Protein AF-A0A7V3C630-F1 (afdb_monomer)

Nearest PDB structures (foldseek):
  6i97-assembly1_E  TM=9.251E-01  e=1.221E-03  Pseudomonas aeruginosa
  7usl-assembly1_C  TM=2.266E-01  e=3.903E-01  Bordetella pertussis

Radius of gyration: 45.51 Å; Cα contacts (8 Å, |Δi|>4): 1467; chains: 1; bounding box: 70×102×121 Å

Solvent-accessible surface area (backbone atoms only — not comparable to full-atom values): 28562 Å² total; per-residue (Å²): 137,91,85,82,90,82,96,82,73,85,85,78,75,86,82,80,82,87,84,82,92,87,87,89,83,88,87,88,88,80,96,74,82,87,75,87,83,85,67,90,69,74,70,74,75,49,52,74,48,77,51,71,53,76,42,85,50,57,92,64,20,36,41,38,37,41,29,48,65,24,32,40,37,40,45,50,42,99,49,66,40,36,37,41,40,35,42,40,36,31,52,60,86,43,88,60,41,71,59,55,58,70,49,50,46,74,50,76,46,80,50,99,65,31,38,43,37,41,41,43,68,52,84,90,64,66,86,60,74,72,46,36,39,39,42,34,38,34,35,33,50,31,28,39,42,39,36,25,46,34,30,34,41,38,34,46,50,28,48,21,35,40,36,41,39,25,40,53,16,38,38,39,38,34,39,29,43,24,46,32,39,40,39,23,41,52,16,38,39,39,38,42,35,30,55,20,37,39,39,38,40,22,47,45,16,40,38,39,39,34,46,28,52,25,38,35,43,38,39,20,51,39,16,39,40,38,37,43,32,35,54,28,50,33,42,39,39,20,46,43,13,36,40,37,34,47,31,33,59,23,43,33,40,39,40,22,46,43,12,38,39,39,37,41,33,31,54,15,41,34,40,39,38,20,52,19,37,32,40,37,34,48,30,34,54,19,50,34,40,39,41,20,50,29,27,36,38,40,33,63,35,32,30,28,28,36,40,39,39,22,49,35,27,38,38,38,40,25,38,44,70,75,45,61,71,84,53,68,27,36,43,39,20,42,36,28,37,40,38,38,34,35,30,84,82,34,48,31,21,41,42,35,37,24,55,49,18,86,94,44,50,78,49,62,36,88,92,52,64,62,51,74,46,78,46,75,44,100,85,73,48,37,26,35,38,36,39,34,50,35,75,90,25,59,58,46,39,39,37,40,23,38,42,38,36,39,37,42,40,73,37,69,83,51,66,62,67,48,47,54,48,50,54,51,49,49,52,51,50,53,51,50,48,53,51,51,52,52,50,50,52,50,51,50,52,51,50,51,49,52,49,51,51,51,47,51,49,47,48,48,45,51,48,50,48,47,49,44,47,48,53,44,39,70,71,67,54,73,55,51,76,49,57,44,70,67,53,56,74,38,52,74,41,83,51,81,52,66,80,48,66,71,38,59,77,68,70,64,66,51,62,26,34,33,39,35,33,29,35,44,83,12,36,46,73,47,80,43,84,75,47,48,60,67,72,60,36,53,31,42,48,62,19,50,54,68,24,31,34,60,50,48,67,56,94,93,37,62,42,29,34,35,34,55,50,76,48,76,48,77,85,132

Secondary structure (DSSP, 8-state):
--------STTSSSSS------------------------------EEEEEEEEEE--TT-EEEEEEEESEEEEEEES-SEEEEEEEEEE-TTSTTHHHHHHT-EEEEEEETTEEEEEEE--TTS-SS-EEEEEEEEEETT-EEEEEEEES-EEE--BSS-EEEEESSS-EEE--BSS-EEEEESSS-EEES-BSS-EEEEESSS-EEEEEESS-EEEEESSS-EEEEEESS-EEEEESSS-EEEEEE-S-EEEEESSS-EEEEEE-S-EEEEESSS-EEEEEE-S-EEEEEEES-EEEEEE-S-EEEEEEES-EEEEE-TT---SS-EEEEEEES-EEEEE-TT--EEEEEEESS-TT--EEE-TTS-EEEEEEE-TTSPEEEEEEEEETT--EEEEEEEEES-EEEEE--TTHHHHHHHHHHHHHHHHHHHHHHHHHHHHHHHHHHHHHHHHHHHHHHHHHHHHHHHHHHHHHH---EE--HHHHHHTEEE--PPPPPHHHHHTT--EEEEEEEEE-TTSBEEEEEEEES-HHHHHHHHHHHTT-EE--EEETTEEE-EEEEEEEEE---

Mean predicted aligned error: 17.83 Å

Foldseek 3Di:
DDDDDDDDDPPPPPPPDDDDDDDDDDDDDDDDDDPPPDDPPPPQPKDKDKDKDKDFADFQAEEAEAEADEAEAEAEDADRMKIKMKIKIFHPPDVPSVVLVVQWDWDWDADPRGIYIYTYRPPVSPPGDIYMYMYIYDYQRYEYHAEYAYYEYAYEHHLYEYAYEYAAYEYHYEEYNEHYHAEYAHYEYEYEEYNYEEHYEYAAYEYHYEEYLYEYEYEYAAEEYEYAEYNYEYEAEYAAYEYEYADYCEHYEHEYAAYEYEYNEQNYEYHYEYNHEEYEYQAHNYEYEEEYAYYEYYAQEAQEAYEYEYAYYEYEHEYDQNNPYPAAHEYEYAHEEYEYEDELQHWAKEKAKAFQCPVEEEAEDPLWDWDWDWDADPVGGIMIIIIGTHPNHDHYYYHYYHHYYYYYHHDNSCDPPVVVVVVVVVVVVVVVVVVVVVVVVVVVVVVVVVVVVVVVVVVVVVVVVVVVCVVVCVVPPLEAADEQVVQVVQWPDFFDFDQDVVCVVVVPWFKWKWKFKQALQQATDDIHTPDDDPSVNVRVRVRNRPIGGDFDDDPNGGGIYIYMDMDTGDDD

pLDDT: mean 81.62, std 18.97, range [26.0, 98.56]

Structure (mmCIF, N/CA/C/O backbone):
data_AF-A0A7V3C630-F1
#
_entry.id   AF-A0A7V3C630-F1
#
loop_
_atom_site.group_PDB
_atom_site.id
_atom_site.type_symbol
_atom_site.label_atom_id
_atom_site.label_alt_id
_atom_site.label_comp_id
_atom_site.label_asym_id
_atom_site.label_entity_id
_atom_site.label_seq_id
_atom_site.pdbx_PDB_ins_code
_atom_site.Cartn_x
_atom_site.Cartn_y
_atom_site.Cartn_z
_atom_site.occupancy
_atom_site.B_iso_or_equiv
_atom_site.auth_seq_id
_atom_site.auth_comp_id
_atom_site.auth_asym_id
_atom_site.auth_atom_id
_atom_site.pdbx_PDB_model_num
ATOM 1 N N . MET A 1 1 ? -19.038 -36.952 15.652 1.00 33.03 1 MET A N 1
ATOM 2 C CA . MET A 1 1 ? -19.356 -37.716 16.878 1.00 33.03 1 MET A CA 1
ATOM 3 C C . MET A 1 1 ? -18.827 -36.951 18.081 1.00 33.03 1 MET A C 1
ATOM 5 O O . MET A 1 1 ? -17.667 -36.569 18.078 1.00 33.03 1 MET A O 1
ATOM 9 N N . ARG A 1 2 ? -19.703 -36.649 19.045 1.00 36.00 2 ARG A N 1
ATOM 10 C CA . ARG A 1 2 ? -19.375 -36.035 20.341 1.00 36.00 2 ARG A CA 1
ATOM 11 C C . ARG A 1 2 ? -18.743 -37.089 21.255 1.00 36.00 2 ARG A C 1
ATOM 13 O O . ARG A 1 2 ? -19.283 -38.182 21.280 1.00 36.00 2 ARG A O 1
ATOM 20 N N . TYR A 1 3 ? -17.743 -36.731 22.063 1.00 26.00 3 TYR A N 1
ATOM 21 C CA . TYR A 1 3 ? -17.771 -36.979 23.512 1.00 26.00 3 TYR A CA 1
ATOM 22 C C . TYR A 1 3 ? -16.875 -35.977 24.256 1.00 26.00 3 TYR A C 1
ATOM 24 O O . TYR A 1 3 ? -15.797 -35.599 23.810 1.00 26.00 3 TYR A O 1
ATOM 32 N N . ARG A 1 4 ? -17.445 -35.496 25.359 1.00 30.59 4 ARG A N 1
ATOM 33 C CA . ARG A 1 4 ? -16.978 -34.509 26.341 1.00 30.59 4 ARG A CA 1
ATOM 34 C C . ARG A 1 4 ? -16.348 -35.270 27.526 1.00 30.59 4 ARG A C 1
ATOM 36 O O . ARG A 1 4 ? -16.528 -36.481 27.607 1.00 30.59 4 ARG A O 1
ATOM 43 N N . THR A 1 5 ? -15.819 -34.523 28.505 1.00 30.56 5 THR A N 1
ATOM 44 C CA . THR A 1 5 ? -15.348 -34.933 29.861 1.00 30.56 5 THR A CA 1
ATOM 45 C C . THR A 1 5 ? -13.895 -35.442 29.917 1.00 30.56 5 THR A C 1
ATOM 47 O O . THR A 1 5 ? -13.478 -36.166 29.032 1.00 30.56 5 THR A O 1
ATOM 50 N N . SER A 1 6 ? -13.035 -35.109 30.885 1.00 29.92 6 SER A N 1
ATOM 51 C CA . SER A 1 6 ? -13.099 -34.181 32.020 1.00 29.92 6 SER A CA 1
ATOM 52 C C . SER A 1 6 ? -11.654 -33.827 32.414 1.00 29.92 6 SER A C 1
ATOM 54 O O . SER A 1 6 ? -10.900 -34.706 32.819 1.00 29.92 6 SER A O 1
ATOM 56 N N . ASN A 1 7 ? -11.247 -32.562 32.283 1.00 31.23 7 ASN A N 1
ATOM 57 C CA . ASN A 1 7 ? -9.938 -32.066 32.727 1.00 31.23 7 ASN A CA 1
ATOM 58 C C . ASN A 1 7 ? -10.128 -31.375 34.082 1.00 31.23 7 ASN A C 1
ATOM 60 O O . ASN A 1 7 ? -10.386 -30.174 34.146 1.00 31.23 7 ASN A O 1
ATOM 64 N N . SER A 1 8 ? -10.100 -32.137 35.178 1.00 36.94 8 SER A N 1
ATOM 65 C CA . SER A 1 8 ? -10.241 -31.565 36.532 1.00 36.94 8 SER A CA 1
ATOM 66 C C . SER A 1 8 ? -9.484 -32.322 37.631 1.00 36.94 8 SER A C 1
ATOM 68 O O . SER A 1 8 ? -9.814 -32.160 38.798 1.00 36.94 8 SER A O 1
ATOM 70 N N . ILE A 1 9 ? -8.476 -33.145 37.303 1.00 35.28 9 ILE A N 1
ATOM 71 C CA . ILE A 1 9 ? -7.736 -33.929 38.323 1.00 35.28 9 ILE A CA 1
ATOM 72 C C . ILE A 1 9 ? -6.201 -33.773 38.234 1.00 35.28 9 ILE A C 1
ATOM 74 O O . ILE A 1 9 ? -5.490 -34.096 39.178 1.00 35.28 9 ILE A O 1
ATOM 78 N N . LEU A 1 10 ? -5.656 -33.160 37.178 1.00 33.03 10 LEU A N 1
ATOM 79 C CA . LEU A 1 10 ? -4.199 -32.968 37.030 1.00 33.03 10 LEU A CA 1
ATOM 80 C C . LEU A 1 10 ? -3.632 -31.712 37.722 1.00 33.03 10 LEU A C 1
ATOM 82 O O . LEU A 1 10 ? -2.428 -31.485 37.688 1.00 33.03 10 LEU A O 1
ATOM 86 N N . LEU A 1 11 ? -4.474 -30.915 38.386 1.00 31.16 11 LEU A N 1
ATOM 87 C CA . LEU A 1 11 ? -4.093 -29.628 38.989 1.00 31.16 11 LEU A CA 1
ATOM 88 C C . LEU A 1 11 ? -3.845 -29.677 40.509 1.00 31.16 11 LEU A C 1
ATOM 90 O O . LEU A 1 11 ? -3.621 -28.639 41.119 1.00 31.16 11 LEU A O 1
ATOM 94 N N . LEU A 1 12 ? -3.835 -30.865 41.126 1.00 30.84 12 LEU A N 1
ATOM 95 C CA . LEU A 1 12 ? -3.682 -31.021 42.584 1.00 30.84 12 LEU A CA 1
ATOM 96 C C . LEU A 1 12 ? -2.402 -31.743 43.044 1.00 30.84 12 LEU A C 1
ATOM 98 O O . LEU A 1 12 ? -2.224 -31.943 44.240 1.00 30.84 12 LEU A O 1
ATOM 102 N N . LEU A 1 13 ? -1.477 -32.083 42.138 1.00 30.86 13 LEU A N 1
ATOM 103 C CA . LEU A 1 13 ? -0.247 -32.828 42.479 1.00 30.86 13 LEU A CA 1
ATOM 104 C C . LEU A 1 13 ? 1.069 -32.053 42.284 1.00 30.86 13 LEU A C 1
ATOM 106 O O . LEU A 1 13 ? 2.132 -32.568 42.610 1.00 30.86 13 LEU A O 1
ATOM 110 N N . ALA A 1 14 ? 1.018 -30.797 41.831 1.00 33.09 14 ALA A N 1
ATOM 111 C CA . ALA A 1 14 ? 2.212 -29.982 41.568 1.00 33.09 14 ALA A CA 1
ATOM 112 C C . ALA A 1 14 ? 2.705 -29.142 42.771 1.00 33.09 14 ALA A C 1
ATOM 114 O O . ALA A 1 14 ? 3.605 -28.324 42.613 1.00 33.09 14 ALA A O 1
ATOM 115 N N . LEU A 1 15 ? 2.129 -29.315 43.969 1.00 30.61 15 LEU A N 1
ATOM 116 C CA . LEU A 1 15 ? 2.342 -28.405 45.109 1.00 30.61 15 LEU A CA 1
ATOM 117 C C . LEU A 1 15 ? 3.056 -29.016 46.328 1.00 30.61 15 LEU A C 1
ATOM 119 O O . LEU A 1 15 ? 3.139 -28.354 47.355 1.00 30.61 15 LEU A O 1
ATOM 123 N N . LEU A 1 16 ? 3.592 -30.241 46.247 1.00 30.39 16 LEU A N 1
ATOM 124 C CA . LEU A 1 16 ? 4.129 -30.930 47.436 1.00 30.39 16 LEU A CA 1
ATOM 125 C C . LEU A 1 16 ? 5.602 -31.354 47.404 1.00 30.39 16 LEU A C 1
ATOM 127 O O . LEU A 1 16 ? 6.064 -31.918 48.388 1.00 30.39 16 LEU A O 1
ATOM 131 N N . LEU A 1 17 ? 6.375 -31.069 46.354 1.00 34.72 17 LEU A N 1
ATOM 132 C CA . LEU A 1 17 ? 7.781 -31.500 46.295 1.00 34.72 17 LEU A CA 1
ATOM 133 C C . LEU A 1 17 ? 8.685 -30.386 45.760 1.00 34.72 17 LEU A C 1
ATOM 135 O O . LEU A 1 17 ? 9.103 -30.398 44.607 1.00 34.72 17 LEU A O 1
ATOM 139 N N . GLY A 1 18 ? 8.965 -29.396 46.607 1.00 30.62 18 GLY A N 1
ATOM 140 C CA . GLY A 1 18 ? 10.038 -28.434 46.369 1.00 30.62 18 GLY A CA 1
ATOM 141 C C . GLY A 1 18 ? 11.371 -28.943 46.916 1.00 30.62 18 GLY A C 1
ATOM 142 O O . GLY A 1 18 ? 11.395 -29.373 48.065 1.00 30.62 18 GLY A O 1
ATOM 143 N N . TRP A 1 19 ? 12.451 -28.858 46.118 1.00 31.80 19 TRP A N 1
ATOM 144 C CA . TRP A 1 19 ? 13.784 -28.359 46.525 1.00 31.80 19 TRP A CA 1
ATOM 145 C C . TRP A 1 19 ? 14.797 -28.257 45.344 1.00 31.80 19 TRP A C 1
ATOM 147 O O . TRP A 1 19 ? 14.393 -28.576 44.227 1.00 31.80 19 TRP A O 1
ATOM 157 N N . PRO A 1 20 ? 16.030 -27.698 45.508 1.00 36.59 20 PRO A N 1
ATOM 158 C CA . PRO A 1 20 ? 16.627 -26.702 44.605 1.00 36.59 20 PRO A CA 1
ATOM 159 C C . PRO A 1 20 ? 17.912 -27.187 43.879 1.00 36.59 20 PRO A C 1
ATOM 161 O O . PRO A 1 20 ? 18.312 -28.327 44.057 1.00 36.59 20 PRO A O 1
ATOM 164 N N . GLU A 1 21 ? 18.532 -26.283 43.095 1.00 28.50 21 GLU A N 1
ATOM 165 C CA . GLU A 1 21 ? 19.973 -26.152 42.724 1.00 28.50 21 GLU A CA 1
ATOM 166 C C . GLU A 1 21 ? 20.794 -27.433 42.413 1.00 28.50 21 GLU A C 1
ATOM 168 O O . GLU A 1 21 ? 20.918 -28.331 43.228 1.00 28.50 21 GLU A O 1
ATOM 173 N N . LEU A 1 22 ? 21.494 -27.606 41.284 1.00 27.73 22 LEU A N 1
ATOM 174 C CA . LEU A 1 22 ? 22.556 -26.775 40.697 1.00 27.73 22 LEU A CA 1
ATOM 175 C C . LEU A 1 22 ? 23.055 -27.500 39.427 1.00 27.73 22 LEU A C 1
ATOM 177 O O . LEU A 1 22 ? 23.276 -28.707 39.476 1.00 27.73 22 LEU A O 1
ATOM 181 N N . ALA A 1 23 ? 23.349 -26.781 38.340 1.00 28.22 23 ALA A N 1
ATOM 182 C CA . ALA A 1 23 ? 24.401 -27.187 37.399 1.00 28.22 23 ALA A CA 1
ATOM 183 C C . ALA A 1 23 ? 24.865 -25.992 36.554 1.00 28.22 23 ALA A C 1
ATOM 185 O O . ALA A 1 23 ? 24.128 -25.456 35.727 1.00 28.22 23 ALA A O 1
ATOM 186 N N . ALA A 1 24 ? 26.115 -25.594 36.773 1.00 28.11 24 ALA A N 1
ATOM 187 C CA . ALA A 1 24 ? 26.877 -24.694 35.923 1.00 28.11 24 ALA A CA 1
ATOM 188 C C . ALA A 1 24 ? 27.664 -25.507 34.881 1.00 28.11 24 ALA A C 1
ATOM 190 O O . ALA A 1 24 ? 28.320 -26.468 35.268 1.00 28.11 24 ALA A O 1
ATOM 191 N N . ALA A 1 25 ? 27.666 -25.087 33.607 1.00 27.73 25 ALA A N 1
ATOM 192 C CA . ALA A 1 25 ? 28.818 -25.193 32.693 1.00 27.73 25 ALA A CA 1
ATOM 193 C C . ALA A 1 25 ? 28.565 -24.471 31.346 1.00 27.73 25 ALA A C 1
ATOM 195 O O . ALA A 1 25 ? 27.868 -24.963 30.469 1.00 27.73 25 ALA A O 1
ATOM 196 N N . GLN A 1 26 ? 29.155 -23.276 31.238 1.00 27.89 26 GLN A N 1
ATOM 197 C CA . GLN A 1 26 ? 29.924 -22.712 30.113 1.00 27.89 26 GLN A CA 1
ATOM 198 C C . GLN A 1 26 ? 29.479 -22.934 28.648 1.00 27.89 26 GLN A C 1
ATOM 200 O O . GLN A 1 26 ? 29.743 -23.981 28.078 1.00 27.89 26 GLN A O 1
ATOM 205 N N . THR A 1 27 ? 29.057 -21.839 27.990 1.00 27.23 27 THR A N 1
ATOM 206 C CA . THR A 1 27 ? 29.681 -21.309 26.749 1.00 27.23 27 THR A CA 1
ATOM 207 C C . THR A 1 27 ? 29.338 -19.815 26.579 1.00 27.23 27 THR A C 1
ATOM 209 O O . THR A 1 27 ? 28.166 -19.445 26.579 1.00 27.23 27 THR A O 1
ATOM 212 N N . SER A 1 28 ? 30.351 -18.957 26.419 1.00 27.52 28 SER A N 1
ATOM 213 C CA . SER A 1 28 ? 30.257 -17.516 26.085 1.00 27.52 28 SER A CA 1
ATOM 214 C C . SER A 1 28 ? 30.606 -17.286 24.596 1.00 27.52 28 SER A C 1
ATOM 216 O O . SER A 1 28 ? 31.223 -18.162 23.997 1.00 27.52 28 SER A O 1
ATOM 218 N N . PRO A 1 29 ? 30.443 -16.080 24.014 1.00 35.12 29 PRO A N 1
ATOM 219 C CA . PRO A 1 29 ? 29.235 -15.262 23.937 1.00 35.12 29 PRO A CA 1
ATOM 220 C C . PRO A 1 29 ? 28.912 -14.867 22.470 1.00 35.12 29 PRO A C 1
ATOM 222 O O . PRO A 1 29 ? 29.799 -14.518 21.692 1.00 35.12 29 PRO A O 1
ATOM 225 N N . ARG A 1 30 ? 27.630 -14.787 22.095 1.00 27.19 30 ARG A N 1
ATOM 226 C CA . ARG A 1 30 ? 27.186 -13.946 20.966 1.00 27.19 30 ARG A CA 1
ATOM 227 C C . ARG A 1 30 ? 26.176 -12.933 21.488 1.00 27.19 30 ARG A C 1
ATOM 229 O O . ARG A 1 30 ? 25.131 -13.294 22.014 1.00 27.19 30 ARG A O 1
ATOM 236 N N . ARG A 1 31 ? 26.563 -11.659 21.404 1.00 35.94 31 ARG A N 1
ATOM 237 C CA . ARG A 1 31 ? 25.727 -10.493 21.696 1.00 35.94 31 ARG A CA 1
ATOM 238 C C . ARG A 1 31 ? 24.589 -10.435 20.683 1.00 35.94 31 ARG A C 1
ATOM 240 O O . ARG A 1 31 ? 24.871 -10.228 19.514 1.00 35.94 31 ARG A O 1
ATOM 247 N N . GLU A 1 32 ? 23.358 -10.548 21.166 1.00 27.00 32 GLU A N 1
ATOM 248 C CA . GLU A 1 32 ? 22.142 -9.922 20.631 1.00 27.00 32 GLU A CA 1
ATOM 249 C C . GLU A 1 32 ? 21.051 -9.965 21.731 1.00 27.00 32 GLU A C 1
ATOM 251 O O . GLU A 1 32 ? 21.228 -10.650 22.742 1.00 27.00 32 GLU A O 1
ATOM 256 N N . PRO A 1 33 ? 20.043 -9.082 21.671 1.00 28.73 33 PRO A N 1
ATOM 257 C CA . PRO A 1 33 ? 19.630 -8.245 22.796 1.00 28.73 33 PRO A CA 1
ATOM 258 C C . PRO A 1 33 ? 18.819 -8.986 23.863 1.00 28.73 33 PRO A C 1
ATOM 260 O O . PRO A 1 33 ? 17.918 -9.764 23.571 1.00 28.73 33 PRO A O 1
ATOM 263 N N . ARG A 1 34 ? 19.116 -8.665 25.129 1.00 26.91 34 ARG A N 1
ATOM 264 C CA . ARG A 1 34 ? 18.386 -9.114 26.321 1.00 26.91 34 ARG A CA 1
ATOM 265 C C . ARG A 1 34 ? 16.882 -8.854 26.181 1.00 26.91 34 ARG A C 1
ATOM 267 O O . ARG A 1 34 ? 16.413 -7.746 26.429 1.00 26.91 34 ARG A O 1
ATOM 274 N N . SER A 1 35 ? 16.129 -9.909 25.896 1.00 30.61 35 SER A N 1
ATOM 275 C CA . SER A 1 35 ? 14.725 -10.032 26.265 1.00 30.61 35 SER A CA 1
ATOM 276 C C . SER A 1 35 ? 14.634 -10.115 27.792 1.00 30.61 35 SER A C 1
ATOM 278 O O . SER A 1 35 ? 14.931 -11.149 28.392 1.00 30.61 35 SER A O 1
ATOM 280 N N . LEU A 1 36 ? 14.246 -9.016 28.438 1.00 32.28 36 LEU A N 1
ATOM 281 C CA . LEU A 1 36 ? 13.862 -9.002 29.850 1.00 32.28 36 LEU A CA 1
ATOM 282 C C . LEU A 1 36 ? 12.463 -9.625 30.005 1.00 32.28 36 LEU A C 1
ATOM 284 O O . LEU A 1 36 ? 11.485 -8.931 30.252 1.00 32.28 36 LEU A O 1
ATOM 288 N N . LEU A 1 37 ? 12.364 -10.946 29.857 1.00 37.53 37 LEU A N 1
ATOM 289 C CA . LEU A 1 37 ? 11.247 -11.739 30.375 1.00 37.53 37 LEU A CA 1
ATOM 290 C C . LEU A 1 37 ? 11.757 -12.448 31.626 1.00 37.53 37 LEU A C 1
ATOM 292 O O . LEU A 1 37 ? 12.382 -13.499 31.562 1.00 37.53 37 LEU A O 1
ATOM 296 N N . GLY A 1 38 ? 11.578 -11.786 32.765 1.00 34.00 38 GLY A N 1
ATOM 297 C CA . GLY A 1 38 ? 12.137 -12.238 34.037 1.00 34.00 38 GLY A CA 1
ATOM 298 C C . GLY A 1 38 ? 11.912 -11.258 35.179 1.00 34.00 38 GLY A C 1
ATOM 299 O O . GLY A 1 38 ? 12.810 -11.010 35.972 1.00 34.00 38 GLY A O 1
ATOM 300 N N . ARG A 1 39 ? 10.727 -10.652 35.222 1.00 27.06 39 ARG A N 1
ATOM 301 C CA . ARG A 1 39 ? 10.087 -10.115 36.422 1.00 27.06 39 ARG A CA 1
ATOM 302 C C . ARG A 1 39 ? 8.639 -9.881 36.030 1.00 27.06 39 ARG A C 1
ATOM 304 O O . ARG A 1 39 ? 8.358 -9.015 35.207 1.00 27.06 39 ARG A O 1
ATOM 311 N N . SER A 1 40 ? 7.719 -10.622 36.637 1.00 36.16 40 SER A N 1
ATOM 312 C CA . SER A 1 40 ? 6.419 -10.047 36.949 1.00 36.16 40 SER A CA 1
ATOM 313 C C . SER A 1 40 ? 6.705 -8.839 37.843 1.00 36.16 40 SER A C 1
ATOM 315 O O . SER A 1 40 ? 6.765 -8.948 39.067 1.00 36.16 40 SER A O 1
ATOM 317 N N . ALA A 1 41 ? 7.012 -7.695 37.231 1.00 32.56 41 ALA A N 1
ATOM 318 C CA . ALA A 1 41 ? 6.862 -6.434 37.912 1.00 32.56 41 ALA A CA 1
ATOM 319 C C . ALA A 1 41 ? 5.371 -6.378 38.218 1.00 32.56 41 ALA A C 1
ATOM 321 O O . ALA A 1 41 ? 4.559 -6.195 37.312 1.00 32.56 41 ALA A O 1
ATOM 322 N N . GLN A 1 42 ? 5.009 -6.646 39.473 1.00 36.41 42 GLN A N 1
ATOM 323 C CA . GLN A 1 42 ? 3.775 -6.111 40.019 1.00 36.41 42 GLN A CA 1
ATOM 324 C C . GLN A 1 42 ? 3.719 -4.667 39.540 1.00 36.41 42 GLN A C 1
ATOM 326 O O . GLN A 1 42 ? 4.603 -3.871 39.873 1.00 36.41 42 GLN A O 1
ATOM 331 N N . ALA A 1 43 ? 2.752 -4.379 38.665 1.00 36.16 43 ALA A N 1
ATOM 332 C CA . ALA A 1 43 ? 2.428 -3.012 38.322 1.00 36.16 43 ALA A CA 1
ATOM 333 C C . ALA A 1 43 ? 2.306 -2.264 39.659 1.00 36.16 43 ALA A C 1
ATOM 335 O O . ALA A 1 43 ? 1.693 -2.814 40.586 1.00 36.16 43 ALA A O 1
ATOM 336 N N . PRO A 1 44 ? 2.949 -1.093 39.824 1.00 40.91 44 PRO A N 1
ATOM 337 C CA . PRO A 1 44 ? 2.775 -0.319 41.045 1.00 40.91 44 PRO A CA 1
ATOM 338 C C . PRO A 1 44 ? 1.271 -0.171 41.257 1.00 40.91 44 PRO A C 1
ATOM 340 O O . PRO A 1 44 ? 0.560 0.085 40.289 1.00 40.91 44 PRO A O 1
ATOM 343 N N . ALA A 1 45 ? 0.792 -0.435 42.475 1.00 49.94 45 ALA A N 1
ATOM 344 C CA . ALA A 1 45 ? -0.629 -0.451 42.801 1.00 49.94 45 ALA A CA 1
ATOM 345 C C . ALA A 1 45 ? -1.252 0.906 42.439 1.00 49.94 45 ALA A C 1
ATOM 347 O O . ALA A 1 45 ? -1.190 1.842 43.230 1.00 49.94 45 ALA A O 1
ATOM 348 N N . GLY A 1 46 ? -1.745 1.042 41.210 1.00 59.47 46 GLY A N 1
ATOM 349 C CA . GLY A 1 46 ? -2.347 2.255 40.682 1.00 59.47 46 GLY A CA 1
ATOM 350 C C . GLY A 1 46 ? -3.739 2.425 41.262 1.00 59.47 46 GLY A C 1
ATOM 351 O O . GLY A 1 46 ? -4.403 1.450 41.619 1.00 59.47 46 GLY A O 1
ATOM 352 N N . VAL A 1 47 ? -4.184 3.670 41.380 1.00 67.50 47 VAL A N 1
ATOM 353 C CA . VAL A 1 47 ? -5.588 3.931 41.694 1.00 67.50 47 VAL A CA 1
ATOM 354 C C . VAL A 1 47 ? -6.344 3.873 40.366 1.00 67.50 47 VAL A C 1
ATOM 356 O O . VAL A 1 47 ? -6.041 4.648 39.460 1.00 67.50 47 VAL A O 1
ATOM 359 N N . LEU A 1 48 ? -7.271 2.920 40.253 1.00 80.38 48 LEU A N 1
ATOM 360 C CA . LEU A 1 48 ? -8.100 2.675 39.071 1.00 80.38 48 LEU A CA 1
ATOM 361 C C . LEU A 1 48 ? -9.530 3.141 39.348 1.00 80.38 48 LEU A C 1
ATOM 363 O O . LEU A 1 48 ? -10.141 2.732 40.337 1.00 80.38 48 LEU A O 1
ATOM 367 N N . GLU A 1 49 ? -10.072 3.944 38.442 1.00 81.50 49 GLU A N 1
ATOM 368 C CA . GLU A 1 49 ? -11.500 4.223 38.353 1.00 81.50 49 GLU A CA 1
ATOM 369 C C . GLU A 1 49 ? -12.035 3.641 37.044 1.00 81.50 49 GLU A C 1
ATOM 371 O O . GLU A 1 49 ? -11.502 3.903 35.963 1.00 81.50 49 GLU A O 1
ATOM 376 N N . GLU A 1 50 ? -13.089 2.835 37.142 1.00 86.31 50 GLU A N 1
ATOM 377 C CA . GLU A 1 50 ? -13.732 2.220 35.988 1.00 86.31 50 GLU A CA 1
ATOM 378 C C . GLU A 1 50 ? -15.166 2.728 35.847 1.00 86.31 50 GLU A C 1
ATOM 380 O O . GLU A 1 50 ? -15.968 2.646 36.779 1.00 86.31 50 GLU A O 1
ATOM 385 N N . LYS A 1 51 ? -15.498 3.236 34.659 1.00 87.06 51 LYS A N 1
ATOM 386 C CA . LYS A 1 51 ? -16.848 3.671 34.291 1.00 87.06 51 LYS A CA 1
ATOM 387 C C . LYS A 1 51 ? -17.337 2.797 33.151 1.00 87.06 51 LYS A C 1
ATOM 389 O O . LYS A 1 51 ? -16.734 2.779 32.082 1.00 87.06 51 LYS A O 1
ATOM 394 N N . SER A 1 52 ? -18.438 2.090 33.354 1.00 92.56 52 SER A N 1
ATOM 395 C CA . SER A 1 52 ? -19.046 1.255 32.321 1.00 92.56 52 SER A CA 1
ATOM 396 C C . SER A 1 52 ? -20.525 1.570 32.161 1.00 92.56 52 SER A C 1
ATOM 398 O O . SER A 1 52 ? -21.166 2.136 33.048 1.00 92.56 52 SER A O 1
ATOM 400 N N . GLY A 1 53 ? -21.061 1.246 30.993 1.00 91.19 53 GLY A N 1
ATOM 401 C CA . GLY A 1 53 ? -22.469 1.441 30.697 1.00 91.19 53 GLY A CA 1
ATOM 402 C C . GLY A 1 53 ? -22.858 0.831 29.365 1.00 91.19 53 GLY A C 1
ATOM 403 O O . GLY A 1 53 ? -22.022 0.342 28.598 1.00 91.19 53 GLY A O 1
ATOM 404 N N . VAL A 1 54 ? -24.163 0.824 29.122 1.00 94.00 54 VAL A N 1
ATOM 405 C CA . VAL A 1 54 ? -24.765 0.193 27.953 1.00 94.00 54 VAL A CA 1
ATOM 406 C C . VAL A 1 54 ? -25.871 1.091 27.419 1.00 94.00 54 VAL A C 1
ATOM 408 O O . VAL A 1 54 ? -26.674 1.615 28.190 1.00 94.00 54 VAL A O 1
ATOM 411 N N . PHE A 1 55 ? -25.923 1.243 26.100 1.00 92.25 55 PHE A N 1
ATOM 412 C CA . PHE A 1 55 ? -27.011 1.906 25.393 1.00 92.25 55 PHE A CA 1
ATOM 413 C C . PHE A 1 55 ? -27.649 0.949 24.382 1.00 92.25 55 PHE A C 1
ATOM 415 O O . PHE A 1 55 ? -26.936 0.135 23.787 1.00 92.25 55 PHE A O 1
ATOM 422 N N . PRO A 1 56 ? -28.969 1.046 24.149 1.00 88.62 56 PRO A N 1
ATOM 423 C CA . PRO A 1 56 ? -29.606 0.321 23.058 1.00 88.62 56 PRO A CA 1
ATOM 424 C C . PRO A 1 56 ? -29.018 0.786 21.722 1.00 88.62 56 PRO A C 1
ATOM 426 O O . PRO A 1 56 ? -28.861 1.988 21.488 1.00 88.62 56 PRO A O 1
ATOM 429 N N . ALA A 1 57 ? -28.680 -0.163 20.856 1.00 85.44 57 ALA A N 1
ATOM 430 C CA . ALA A 1 57 ? -28.152 0.120 19.535 1.00 85.44 57 ALA A CA 1
ATOM 431 C C . ALA A 1 57 ? -29.271 0.139 18.489 1.00 85.44 57 ALA A C 1
ATOM 433 O O . ALA A 1 57 ? -30.265 -0.579 18.590 1.00 85.44 57 ALA A O 1
ATOM 434 N N . ARG A 1 58 ? -29.099 0.961 17.457 1.00 83.12 58 ARG A N 1
ATOM 435 C CA . ARG A 1 58 ? -29.943 0.963 16.259 1.00 83.12 58 ARG A CA 1
ATOM 436 C C . ARG A 1 58 ? -29.076 0.547 15.086 1.00 83.12 58 ARG A C 1
ATOM 438 O O . ARG A 1 58 ? -27.938 0.996 15.003 1.00 83.12 58 ARG A O 1
ATOM 445 N N . GLN A 1 59 ? -29.608 -0.271 14.184 1.00 81.94 59 GLN A N 1
ATOM 446 C CA . GLN A 1 59 ? -28.880 -0.630 12.967 1.00 81.94 59 GLN A CA 1
ATOM 447 C C . GLN A 1 59 ? -28.454 0.627 12.198 1.00 81.94 59 GLN A C 1
ATOM 449 O O . GLN A 1 59 ? -29.233 1.573 12.070 1.00 81.94 59 GLN A O 1
ATOM 454 N N . GLY A 1 60 ? -27.205 0.644 11.736 1.00 84.62 60 GLY A N 1
ATOM 455 C CA . GLY A 1 60 ? -26.594 1.794 11.064 1.00 84.62 60 GLY A CA 1
AT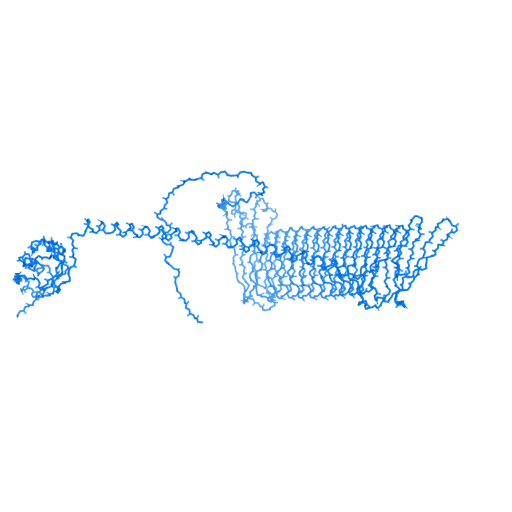OM 456 C C . GLY A 1 60 ? -26.416 3.039 11.944 1.00 84.62 60 GLY A C 1
ATOM 457 O O . GLY A 1 60 ? -26.356 4.149 11.419 1.00 84.62 60 GLY A O 1
ATOM 458 N N . GLY A 1 61 ? -26.373 2.896 13.272 1.00 92.38 61 GLY A N 1
ATOM 459 C CA . GLY A 1 61 ? -26.142 4.013 14.192 1.00 92.38 61 GLY A CA 1
ATOM 460 C C . GLY A 1 61 ? -24.725 4.599 14.108 1.00 92.38 61 GLY A C 1
ATOM 461 O O . GLY A 1 61 ? -23.801 3.990 13.569 1.00 92.38 61 GLY A O 1
ATOM 462 N N . LEU A 1 62 ? -24.539 5.794 14.670 1.00 94.62 62 LEU A N 1
ATOM 463 C CA . LEU A 1 62 ? -23.252 6.486 14.762 1.00 94.62 62 LEU A CA 1
ATOM 464 C C . LEU A 1 62 ? -22.679 6.396 16.183 1.00 94.62 62 LEU A C 1
ATOM 466 O O . LEU A 1 62 ? -23.335 6.777 17.152 1.00 94.62 62 LEU A O 1
ATOM 470 N N . LEU A 1 63 ? -21.428 5.957 16.319 1.00 96.25 63 LEU A N 1
ATOM 471 C CA . LEU A 1 63 ? -20.631 6.194 17.521 1.00 96.25 63 LEU A CA 1
ATOM 472 C C . LEU A 1 63 ? -19.760 7.427 17.293 1.00 96.25 63 LEU A C 1
ATOM 474 O O . LEU A 1 63 ? -18.846 7.390 16.471 1.00 96.25 63 LEU A O 1
ATOM 478 N N . ARG A 1 64 ? -19.994 8.487 18.067 1.00 97.25 64 ARG A N 1
ATOM 479 C CA . ARG A 1 64 ? -19.078 9.625 18.155 1.00 97.25 64 ARG A CA 1
ATOM 480 C C . ARG A 1 64 ? -18.329 9.577 19.475 1.00 97.25 64 ARG A C 1
ATOM 482 O O . ARG A 1 64 ? -18.940 9.756 20.526 1.00 97.25 64 ARG A O 1
ATOM 489 N N . LEU A 1 65 ? -17.021 9.358 19.419 1.00 96.62 65 LEU A N 1
ATOM 490 C CA . LEU A 1 65 ? -16.146 9.366 20.584 1.00 96.62 65 LEU A CA 1
ATOM 491 C C . LEU A 1 65 ? -15.087 10.448 20.414 1.00 96.62 65 LEU A C 1
ATOM 493 O O . LEU A 1 65 ? -14.196 10.329 19.575 1.00 96.62 65 LEU A O 1
ATOM 497 N N . THR A 1 66 ? -15.181 11.483 21.242 1.00 96.00 66 THR A N 1
ATOM 498 C CA . THR A 1 66 ? -14.200 12.566 21.285 1.00 96.00 66 THR A CA 1
ATOM 499 C C . THR A 1 66 ? -13.516 12.572 22.636 1.00 96.00 66 THR A C 1
ATOM 501 O O . THR A 1 66 ? -14.172 12.653 23.675 1.00 96.00 66 THR A O 1
ATOM 504 N N . THR A 1 67 ? -12.192 12.534 22.626 1.00 93.12 67 THR A N 1
ATOM 505 C CA . THR A 1 67 ? -11.403 12.708 23.835 1.00 93.12 67 THR A CA 1
ATOM 506 C C . THR A 1 67 ? -10.155 13.541 23.591 1.00 93.12 67 THR A C 1
ATOM 508 O O . THR A 1 67 ? -9.695 13.701 22.463 1.00 93.12 67 THR A O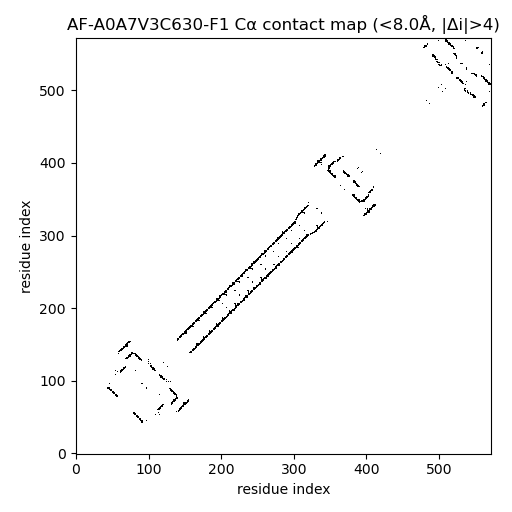 1
ATOM 511 N N . ASP A 1 68 ? -9.620 14.142 24.637 1.00 89.38 68 ASP A N 1
ATOM 512 C CA . ASP A 1 68 ? -8.323 14.799 24.613 1.00 89.38 68 ASP A CA 1
ATOM 513 C C . ASP A 1 68 ? -7.189 13.812 24.919 1.00 89.38 68 ASP A C 1
ATOM 515 O O . ASP A 1 68 ? -6.147 13.853 24.268 1.00 89.38 68 ASP A O 1
ATOM 519 N N . VAL A 1 69 ? -7.400 12.875 25.839 1.00 87.75 69 VAL A N 1
ATOM 520 C CA . VAL A 1 69 ? -6.399 11.878 26.220 1.00 87.75 69 VAL A CA 1
ATOM 521 C C . VAL A 1 69 ? -6.991 10.478 26.286 1.00 87.75 69 VAL A C 1
ATOM 523 O O . VAL A 1 69 ? -8.092 10.255 26.776 1.00 87.75 69 VAL A O 1
ATOM 526 N N . GLY A 1 70 ? -6.206 9.505 25.842 1.00 89.25 70 GLY A N 1
ATOM 527 C CA . GLY A 1 70 ? -6.493 8.094 26.008 1.00 89.25 70 GLY A CA 1
ATOM 528 C C . GLY A 1 70 ? -6.509 7.307 24.711 1.00 89.25 70 GLY A C 1
ATOM 529 O O . GLY A 1 70 ? -6.718 7.832 23.613 1.00 89.25 70 GLY A O 1
ATOM 530 N N . ASN A 1 71 ? -6.282 6.007 24.869 1.00 94.12 71 ASN A N 1
ATOM 531 C CA . ASN A 1 71 ? -6.384 5.050 23.778 1.00 94.12 71 ASN A CA 1
ATOM 532 C C . ASN A 1 71 ? -7.850 4.701 23.543 1.00 94.12 71 ASN A C 1
ATOM 534 O O . ASN A 1 71 ? -8.593 4.469 24.497 1.00 94.12 71 ASN A O 1
ATOM 538 N N . ILE A 1 72 ? -8.248 4.627 22.279 1.00 96.62 72 ILE A N 1
ATOM 539 C CA . ILE A 1 72 ? -9.593 4.233 21.878 1.00 96.62 72 ILE A CA 1
ATOM 540 C C . ILE A 1 72 ? -9.499 2.857 21.237 1.00 96.62 72 ILE A C 1
ATOM 542 O O . ILE A 1 72 ? -8.819 2.693 20.229 1.00 96.62 72 ILE A O 1
ATOM 546 N N . ARG A 1 73 ? -10.206 1.883 21.800 1.00 97.81 73 ARG A N 1
ATOM 547 C CA . ARG A 1 73 ? -10.374 0.552 21.236 1.00 97.81 73 ARG A CA 1
ATOM 548 C C . ARG A 1 73 ? -11.842 0.313 20.934 1.00 97.81 73 ARG A C 1
ATOM 550 O O . ARG A 1 73 ? -12.674 0.316 21.839 1.00 97.81 73 ARG A O 1
ATOM 557 N N . VAL A 1 74 ? -12.158 0.097 19.665 1.00 97.44 74 VAL A N 1
ATOM 558 C CA . VAL A 1 74 ? -13.506 -0.246 19.219 1.00 97.44 74 VAL A CA 1
ATOM 559 C C . VAL A 1 74 ? -13.537 -1.712 18.815 1.00 97.44 74 VAL A C 1
ATOM 561 O O . VAL A 1 74 ? -12.851 -2.132 17.882 1.00 97.44 74 VAL A O 1
ATOM 564 N N . LEU A 1 75 ? -14.344 -2.479 19.538 1.00 96.38 75 LEU A N 1
ATOM 565 C CA . LEU A 1 75 ? -14.646 -3.872 19.248 1.00 96.38 75 LEU A CA 1
ATOM 566 C C . LEU A 1 75 ? -15.959 -3.929 18.474 1.00 96.38 75 LEU A C 1
ATOM 568 O O . LEU A 1 75 ? -16.923 -3.246 18.821 1.00 96.38 75 LEU A O 1
ATOM 572 N N . SER A 1 76 ? -16.008 -4.742 17.431 1.00 93.12 76 SER A N 1
ATOM 573 C CA . SER A 1 76 ? -17.201 -4.909 16.609 1.00 93.12 76 SER A CA 1
ATOM 574 C C . SER A 1 76 ? -17.744 -6.327 16.747 1.00 93.12 76 SER A C 1
ATOM 576 O O . SER A 1 76 ? -17.000 -7.306 16.756 1.00 93.12 76 SER A O 1
ATOM 578 N N . GLY A 1 77 ? -19.063 -6.457 16.864 1.00 89.50 77 GLY A N 1
ATOM 579 C CA . GLY A 1 77 ? -19.703 -7.759 17.042 1.00 89.50 77 GLY A CA 1
ATOM 580 C C . GLY A 1 77 ? -21.159 -7.779 16.602 1.00 89.50 77 GLY A C 1
ATOM 581 O O . GLY A 1 77 ? -21.726 -6.763 16.203 1.00 89.50 77 GLY A O 1
ATOM 582 N N . GLU A 1 78 ? -21.772 -8.955 16.671 1.00 84.94 78 GLU A N 1
ATOM 583 C CA . GLU A 1 78 ? -23.220 -9.107 16.533 1.00 84.94 78 GLU A CA 1
ATOM 584 C C . GLU A 1 78 ? -23.859 -8.777 17.885 1.00 84.94 78 GLU A C 1
ATOM 586 O O . GLU A 1 78 ? -23.971 -9.622 18.770 1.00 84.94 78 GLU A O 1
ATOM 591 N N . SER A 1 79 ? -24.187 -7.503 18.076 1.00 84.62 79 SER A N 1
ATOM 592 C CA . SER A 1 79 ? -24.805 -6.975 19.291 1.00 84.62 79 SER A CA 1
ATOM 593 C C . SER A 1 79 ? -25.941 -6.039 18.897 1.00 84.62 79 SER A C 1
ATOM 595 O O . SER A 1 79 ? -25.881 -5.387 17.859 1.00 84.62 79 SER A O 1
ATOM 597 N N . ASP A 1 80 ? -26.970 -5.957 19.729 1.00 86.69 80 ASP A N 1
ATOM 598 C CA . ASP A 1 80 ? -28.055 -4.972 19.662 1.00 86.69 80 ASP A CA 1
ATOM 599 C C . ASP A 1 80 ? -27.835 -3.821 20.659 1.00 86.69 80 ASP A C 1
ATOM 601 O O . ASP A 1 80 ? -28.710 -2.985 20.888 1.00 86.69 80 ASP A O 1
ATOM 605 N N . GLN A 1 81 ? -26.650 -3.769 21.267 1.00 91.69 81 GLN A N 1
ATOM 606 C CA . GLN A 1 81 ? -26.275 -2.804 22.288 1.00 91.69 81 GLN A CA 1
ATOM 607 C C . GLN A 1 81 ? -24.878 -2.245 22.032 1.00 91.69 81 GLN A C 1
ATOM 609 O O . GLN A 1 81 ? -23.969 -2.960 21.599 1.00 91.69 81 GLN A O 1
ATOM 614 N N . VAL A 1 82 ? -24.704 -0.968 22.368 1.00 93.38 82 VAL A N 1
ATOM 615 C CA . VAL A 1 82 ? -23.395 -0.324 22.473 1.00 93.38 82 VAL A CA 1
ATOM 616 C C . VAL A 1 82 ? -22.956 -0.397 23.928 1.00 93.38 82 VAL A C 1
ATOM 618 O O . VAL A 1 82 ? -23.592 0.196 24.800 1.00 93.38 82 VAL A O 1
ATOM 621 N N . ARG A 1 83 ? -21.866 -1.114 24.196 1.00 95.12 83 ARG A N 1
ATOM 622 C CA . ARG A 1 83 ? -21.269 -1.233 25.534 1.00 95.12 83 ARG A CA 1
ATOM 623 C C . ARG A 1 83 ? -19.988 -0.426 25.572 1.00 95.12 83 ARG A C 1
ATOM 625 O O . ARG A 1 83 ? -19.169 -0.559 24.673 1.00 95.12 83 ARG A O 1
ATOM 632 N N . TYR A 1 84 ? -19.785 0.353 26.623 1.00 94.62 84 TYR A N 1
ATOM 633 C CA . TYR A 1 84 ? -18.517 1.037 26.846 1.00 94.62 84 TYR A CA 1
ATOM 634 C C . TYR A 1 84 ? -17.936 0.677 28.212 1.00 94.62 84 TYR A C 1
ATOM 636 O O . TYR A 1 84 ? -18.666 0.455 29.181 1.00 94.62 84 TYR A O 1
ATOM 644 N N . GLN A 1 85 ? -16.611 0.651 28.275 1.00 94.12 85 GLN A N 1
ATOM 645 C CA . GLN A 1 85 ? -15.808 0.534 29.481 1.00 94.12 85 GLN A CA 1
ATOM 646 C C . GLN A 1 85 ? -14.678 1.557 29.377 1.00 94.12 85 GLN A C 1
ATOM 648 O O . GLN A 1 85 ? -13.907 1.558 28.420 1.00 94.12 85 GLN A O 1
ATOM 653 N N . VAL A 1 86 ? -14.599 2.457 30.348 1.00 92.62 86 VAL A N 1
ATOM 654 C CA . VAL A 1 86 ? -13.550 3.468 30.446 1.00 92.62 86 VAL A CA 1
ATOM 655 C C . VAL A 1 86 ? -12.756 3.191 31.700 1.00 92.62 86 VAL A C 1
ATOM 657 O O . VAL A 1 86 ? -13.320 3.174 32.793 1.00 92.62 86 VAL A O 1
ATOM 660 N N . ARG A 1 87 ? -11.454 2.969 31.537 1.00 90.69 87 ARG A N 1
ATOM 661 C CA . ARG A 1 87 ? -10.520 2.799 32.650 1.00 90.69 87 ARG A CA 1
ATOM 662 C C . ARG A 1 87 ? -9.624 4.017 32.724 1.00 90.69 87 ARG A C 1
ATOM 664 O O . ARG A 1 87 ? -8.970 4.365 31.738 1.00 90.69 87 ARG A O 1
ATOM 671 N N . VAL A 1 88 ? -9.625 4.649 33.888 1.00 88.12 88 VAL A N 1
ATOM 672 C CA . VAL A 1 88 ? -8.787 5.796 34.213 1.00 88.12 88 VAL A CA 1
ATOM 673 C C . VAL A 1 88 ? -7.847 5.362 35.328 1.00 88.12 88 VAL A C 1
ATOM 675 O O . VAL A 1 88 ? -8.286 5.004 36.420 1.00 88.12 88 VAL A O 1
ATOM 678 N N . GLU A 1 89 ? -6.554 5.364 35.039 1.00 85.06 89 GLU A N 1
ATOM 679 C CA . GLU A 1 89 ? -5.505 4.918 35.948 1.00 85.06 89 GLU A CA 1
ATOM 680 C C . GLU A 1 89 ? -4.519 6.052 36.220 1.00 85.06 89 GLU A C 1
ATOM 682 O O . GLU A 1 89 ? -4.137 6.812 35.327 1.00 85.06 89 GLU A O 1
ATOM 687 N N . THR A 1 90 ? -4.063 6.148 37.464 1.00 80.75 90 THR A N 1
ATOM 688 C CA . THR A 1 90 ? -2.956 7.030 37.842 1.00 80.75 90 THR A CA 1
ATOM 689 C C . THR A 1 90 ? -2.032 6.340 38.841 1.00 80.75 90 THR A C 1
ATOM 691 O O . THR A 1 90 ? -2.429 5.416 39.560 1.00 80.75 90 THR A O 1
ATOM 694 N N . ASP A 1 91 ? -0.774 6.774 38.878 1.00 77.12 91 ASP A N 1
ATOM 695 C CA . ASP A 1 91 ? 0.230 6.232 39.790 1.00 77.12 91 ASP A CA 1
ATOM 696 C C . ASP A 1 91 ? -0.098 6.640 41.238 1.00 77.12 91 ASP A C 1
ATOM 698 O O . ASP A 1 91 ? -0.315 7.815 41.541 1.00 77.12 91 ASP A O 1
ATOM 702 N N . SER A 1 92 ? -0.121 5.671 42.156 1.00 71.06 92 SER A N 1
ATOM 703 C CA . SER A 1 92 ? -0.414 5.908 43.577 1.00 71.06 92 SER A CA 1
ATOM 704 C C . SER A 1 92 ? 0.626 6.768 44.289 1.00 71.06 92 SER A C 1
ATOM 706 O O . SER A 1 92 ? 0.345 7.299 45.362 1.00 71.06 92 SER A O 1
ATOM 708 N N . ARG A 1 93 ? 1.812 6.939 43.695 1.00 72.12 93 ARG A N 1
ATOM 709 C CA . ARG A 1 93 ? 2.870 7.822 44.202 1.00 72.12 93 ARG A CA 1
ATOM 710 C C . ARG A 1 93 ? 2.580 9.305 43.954 1.00 72.12 93 ARG A C 1
ATOM 712 O O . ARG A 1 93 ? 3.290 10.149 44.497 1.00 72.12 93 ARG A O 1
ATOM 719 N N . VAL A 1 94 ? 1.569 9.635 43.147 1.00 68.56 94 VAL A N 1
ATOM 720 C CA . VAL A 1 94 ? 1.196 11.021 42.843 1.00 68.56 94 VAL A CA 1
ATOM 721 C C . VAL A 1 94 ? 0.368 11.602 44.000 1.00 68.56 94 VAL A C 1
ATOM 723 O O . VAL A 1 94 ? -0.661 11.024 44.371 1.00 68.56 94 VAL A O 1
ATOM 726 N N . PRO A 1 95 ? 0.764 12.753 44.581 1.00 64.50 95 PRO A N 1
ATOM 727 C CA . PRO A 1 95 ? -0.037 13.429 45.595 1.00 64.50 95 PRO A CA 1
ATOM 728 C C . PRO A 1 95 ? -1.446 13.711 45.067 1.00 64.50 95 PRO A C 1
ATOM 730 O O . PRO A 1 95 ? -1.603 14.249 43.976 1.00 64.50 95 PRO A O 1
ATOM 733 N N . HIS A 1 96 ? -2.474 13.387 45.852 1.00 69.94 96 HIS A N 1
ATOM 734 C CA . HIS A 1 96 ? -3.879 13.569 45.464 1.00 69.94 96 HIS A CA 1
ATOM 735 C C . HIS A 1 96 ? -4.320 12.762 44.224 1.00 69.94 96 HIS A C 1
ATOM 737 O O . HIS A 1 96 ? -5.224 13.193 43.511 1.00 69.94 96 HIS A O 1
ATOM 743 N N . ALA A 1 97 ? -3.762 11.564 44.003 1.00 65.75 97 ALA A N 1
ATOM 744 C CA . ALA A 1 97 ? -4.161 10.631 42.938 1.00 65.75 97 ALA A CA 1
ATOM 745 C C . ALA A 1 97 ? -5.691 10.503 42.744 1.00 65.75 97 ALA A C 1
ATOM 747 O O . ALA A 1 97 ? -6.184 10.582 41.624 1.00 65.75 97 ALA A O 1
ATOM 748 N N . ARG A 1 98 ? -6.474 10.397 43.831 1.00 69.62 98 ARG A N 1
ATOM 749 C CA . ARG A 1 98 ? -7.950 10.352 43.750 1.00 69.62 98 ARG A CA 1
ATOM 750 C C . ARG A 1 98 ? -8.589 11.645 43.227 1.00 69.62 98 ARG A C 1
ATOM 752 O O . ARG A 1 98 ? -9.601 11.573 42.541 1.00 69.62 98 ARG A O 1
ATOM 759 N N . ASN A 1 99 ? -8.013 12.809 43.524 1.00 72.62 99 ASN A N 1
ATOM 760 C CA . ASN A 1 99 ? -8.524 14.083 43.012 1.00 72.62 99 ASN A CA 1
ATOM 761 C C . ASN A 1 99 ? -8.221 14.240 41.517 1.00 72.62 99 ASN A C 1
ATOM 763 O O . ASN A 1 99 ? -9.040 14.812 40.809 1.00 72.62 99 ASN A O 1
ATOM 767 N N . LEU A 1 100 ? -7.088 13.715 41.033 1.00 70.06 100 LEU A N 1
ATOM 768 C CA . LEU A 1 100 ? -6.769 13.686 39.599 1.00 70.06 100 LEU A CA 1
ATOM 769 C C . LEU A 1 100 ? -7.742 12.795 38.817 1.00 70.06 100 LEU A C 1
ATOM 771 O O . LEU A 1 100 ? -8.181 13.184 37.739 1.00 70.06 100 LEU A O 1
ATOM 775 N N . LEU A 1 101 ? -8.135 11.645 39.379 1.00 72.06 101 LEU A N 1
ATOM 776 C CA . LEU A 1 101 ? -9.161 10.779 38.783 1.00 72.06 101 LEU A CA 1
ATOM 777 C C . LEU A 1 101 ? -10.518 11.495 38.675 1.00 72.06 101 LEU A C 1
ATOM 779 O O . LEU A 1 101 ? -11.135 11.498 37.612 1.00 72.06 101 LEU A O 1
ATOM 783 N N . GLY A 1 102 ? -10.932 12.194 39.737 1.00 71.12 102 GLY A N 1
ATOM 784 C CA . GLY A 1 102 ? -12.187 12.955 39.760 1.00 71.12 102 GLY A CA 1
ATOM 785 C C . GLY A 1 102 ? -12.218 14.191 38.849 1.00 71.12 102 GLY A C 1
ATOM 786 O O . GLY A 1 102 ? -13.295 14.722 38.594 1.00 71.12 102 GLY A O 1
ATOM 787 N N . GLN A 1 103 ? -11.065 14.653 38.354 1.00 76.69 103 GLN A N 1
ATOM 788 C CA . GLN A 1 103 ? -10.970 15.779 37.415 1.00 76.69 103 GLN A CA 1
ATOM 789 C C . GLN A 1 103 ? -11.209 15.372 35.958 1.00 76.69 103 GLN A C 1
ATOM 791 O O . GLN A 1 103 ? -11.398 16.249 35.116 1.00 76.69 103 GLN A O 1
ATOM 796 N N . PHE A 1 104 ? -11.199 14.072 35.650 1.00 81.62 104 PHE A N 1
ATOM 797 C CA . PHE A 1 104 ? -11.531 13.585 34.320 1.00 81.62 104 PHE A CA 1
ATOM 798 C C . PHE A 1 104 ? -13.049 13.622 34.103 1.00 81.62 104 PHE A C 1
ATOM 800 O O . PHE A 1 104 ? -13.813 12.820 34.657 1.00 81.62 104 PHE A O 1
ATOM 807 N N . GLU A 1 105 ? -13.488 14.566 33.276 1.00 83.81 105 GLU A N 1
ATOM 808 C CA . GLU A 1 105 ? -14.887 14.727 32.910 1.00 83.81 105 GLU A CA 1
ATOM 809 C C . GLU A 1 105 ? -15.252 13.699 31.843 1.00 83.81 105 GLU A C 1
ATOM 811 O O . GLU A 1 105 ? -14.710 13.688 30.737 1.00 83.81 105 GLU A O 1
ATOM 816 N N . PHE A 1 106 ? -16.204 12.833 32.176 1.00 88.62 106 PHE A N 1
ATOM 817 C CA . PHE A 1 106 ? -16.705 11.803 31.279 1.00 88.62 106 PHE A CA 1
ATOM 818 C C . PHE A 1 106 ? -18.216 11.925 31.136 1.00 88.62 106 PHE A C 1
ATOM 820 O O . PHE A 1 106 ? -18.945 11.888 32.129 1.00 88.62 106 PHE A O 1
ATOM 827 N N . VAL A 1 107 ? -18.683 12.020 29.894 1.00 91.44 107 VAL A N 1
ATOM 828 C CA . VAL A 1 107 ? -20.106 12.056 29.561 1.00 91.44 107 VAL A CA 1
ATOM 829 C C . VAL A 1 107 ? -20.374 11.060 28.446 1.00 91.44 107 VAL A C 1
ATOM 831 O O . VAL A 1 107 ? -19.826 11.178 27.353 1.00 91.44 107 VAL A O 1
ATOM 834 N N . ALA A 1 108 ? -21.265 10.109 28.703 1.00 92.81 108 ALA A N 1
ATOM 835 C CA . ALA A 1 108 ? -21.800 9.218 27.687 1.00 92.81 108 ALA A CA 1
ATOM 836 C C . ALA A 1 108 ? -23.318 9.376 27.633 1.00 92.81 108 ALA A C 1
ATOM 838 O O . ALA A 1 108 ? -23.990 9.340 28.665 1.00 92.81 108 ALA A O 1
ATOM 839 N N . ARG A 1 109 ? -23.863 9.578 26.433 1.00 93.31 109 ARG A N 1
ATOM 840 C CA . ARG A 1 109 ? -25.301 9.764 26.223 1.00 93.31 109 ARG A CA 1
ATOM 841 C C . ARG A 1 109 ? -25.761 9.111 24.929 1.00 93.31 109 ARG A C 1
ATOM 843 O O . ARG A 1 109 ? -25.065 9.161 23.915 1.00 93.31 109 ARG A O 1
ATOM 850 N N . SER A 1 110 ? -26.966 8.553 24.961 1.00 90.44 110 SER A N 1
ATOM 851 C CA . SER A 1 110 ? -27.672 8.142 23.751 1.00 90.44 110 SER A CA 1
ATOM 852 C C . SER A 1 110 ? -28.319 9.364 23.100 1.00 90.44 110 SER A C 1
ATOM 854 O O . SER A 1 110 ? -28.908 10.210 23.774 1.00 90.44 110 SER A O 1
ATOM 856 N N . VAL A 1 111 ? -28.168 9.463 21.786 1.00 90.00 111 VAL A N 1
ATOM 857 C CA . VAL A 1 111 ? -28.796 10.462 20.917 1.00 90.00 111 VAL A CA 1
ATOM 858 C C . VAL A 1 111 ? -29.640 9.736 19.871 1.00 90.00 111 VAL A C 1
ATOM 860 O O . VAL A 1 111 ? -29.559 8.517 19.728 1.00 90.00 111 VAL A O 1
ATOM 863 N N . PHE A 1 112 ? -30.486 10.463 19.143 1.00 81.56 112 PHE A N 1
ATOM 864 C CA . PHE A 1 112 ? -31.413 9.849 18.187 1.00 81.56 112 PHE A CA 1
ATOM 865 C C . PHE A 1 112 ? -30.707 9.014 17.097 1.00 81.56 112 PHE A C 1
ATOM 867 O O . PHE A 1 112 ? -31.233 7.980 16.680 1.00 81.56 112 PHE A O 1
ATOM 874 N N . ASP A 1 113 ? -29.523 9.445 16.666 1.00 85.62 113 ASP A N 1
ATOM 875 C CA . ASP A 1 113 ? -28.707 8.851 15.604 1.00 85.62 113 ASP A CA 1
ATOM 876 C C . ASP A 1 113 ? -27.600 7.908 16.118 1.00 85.62 113 ASP A C 1
ATOM 878 O O . ASP A 1 113 ? -26.854 7.352 15.314 1.00 85.62 113 ASP A O 1
ATOM 882 N N . GLY A 1 114 ? -27.508 7.666 17.433 1.00 90.81 114 GLY A N 1
ATOM 883 C CA . GLY A 1 114 ? -26.543 6.725 18.003 1.00 90.81 114 GLY A CA 1
ATOM 884 C C . GLY A 1 114 ? -26.069 7.068 19.417 1.00 90.81 114 GLY A C 1
ATOM 885 O O . GLY A 1 114 ? -26.870 7.294 20.327 1.00 90.81 114 GLY A O 1
ATOM 886 N N . VAL A 1 115 ? -24.753 7.044 19.633 1.00 94.06 115 VAL A N 1
ATOM 887 C CA . VAL A 1 115 ? -24.123 7.217 20.950 1.00 94.06 115 VAL A CA 1
ATOM 888 C C . VAL A 1 115 ? -23.008 8.250 20.862 1.00 94.06 115 VAL A C 1
ATOM 890 O O . VAL A 1 115 ? -22.138 8.169 19.996 1.00 94.06 115 VAL A O 1
ATOM 893 N N . VAL A 1 116 ? -23.018 9.205 21.792 1.00 95.44 116 VAL A N 1
ATOM 894 C CA . VAL A 1 116 ? -21.958 10.207 21.937 1.00 95.44 116 VAL A CA 1
ATOM 895 C C . VAL A 1 116 ? -21.233 9.976 23.254 1.00 95.44 116 VAL A C 1
ATOM 897 O O . VAL A 1 116 ? -21.857 9.976 24.318 1.00 95.44 116 VAL A O 1
ATOM 900 N N . ILE A 1 117 ? -19.916 9.808 23.171 1.00 94.62 117 ILE A N 1
ATOM 901 C CA . ILE A 1 117 ? -19.001 9.672 24.300 1.00 94.62 117 ILE A CA 1
ATOM 902 C C . ILE A 1 117 ? -17.994 10.822 24.239 1.00 94.62 117 ILE A C 1
ATOM 904 O O . ILE A 1 117 ? -17.297 11.000 23.240 1.00 94.62 117 ILE A O 1
ATOM 908 N N . THR A 1 118 ? -17.905 11.586 25.322 1.00 93.94 118 THR A N 1
ATOM 909 C CA . THR A 1 118 ? -16.958 12.690 25.472 1.00 93.94 118 THR A CA 1
ATOM 910 C C . THR A 1 118 ? -16.110 12.467 26.718 1.00 93.94 118 THR A C 1
ATOM 912 O O . THR A 1 118 ? -16.656 12.282 27.806 1.00 93.94 118 THR A O 1
ATOM 915 N N . GLY A 1 119 ? -14.787 12.498 26.559 1.00 90.19 119 GLY A N 1
ATOM 916 C CA . GLY A 1 119 ? -13.821 12.508 27.660 1.00 90.19 119 GLY A CA 1
ATOM 917 C C . GLY A 1 119 ? -12.958 13.763 27.604 1.00 90.19 119 GLY A C 1
ATOM 918 O O . GLY A 1 119 ? -12.410 14.066 26.549 1.00 90.19 119 GLY A O 1
ATOM 919 N N . ASN A 1 120 ? -12.851 14.500 28.701 1.00 88.94 120 ASN A N 1
ATOM 920 C CA . ASN A 1 120 ? -12.086 15.741 28.765 1.00 88.94 120 ASN A CA 1
ATOM 921 C C . ASN A 1 120 ? -11.270 15.794 30.059 1.00 88.94 120 ASN A C 1
ATOM 923 O O . ASN A 1 120 ? -11.813 15.622 31.151 1.00 88.94 120 ASN A O 1
ATOM 927 N N . LEU A 1 121 ? -9.981 16.086 29.939 1.00 81.31 121 LEU A N 1
ATOM 928 C CA . LEU A 1 121 ? -9.087 16.414 31.033 1.00 81.31 121 LEU A CA 1
ATOM 929 C C . LEU A 1 121 ? -8.779 17.925 30.992 1.00 81.31 121 LEU A C 1
ATOM 931 O O . LEU A 1 121 ? -7.991 18.403 30.168 1.00 81.31 121 LEU A O 1
ATOM 935 N N . PRO A 1 122 ? -9.360 18.726 31.902 1.00 73.19 122 PRO A N 1
ATOM 936 C CA . PRO A 1 122 ? -9.111 20.161 31.952 1.00 73.19 122 PRO A CA 1
ATOM 937 C C . PRO A 1 122 ? -7.610 20.473 32.035 1.00 73.19 122 PRO A C 1
ATOM 939 O O . PRO A 1 122 ? -6.893 19.885 32.837 1.00 73.19 122 PRO A O 1
ATOM 942 N N . ARG A 1 123 ? -7.114 21.472 31.288 1.00 64.38 123 ARG A N 1
ATOM 943 C CA . ARG A 1 123 ? -5.672 21.823 31.246 1.00 64.38 123 ARG A CA 1
ATOM 944 C C . ARG A 1 123 ? -5.028 22.089 32.617 1.00 64.38 123 ARG A C 1
ATOM 946 O O . ARG A 1 123 ? -3.818 21.955 32.756 1.00 64.38 123 ARG A O 1
ATOM 953 N N . ARG A 1 124 ? -5.819 22.468 33.629 1.00 57.56 124 ARG A N 1
ATOM 954 C CA . ARG A 1 124 ? -5.355 22.670 35.016 1.00 57.56 124 ARG A CA 1
ATOM 955 C C . ARG A 1 124 ? -5.075 21.352 35.763 1.00 57.56 124 ARG A C 1
ATOM 957 O O . ARG A 1 124 ? -4.327 21.380 36.731 1.00 57.56 124 ARG A O 1
ATOM 964 N N . ALA A 1 125 ? -5.639 20.234 35.301 1.00 55.09 125 ALA A N 1
ATOM 965 C CA . ALA A 1 125 ? -5.528 18.888 35.870 1.00 55.09 125 ALA A CA 1
ATOM 966 C C . ALA A 1 125 ? -4.308 18.092 35.366 1.00 55.09 125 ALA A C 1
ATOM 968 O O . ALA A 1 125 ? -3.974 17.050 35.919 1.00 55.09 125 ALA A O 1
ATOM 969 N N . ALA A 1 126 ? -3.602 18.575 34.337 1.00 56.22 126 ALA A N 1
ATOM 970 C CA . ALA A 1 126 ? -2.525 17.846 33.657 1.00 56.22 126 ALA A CA 1
ATOM 971 C C . ALA A 1 126 ? -1.193 17.740 34.446 1.00 56.22 126 ALA A C 1
ATOM 973 O O . ALA A 1 126 ? -0.147 17.481 33.855 1.00 56.22 126 ALA A O 1
ATOM 974 N N . GLN A 1 127 ? -1.192 17.943 35.771 1.00 56.28 127 GLN A N 1
ATOM 975 C CA . GLN A 1 127 ? 0.014 17.873 36.615 1.00 56.28 127 GLN A CA 1
ATOM 976 C C . GLN A 1 127 ? 0.314 16.453 37.143 1.00 56.28 127 GLN A C 1
ATOM 978 O O . GLN A 1 127 ? 0.762 16.284 38.275 1.00 56.28 127 GLN A O 1
ATOM 983 N N . GLY A 1 128 ? 0.089 15.416 36.330 1.00 62.91 128 GLY A N 1
ATOM 984 C CA . GLY A 1 128 ? 0.435 14.035 36.677 1.00 62.91 128 GLY A CA 1
ATOM 985 C C . GLY A 1 128 ? 0.179 13.039 35.538 1.00 62.91 128 GLY A C 1
ATOM 986 O O . GLY A 1 128 ? -0.590 13.344 34.625 1.00 62.91 128 GLY A O 1
ATOM 987 N N . PRO A 1 129 ? 0.819 11.852 35.555 1.00 69.69 129 PRO A N 1
ATOM 988 C CA . PRO A 1 129 ? 0.555 10.799 34.580 1.00 69.69 129 PRO A CA 1
ATOM 989 C C . PRO A 1 129 ? -0.850 10.216 34.802 1.00 69.69 129 PRO A C 1
ATOM 991 O O . PRO A 1 129 ? -1.113 9.549 35.808 1.00 69.69 129 PRO A O 1
ATOM 994 N N . LEU A 1 130 ? -1.746 10.483 33.852 1.00 77.88 130 LEU A N 1
ATOM 995 C CA . LEU A 1 130 ? -3.084 9.904 33.773 1.00 77.88 130 LEU A CA 1
ATOM 996 C C . LEU A 1 130 ? -3.154 9.007 32.537 1.00 77.88 130 LEU A C 1
ATOM 998 O O . LEU A 1 130 ? -2.889 9.457 31.421 1.00 77.88 130 LEU A O 1
ATOM 1002 N N . PHE A 1 131 ? -3.515 7.746 32.732 1.00 85.31 131 PHE A N 1
ATOM 1003 C CA . PHE A 1 131 ? -3.697 6.781 31.658 1.00 85.31 131 PHE A CA 1
ATOM 1004 C C . PHE A 1 131 ? -5.187 6.526 31.481 1.00 85.31 131 PHE A C 1
ATOM 1006 O O . PHE A 1 131 ? -5.853 6.034 32.386 1.00 85.31 131 PHE A O 1
ATOM 1013 N N . VAL A 1 132 ? -5.712 6.869 30.308 1.00 89.81 132 VAL A N 1
ATOM 1014 C CA . VAL A 1 132 ? -7.119 6.657 29.966 1.00 89.81 132 VAL A CA 1
ATOM 1015 C C . VAL A 1 132 ? -7.202 5.626 28.849 1.00 89.81 132 VAL A C 1
ATOM 1017 O O . VAL A 1 132 ? -6.473 5.698 27.856 1.00 89.81 132 VAL A O 1
ATOM 1020 N N . SER A 1 133 ? -8.093 4.654 29.001 1.00 92.31 133 SER A N 1
ATOM 1021 C CA . SER A 1 133 ? -8.419 3.701 27.945 1.00 92.31 133 SER A CA 1
ATOM 1022 C C . SER A 1 133 ? -9.926 3.575 27.795 1.00 92.31 133 SER A C 1
ATOM 1024 O O . SER A 1 133 ? -10.651 3.394 28.773 1.00 92.31 133 SER A O 1
ATOM 1026 N N . PHE A 1 134 ? -10.383 3.698 26.556 1.00 94.88 134 PHE A N 1
ATOM 1027 C CA . PHE A 1 134 ? -11.766 3.508 26.158 1.00 94.88 134 PHE A CA 1
ATOM 1028 C C . PHE A 1 134 ? -11.862 2.195 25.400 1.00 94.88 134 PHE A C 1
ATOM 1030 O O . PHE A 1 134 ? -11.236 2.045 24.355 1.00 94.88 134 PHE A O 1
ATOM 1037 N N . GLU A 1 135 ? -12.669 1.270 25.894 1.00 97.00 135 GLU A N 1
ATOM 1038 C CA . GLU A 1 135 ? -13.067 0.076 25.163 1.00 97.00 135 GLU A CA 1
ATOM 1039 C C . GLU A 1 135 ? -14.565 0.166 24.873 1.00 97.00 135 GLU A C 1
ATOM 1041 O O . GLU A 1 135 ? -15.385 0.230 25.790 1.00 97.00 135 GLU A O 1
ATOM 1046 N N . VAL A 1 136 ? -14.933 0.231 23.594 1.00 96.25 136 VAL A N 1
ATOM 1047 C CA . VAL A 1 136 ? -16.328 0.365 23.162 1.00 96.25 136 VAL A CA 1
ATOM 1048 C C . VAL A 1 136 ? -16.676 -0.772 22.220 1.00 96.25 136 VAL A C 1
ATOM 1050 O O . VAL A 1 136 ? -16.067 -0.924 21.169 1.00 96.25 136 VAL A O 1
ATOM 1053 N N . SER A 1 137 ? -17.665 -1.576 22.593 1.00 96.44 137 SER A N 1
ATOM 1054 C CA . SER A 1 137 ? -18.236 -2.612 21.738 1.00 96.44 137 SER A CA 1
ATOM 1055 C C . SER A 1 137 ? -19.445 -2.060 20.994 1.00 96.44 137 SER A C 1
ATOM 1057 O O . SER A 1 137 ? -20.392 -1.586 21.628 1.00 96.44 137 SER A O 1
ATOM 1059 N N . VAL A 1 138 ? -19.421 -2.132 19.666 1.00 96.00 138 VAL A N 1
ATOM 1060 C CA . VAL A 1 138 ? -20.493 -1.665 18.777 1.00 96.00 138 VAL A CA 1
ATOM 1061 C C . VAL A 1 138 ? -20.953 -2.771 17.821 1.00 96.00 138 VAL A C 1
ATOM 1063 O O . VAL A 1 138 ? -20.195 -3.704 17.537 1.00 96.00 138 VAL A O 1
ATOM 1066 N N . PRO A 1 139 ? -22.175 -2.675 17.279 1.00 94.81 139 PRO A N 1
ATOM 1067 C CA . PRO A 1 139 ? -22.605 -3.527 16.176 1.00 94.81 139 PRO A CA 1
ATOM 1068 C C . PRO A 1 139 ? -21.762 -3.309 14.906 1.00 94.81 139 PRO A C 1
ATOM 1070 O O . PRO A 1 139 ? -21.266 -2.212 14.653 1.00 94.81 139 PRO A O 1
ATOM 1073 N N . GLN A 1 140 ? -21.597 -4.345 14.078 1.00 92.94 140 GLN A N 1
ATOM 1074 C CA . GLN A 1 140 ? -20.737 -4.281 12.881 1.00 92.94 140 GLN A CA 1
ATOM 1075 C C . GLN A 1 140 ? -21.176 -3.267 11.814 1.00 92.94 140 GLN A C 1
ATOM 1077 O O . GLN A 1 140 ? -20.371 -2.892 10.969 1.00 92.94 140 GLN A O 1
ATOM 1082 N N . ASP A 1 141 ? -22.440 -2.865 11.778 1.00 92.94 141 ASP A N 1
ATOM 1083 C CA . ASP A 1 141 ? -22.996 -1.937 10.790 1.00 92.94 141 ASP A CA 1
ATOM 1084 C C . ASP A 1 141 ? -22.882 -0.462 11.204 1.00 92.94 141 ASP A C 1
ATOM 1086 O O . ASP A 1 141 ? -23.301 0.419 10.454 1.00 92.94 141 ASP A O 1
ATOM 1090 N N . TYR A 1 142 ? -22.283 -0.179 12.363 1.00 94.94 142 TYR A N 1
ATOM 1091 C CA . TYR A 1 142 ? -22.139 1.178 12.874 1.00 94.94 142 TYR A CA 1
ATOM 1092 C C . TYR A 1 142 ? -21.176 2.043 12.058 1.00 94.94 142 TYR A C 1
ATOM 1094 O O . TYR A 1 142 ? -20.180 1.587 11.494 1.00 94.94 142 TYR A O 1
ATOM 1102 N N . HIS A 1 143 ? -21.454 3.341 12.072 1.00 96.06 143 HIS A N 1
ATOM 1103 C CA . HIS A 1 143 ? -20.544 4.390 11.637 1.00 96.06 143 HIS A CA 1
ATOM 1104 C C . HIS A 1 143 ? -19.714 4.882 12.826 1.00 96.06 143 HIS A C 1
ATOM 1106 O O . HIS A 1 143 ? -20.235 4.990 13.936 1.00 96.06 143 HIS A O 1
ATOM 1112 N N . LEU A 1 144 ? -18.440 5.206 12.604 1.00 97.62 144 LEU A N 1
ATOM 1113 C CA . LEU A 1 144 ? -17.530 5.652 13.662 1.00 97.62 144 LEU A CA 1
ATOM 1114 C C . LEU A 1 144 ? -16.961 7.034 13.356 1.00 97.62 144 LEU A C 1
ATOM 1116 O O . LEU A 1 144 ? -16.319 7.215 12.324 1.00 97.62 144 LEU A O 1
ATOM 1120 N N . ASP A 1 145 ? -17.125 7.956 14.299 1.00 98.00 145 ASP A N 1
ATOM 1121 C CA . ASP A 1 145 ? -16.440 9.244 14.370 1.00 98.00 145 ASP A CA 1
ATOM 1122 C C . ASP A 1 145 ? -15.573 9.249 15.638 1.00 98.00 145 ASP A C 1
ATOM 1124 O O . ASP A 1 145 ? -16.059 9.508 16.740 1.00 98.00 145 ASP A O 1
ATOM 1128 N N . LEU A 1 146 ? -14.290 8.928 15.496 1.00 97.88 146 LEU A N 1
ATOM 1129 C CA . LEU A 1 146 ? -13.336 8.798 16.595 1.00 97.88 146 LEU A CA 1
ATOM 1130 C C . LEU A 1 146 ? -12.308 9.926 16.530 1.00 97.88 146 LEU A C 1
ATOM 1132 O O . LEU A 1 146 ? -11.656 10.127 15.505 1.00 97.88 146 LEU A O 1
ATOM 1136 N N . SER A 1 147 ? -12.128 10.640 17.635 1.00 97.00 147 SER A N 1
ATOM 1137 C CA . SER A 1 147 ? -11.152 11.719 17.748 1.00 97.00 147 SER A CA 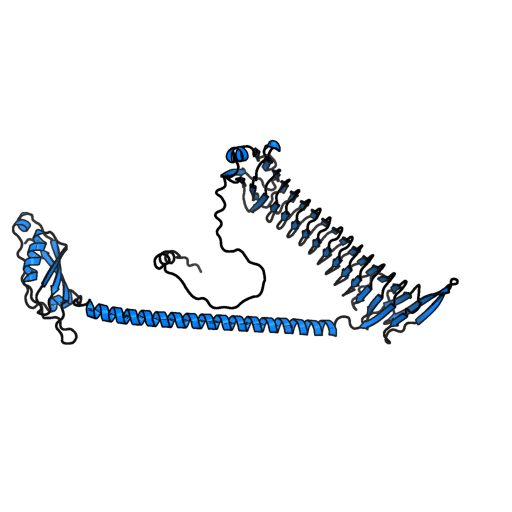1
ATOM 1138 C C . SER A 1 147 ? -10.444 11.658 19.096 1.00 97.00 147 SER A C 1
ATOM 1140 O O . SER A 1 147 ? -11.101 11.704 20.133 1.00 97.00 147 SER A O 1
ATOM 1142 N N . THR A 1 148 ? -9.111 11.624 19.088 1.00 93.88 148 THR A N 1
ATOM 1143 C CA . THR A 1 148 ? -8.278 11.779 20.294 1.00 93.88 148 THR A CA 1
ATOM 1144 C C . THR A 1 148 ? -7.161 12.797 20.059 1.00 93.88 148 THR A C 1
ATOM 1146 O O . THR A 1 148 ? -6.596 12.841 18.971 1.00 93.88 148 THR A O 1
ATOM 1149 N N . GLN A 1 149 ? -6.809 13.648 21.027 1.00 90.75 149 GLN A N 1
ATOM 1150 C CA . GLN A 1 149 ? -5.594 14.469 20.868 1.00 90.75 149 GLN A CA 1
ATOM 1151 C C . GLN A 1 149 ? -4.349 13.618 21.157 1.00 90.75 149 GLN A C 1
ATOM 1153 O O . GLN A 1 149 ? -3.383 13.648 20.397 1.00 90.75 149 GLN A O 1
ATOM 1158 N N . ALA A 1 150 ? -4.384 12.800 22.208 1.00 87.50 150 ALA A N 1
ATOM 1159 C CA . ALA A 1 150 ? -3.274 11.949 22.611 1.00 87.50 150 ALA A CA 1
ATOM 1160 C C . ALA A 1 150 ? -3.732 10.509 22.861 1.00 87.50 150 ALA A C 1
ATOM 1162 O O . ALA A 1 150 ? -4.472 10.237 23.799 1.00 87.50 150 ALA A O 1
ATOM 1163 N N . GLY A 1 151 ? -3.230 9.572 22.059 1.00 90.19 151 GLY A N 1
ATOM 1164 C CA . GLY A 1 151 ? -3.514 8.144 22.203 1.00 90.19 151 GLY A CA 1
ATOM 1165 C C . GLY A 1 151 ? -3.694 7.452 20.860 1.00 90.19 151 GLY A C 1
ATOM 1166 O O . GLY A 1 151 ? -3.871 8.105 19.827 1.00 90.19 151 GLY A O 1
ATOM 1167 N N . SER A 1 152 ? -3.600 6.125 20.869 1.00 95.56 152 SER A N 1
ATOM 1168 C CA . SER A 1 152 ? -3.792 5.305 19.669 1.00 95.56 152 SER A CA 1
ATOM 1169 C C . SER A 1 152 ? -5.257 4.921 19.495 1.00 95.56 152 SER A C 1
ATOM 1171 O O . SER A 1 152 ? -5.987 4.769 20.475 1.00 95.56 152 SER A O 1
ATOM 1173 N N . ILE A 1 153 ? -5.671 4.758 18.243 1.00 97.69 153 ILE A N 1
ATOM 1174 C CA . ILE A 1 153 ? -7.010 4.306 17.875 1.00 97.69 153 ILE A CA 1
ATOM 1175 C C . ILE A 1 153 ? -6.878 2.914 17.258 1.00 97.69 153 ILE A C 1
ATOM 1177 O O . ILE A 1 153 ? -6.200 2.747 16.246 1.00 97.69 153 ILE A O 1
ATOM 1181 N N . GLU A 1 154 ? -7.525 1.922 17.858 1.00 98.25 154 GLU A N 1
ATOM 1182 C CA . GLU A 1 154 ? -7.633 0.559 17.344 1.00 98.25 154 GLU A CA 1
ATOM 1183 C C . GLU A 1 154 ? -9.103 0.251 17.070 1.00 98.25 154 GLU A C 1
ATOM 1185 O O . GLU A 1 154 ? -9.949 0.364 17.954 1.00 98.25 154 GLU A O 1
ATOM 1190 N N . VAL A 1 155 ? -9.417 -0.130 15.839 1.00 98.06 155 VAL A N 1
ATOM 1191 C CA . VAL A 1 155 ? -10.775 -0.455 15.405 1.00 98.06 155 VAL A CA 1
ATOM 1192 C C . VAL A 1 155 ? -10.746 -1.818 14.730 1.00 98.06 155 VAL A C 1
ATOM 1194 O O . VAL A 1 155 ? -9.972 -2.037 13.798 1.00 98.06 155 VAL A O 1
ATOM 1197 N N . GLN A 1 156 ? -11.581 -2.737 15.207 1.00 97.12 156 GLN A N 1
ATOM 1198 C CA . GLN A 1 156 ? -11.791 -4.036 14.566 1.00 97.12 156 GLN A CA 1
ATOM 1199 C C . GLN A 1 156 ? -12.609 -3.912 13.268 1.00 97.12 156 GLN A C 1
ATOM 1201 O O . GLN A 1 156 ? -12.949 -2.822 12.816 1.00 97.12 156 GLN A O 1
ATOM 1206 N N . ASP A 1 157 ? -12.918 -5.044 12.644 1.00 97.00 157 ASP A N 1
ATOM 1207 C CA . ASP A 1 157 ? -13.632 -5.097 11.370 1.00 97.00 157 ASP A CA 1
ATOM 1208 C C . ASP A 1 157 ? -15.030 -4.477 11.462 1.00 97.00 157 ASP A C 1
ATOM 1210 O O . ASP A 1 157 ? -15.876 -4.936 12.227 1.00 97.00 157 ASP A O 1
ATOM 1214 N N . ILE A 1 158 ? -15.322 -3.472 10.647 1.00 96.25 158 ILE A N 1
ATOM 1215 C CA . ILE A 1 158 ? -16.612 -2.790 10.643 1.00 96.25 158 ILE A CA 1
ATOM 1216 C C . ILE A 1 158 ? -17.134 -2.603 9.222 1.00 96.25 158 ILE A C 1
ATOM 1218 O O . ILE A 1 158 ? -16.396 -2.308 8.290 1.00 96.25 158 ILE A O 1
ATOM 1222 N N . LYS A 1 159 ? -18.435 -2.784 9.015 1.00 95.06 159 LYS A N 1
ATOM 1223 C CA . LYS A 1 159 ? -19.074 -2.645 7.698 1.00 95.06 159 LYS A CA 1
ATOM 1224 C C . LYS A 1 159 ? -19.370 -1.186 7.356 1.00 95.06 159 LYS A C 1
ATOM 1226 O O . LYS A 1 159 ? -19.439 -0.848 6.177 1.00 95.06 159 LYS A O 1
ATOM 1231 N N . GLY A 1 160 ? -19.552 -0.341 8.368 1.00 94.06 160 GLY A N 1
ATOM 1232 C CA . GLY A 1 160 ? -19.894 1.065 8.197 1.00 94.06 160 GLY A CA 1
ATOM 1233 C C . GLY A 1 160 ? -18.723 1.957 7.775 1.00 94.06 160 GLY A C 1
ATOM 1234 O O . GLY A 1 160 ? -17.664 1.505 7.335 1.00 94.06 160 GLY A O 1
ATOM 1235 N N . ARG A 1 161 ? -18.951 3.269 7.891 1.00 96.88 161 ARG A N 1
ATOM 1236 C CA . ARG A 1 161 ? -17.942 4.306 7.607 1.00 96.88 161 ARG A CA 1
ATOM 1237 C C . ARG A 1 161 ? -17.053 4.503 8.830 1.00 96.88 161 ARG A C 1
ATOM 1239 O O . ARG A 1 161 ? -17.554 4.437 9.951 1.00 96.88 161 ARG A O 1
ATOM 1246 N N . VAL A 1 162 ? -15.795 4.862 8.612 1.00 98.44 162 VAL A N 1
ATOM 1247 C CA . VAL A 1 162 ? -14.864 5.171 9.703 1.00 98.44 162 VAL A CA 1
ATOM 1248 C C . VAL A 1 162 ? -14.208 6.522 9.459 1.00 98.44 162 VAL A C 1
ATOM 1250 O O . VAL A 1 162 ? -13.623 6.753 8.407 1.00 98.44 162 VAL A O 1
ATOM 1253 N N . SER A 1 163 ? -14.289 7.411 10.438 1.00 98.31 163 SER A N 1
ATOM 1254 C CA . SER A 1 163 ? -13.508 8.638 10.527 1.00 98.31 163 SER A CA 1
ATOM 1255 C C . SER A 1 163 ? -12.721 8.590 11.830 1.00 98.31 163 SER A C 1
ATOM 1257 O O . SER A 1 163 ? -13.310 8.692 12.901 1.00 98.31 163 SER A O 1
ATOM 1259 N N . ALA A 1 164 ? -11.405 8.402 11.753 1.00 97.94 164 ALA A N 1
ATOM 1260 C CA . ALA A 1 164 ? -10.526 8.302 12.913 1.00 97.94 164 ALA A CA 1
ATOM 1261 C C . ALA A 1 164 ? -9.408 9.343 12.827 1.00 97.94 164 ALA A C 1
ATOM 1263 O O . ALA A 1 164 ? -8.627 9.353 11.875 1.00 97.94 164 ALA A O 1
ATOM 1264 N N . VAL A 1 165 ? -9.328 10.211 13.833 1.00 97.88 165 VAL A N 1
ATOM 1265 C CA . VAL A 1 165 ? -8.353 11.302 13.899 1.00 97.88 165 VAL A CA 1
ATOM 1266 C C . VAL A 1 165 ? -7.608 11.242 15.229 1.00 97.88 165 VAL A C 1
ATOM 1268 O O . VAL A 1 165 ? -8.220 11.215 16.295 1.00 97.88 165 VAL A O 1
ATOM 1271 N N . THR A 1 166 ? -6.278 11.237 15.180 1.00 95.06 166 THR A N 1
ATOM 1272 C CA . THR A 1 166 ? -5.413 11.362 16.362 1.00 95.06 166 THR A CA 1
ATOM 1273 C C . THR A 1 166 ? -4.335 12.416 16.131 1.00 95.06 166 THR A C 1
ATOM 1275 O O . THR A 1 166 ? -3.919 12.617 14.998 1.00 95.06 166 THR A O 1
ATOM 1278 N N . ALA A 1 167 ? -3.852 13.127 17.153 1.00 89.56 167 ALA A N 1
ATOM 1279 C CA . ALA A 1 167 ? -2.672 13.976 16.950 1.00 89.56 167 ALA A CA 1
ATOM 1280 C C . ALA A 1 167 ? -1.384 13.143 17.076 1.00 89.56 167 ALA A C 1
ATOM 1282 O O . ALA A 1 167 ? -0.546 13.152 16.178 1.00 89.56 167 ALA A O 1
ATOM 1283 N N . GLY A 1 168 ? -1.221 12.380 18.158 1.00 82.94 168 GLY A N 1
ATOM 1284 C CA . GLY A 1 168 ? 0.056 11.713 18.458 1.00 82.94 168 GLY A CA 1
ATOM 1285 C C . GLY A 1 168 ? 0.133 10.207 18.195 1.00 82.94 168 GLY A C 1
ATOM 1286 O O . GLY A 1 168 ? 1.234 9.680 18.058 1.00 82.94 168 GLY A O 1
ATOM 1287 N N . GLY A 1 169 ? -0.992 9.492 18.175 1.00 91.31 169 GLY A N 1
ATOM 1288 C CA . GLY A 1 169 ? -0.982 8.027 18.228 1.00 91.31 169 GLY A CA 1
ATOM 1289 C C . GLY A 1 169 ? -1.032 7.322 16.880 1.00 91.31 169 GLY A C 1
ATOM 1290 O O . GLY A 1 169 ? -1.193 7.935 15.822 1.00 91.31 169 GLY A O 1
ATOM 1291 N N . ASN A 1 170 ? -0.920 5.995 16.937 1.00 96.62 170 ASN A N 1
ATOM 1292 C CA . ASN A 1 170 ? -1.111 5.132 15.777 1.00 96.62 170 ASN A CA 1
ATOM 1293 C C . ASN A 1 170 ? -2.603 4.909 15.530 1.00 96.62 170 ASN A C 1
ATOM 1295 O O . ASN A 1 170 ? -3.398 4.887 16.472 1.00 96.62 170 ASN A O 1
ATOM 1299 N N . ILE A 1 171 ? -2.966 4.702 14.270 1.00 98.12 171 ILE A N 1
ATOM 1300 C CA . ILE A 1 171 ? -4.301 4.250 13.889 1.00 98.12 171 ILE A CA 1
ATOM 1301 C C . ILE A 1 171 ? -4.165 2.856 13.289 1.00 98.12 171 ILE A C 1
ATOM 1303 O O . ILE A 1 171 ? -3.491 2.677 12.272 1.00 98.12 171 ILE A O 1
ATOM 1307 N N . THR A 1 172 ? -4.827 1.886 13.907 1.00 98.31 172 THR A N 1
ATOM 1308 C CA . THR A 1 172 ? -4.949 0.520 13.403 1.00 98.31 172 THR A CA 1
ATOM 1309 C C . THR A 1 172 ? -6.417 0.237 13.138 1.00 98.31 172 THR A C 1
ATOM 1311 O O . THR A 1 172 ? -7.242 0.312 14.044 1.00 98.31 172 THR A O 1
ATOM 1314 N N . LEU A 1 173 ? -6.741 -0.089 11.896 1.00 98.25 173 LEU A N 1
ATOM 1315 C CA . LEU A 1 173 ? -8.080 -0.450 11.457 1.00 98.25 173 LEU A CA 1
ATOM 1316 C C . LEU A 1 173 ? -8.027 -1.834 10.805 1.00 98.25 173 LEU A C 1
ATOM 1318 O O . LEU A 1 173 ? -7.147 -2.100 9.984 1.00 98.25 173 LEU A O 1
ATOM 1322 N N . GLY A 1 174 ? -8.961 -2.705 11.173 1.00 97.69 174 GLY A N 1
ATOM 1323 C CA . GLY A 1 174 ? -9.207 -3.960 10.470 1.00 97.69 174 GLY A CA 1
ATOM 1324 C C . GLY A 1 174 ? -9.824 -3.720 9.089 1.00 97.69 174 GLY A C 1
ATOM 1325 O O . GLY A 1 174 ? -9.406 -2.841 8.332 1.00 97.69 174 GLY A O 1
ATOM 1326 N N . ASN A 1 175 ? -10.836 -4.507 8.753 1.00 97.25 175 ASN A N 1
ATOM 1327 C CA . ASN A 1 175 ? -11.588 -4.369 7.513 1.00 97.25 175 ASN A CA 1
ATOM 1328 C C . ASN A 1 175 ? -12.674 -3.298 7.654 1.00 97.25 175 ASN A C 1
ATOM 1330 O O . ASN A 1 175 ? -13.488 -3.368 8.568 1.00 97.25 175 ASN A O 1
ATOM 1334 N N . ALA A 1 176 ? -12.733 -2.341 6.732 1.00 96.94 176 ALA A N 1
ATOM 1335 C CA . ALA A 1 176 ? -13.799 -1.345 6.667 1.00 96.94 176 ALA A CA 1
ATOM 1336 C C . ALA A 1 176 ? -14.666 -1.555 5.422 1.00 96.94 176 ALA A C 1
ATOM 1338 O O . ALA A 1 176 ? -14.160 -1.557 4.305 1.00 96.94 176 ALA A O 1
ATOM 1339 N N . GLY A 1 177 ? -15.979 -1.719 5.580 1.00 95.69 177 GLY A N 1
ATOM 1340 C CA . GLY A 1 177 ? -16.899 -1.893 4.450 1.00 95.69 177 GLY A CA 1
ATOM 1341 C C . GLY A 1 177 ? -17.199 -0.593 3.696 1.00 95.69 177 GLY A C 1
ATOM 1342 O O . GLY A 1 177 ? -17.392 -0.625 2.480 1.00 95.69 177 GLY A O 1
ATOM 1343 N N . GLY A 1 178 ? -17.210 0.544 4.398 1.00 95.38 178 GLY A N 1
ATOM 1344 C CA . GLY A 1 178 ? -17.556 1.855 3.852 1.00 95.38 178 GLY A CA 1
ATOM 1345 C C . GLY A 1 178 ? -16.369 2.802 3.614 1.00 95.38 178 GLY A C 1
ATOM 1346 O O . GLY A 1 178 ? -15.202 2.410 3.704 1.00 95.38 178 GLY A O 1
ATOM 1347 N N . PRO A 1 179 ? -16.657 4.084 3.306 1.00 97.50 179 PRO A N 1
ATOM 1348 C CA . PRO A 1 179 ? -15.646 5.131 3.184 1.00 97.50 179 PRO A CA 1
ATOM 1349 C C . PRO A 1 179 ? -14.888 5.342 4.496 1.00 97.50 179 PRO A C 1
ATOM 1351 O O . PRO A 1 179 ? -15.488 5.376 5.575 1.00 97.50 179 PRO A O 1
ATOM 1354 N N . THR A 1 180 ? -13.577 5.516 4.387 1.00 98.50 180 THR A N 1
ATOM 1355 C CA . THR A 1 180 ? -12.649 5.504 5.515 1.00 98.50 180 THR A CA 1
ATOM 1356 C C . THR A 1 180 ? -11.710 6.708 5.461 1.00 98.50 180 THR A C 1
ATOM 1358 O O . THR A 1 180 ? -10.985 6.893 4.484 1.00 98.50 180 THR A O 1
ATOM 1361 N N . ARG A 1 181 ? -11.703 7.522 6.521 1.00 98.56 181 ARG A N 1
ATOM 1362 C CA . ARG A 1 181 ? -10.819 8.680 6.707 1.00 98.56 181 ARG A CA 1
ATOM 1363 C C . ARG A 1 181 ? -9.963 8.490 7.955 1.00 98.56 181 ARG A C 1
ATOM 1365 O O . ARG A 1 181 ? -10.506 8.420 9.052 1.00 98.56 181 ARG A O 1
ATOM 1372 N N . LEU A 1 182 ? -8.645 8.424 7.789 1.00 98.25 182 LEU A N 1
ATOM 1373 C CA . LEU A 1 182 ? -7.674 8.198 8.862 1.00 98.25 182 LEU A CA 1
ATOM 1374 C C . LEU A 1 182 ? -6.637 9.323 8.864 1.00 98.25 182 LEU A C 1
ATOM 1376 O O . LEU A 1 182 ? -5.965 9.548 7.855 1.00 98.25 182 LEU A O 1
ATOM 1380 N N . GLU A 1 183 ? -6.482 10.018 9.985 1.00 98.00 183 GLU A N 1
ATOM 1381 C CA . GLU A 1 183 ? -5.534 11.129 10.105 1.00 98.00 183 GLU A CA 1
ATOM 1382 C C . GLU A 1 183 ? -4.731 11.049 11.402 1.00 98.00 183 GLU A C 1
ATOM 1384 O O . GLU A 1 183 ? -5.293 10.920 12.487 1.00 98.00 183 GLU A O 1
ATOM 1389 N N . THR A 1 184 ? -3.407 11.149 11.293 1.00 95.69 184 THR A N 1
ATOM 1390 C CA . THR A 1 184 ? -2.495 11.258 12.442 1.00 95.69 184 THR A CA 1
ATOM 1391 C C . THR A 1 184 ? -1.419 12.311 12.192 1.00 95.69 184 THR A C 1
ATOM 1393 O O . THR A 1 184 ? -1.078 12.563 11.043 1.00 95.69 184 THR A O 1
ATOM 1396 N N . GLN A 1 185 ? -0.863 12.967 13.213 1.00 91.81 185 GLN A N 1
ATOM 1397 C CA . GLN A 1 185 ? 0.307 13.835 12.994 1.00 91.81 185 GLN A CA 1
ATOM 1398 C C . GLN A 1 185 ? 1.598 13.020 13.116 1.00 91.81 185 GLN A C 1
ATOM 1400 O O . GLN A 1 185 ? 2.433 13.047 12.218 1.00 91.81 185 GLN A O 1
ATOM 1405 N N . GLY A 1 186 ? 1.766 12.239 14.184 1.00 85.38 186 GLY A N 1
ATOM 1406 C CA . GLY A 1 186 ? 3.021 11.513 14.431 1.00 85.38 186 GLY A CA 1
ATOM 1407 C C . GLY A 1 186 ? 3.013 10.024 14.080 1.00 85.38 186 GLY A C 1
ATOM 1408 O O . GLY A 1 186 ? 4.061 9.459 13.767 1.00 85.38 186 GLY A O 1
ATOM 1409 N N . GLY A 1 187 ? 1.855 9.371 14.159 1.00 92.44 187 GLY A N 1
ATOM 1410 C CA . GLY A 1 187 ? 1.779 7.914 14.197 1.00 92.44 187 GLY A CA 1
ATOM 1411 C C . GLY A 1 187 ? 1.735 7.223 12.839 1.00 92.44 187 GLY A C 1
ATOM 1412 O O . GLY A 1 187 ? 1.636 7.833 11.771 1.00 92.44 187 GLY A O 1
ATOM 1413 N N . HIS A 1 188 ? 1.789 5.897 12.892 1.00 96.75 188 HIS A N 1
ATOM 1414 C CA . HIS A 1 188 ? 1.570 5.014 11.756 1.00 96.75 188 HIS A CA 1
ATOM 1415 C C . HIS A 1 188 ? 0.082 4.772 11.530 1.00 96.75 188 HIS A C 1
ATOM 1417 O O . HIS A 1 188 ? -0.690 4.657 12.482 1.00 96.75 188 HIS A O 1
ATOM 1423 N N . ILE A 1 189 ? -0.297 4.643 10.262 1.00 98.25 189 ILE A N 1
ATOM 1424 C CA . ILE A 1 189 ? -1.638 4.222 9.867 1.00 98.25 189 ILE A CA 1
ATOM 1425 C C . ILE A 1 189 ? -1.520 2.827 9.264 1.00 98.25 189 ILE A C 1
ATOM 1427 O O . ILE A 1 189 ? -0.793 2.625 8.291 1.00 98.25 189 ILE A O 1
ATOM 1431 N N . THR A 1 190 ? -2.228 1.864 9.841 1.00 98.38 190 THR A N 1
ATOM 1432 C CA . THR A 1 190 ? -2.366 0.518 9.283 1.00 98.38 190 THR A CA 1
ATOM 1433 C C . THR A 1 190 ? -3.843 0.225 9.092 1.00 98.38 190 THR A C 1
ATOM 1435 O O . THR A 1 190 ? -4.605 0.270 10.051 1.00 98.38 190 THR A O 1
ATOM 1438 N N . VAL A 1 191 ? -4.237 -0.069 7.858 1.00 98.12 191 VAL A N 1
ATOM 1439 C CA . VAL A 1 191 ? -5.578 -0.539 7.512 1.00 98.12 191 VAL A CA 1
ATOM 1440 C C . VAL A 1 191 ? -5.467 -1.855 6.755 1.00 98.12 191 VAL A C 1
ATOM 1442 O O . VAL A 1 191 ? -4.610 -1.980 5.875 1.00 98.12 191 VAL A O 1
ATOM 1445 N N . GLN A 1 192 ? -6.297 -2.837 7.111 1.00 97.75 192 GLN A N 1
ATOM 1446 C CA . GLN A 1 192 ? -6.317 -4.124 6.424 1.00 97.75 192 GLN A CA 1
ATOM 1447 C C . GLN A 1 192 ? -6.955 -3.968 5.043 1.00 97.75 192 GLN A C 1
ATOM 1449 O O . GLN A 1 192 ? -6.224 -3.765 4.085 1.00 97.75 192 GLN A O 1
ATOM 1454 N N . ASP A 1 193 ? -8.280 -3.957 4.927 1.00 97.75 193 ASP A N 1
ATOM 1455 C CA . ASP A 1 193 ? -8.968 -3.765 3.646 1.00 97.75 193 ASP A CA 1
ATOM 1456 C C . ASP A 1 193 ? -10.055 -2.691 3.749 1.00 97.75 193 ASP A C 1
ATOM 1458 O O . ASP A 1 193 ? -10.677 -2.505 4.794 1.00 97.75 193 ASP A O 1
ATOM 1462 N N . VAL A 1 194 ? -10.303 -1.982 2.646 1.00 98.06 194 VAL A N 1
ATOM 1463 C CA . VAL A 1 194 ? -11.321 -0.929 2.550 1.00 98.06 194 VAL A CA 1
ATOM 1464 C C . VAL A 1 194 ? -12.235 -1.203 1.359 1.00 98.06 194 VAL A C 1
ATOM 1466 O O . VAL A 1 194 ? -11.821 -1.199 0.199 1.00 98.06 194 VAL A O 1
ATOM 1469 N N . GLY A 1 195 ? -13.514 -1.434 1.643 1.00 96.50 195 GLY A N 1
ATOM 1470 C CA . GLY A 1 195 ? -14.563 -1.658 0.654 1.00 96.50 195 GLY A CA 1
ATOM 1471 C C . GLY A 1 195 ? -15.011 -0.389 -0.076 1.00 96.50 195 GLY A C 1
ATOM 1472 O O . GLY A 1 195 ? -15.538 -0.495 -1.181 1.00 96.50 195 GLY A O 1
ATOM 1473 N N . GLY A 1 196 ? -14.778 0.790 0.509 1.00 95.75 196 GLY A N 1
ATOM 1474 C CA . GLY A 1 196 ? -15.086 2.099 -0.071 1.00 95.75 196 GLY A CA 1
ATOM 1475 C C . GLY A 1 196 ? -13.852 2.910 -0.482 1.00 95.75 196 GLY A C 1
ATOM 1476 O O . GLY A 1 196 ? -12.830 2.364 -0.900 1.00 95.75 196 GLY A O 1
ATOM 1477 N N . GLU A 1 197 ? -13.970 4.236 -0.377 1.00 97.50 197 GLU A N 1
ATOM 1478 C CA . GLU A 1 197 ? -12.865 5.185 -0.557 1.00 97.50 197 GLU A CA 1
ATOM 1479 C C . GLU A 1 197 ? -11.980 5.253 0.694 1.00 97.50 197 GLU A C 1
ATOM 1481 O O . GLU A 1 197 ? -12.487 5.232 1.817 1.00 97.50 197 GLU A O 1
ATOM 1486 N N . LEU A 1 198 ? -10.667 5.383 0.500 1.00 98.50 198 LEU A N 1
ATOM 1487 C CA . LEU A 1 198 ? -9.687 5.588 1.562 1.00 98.50 198 LEU A CA 1
ATOM 1488 C C . LEU A 1 198 ? -9.048 6.974 1.452 1.00 98.50 198 LEU A C 1
ATOM 1490 O O . LEU A 1 198 ? -8.397 7.280 0.459 1.00 98.50 198 LEU A O 1
ATOM 1494 N N . THR A 1 199 ? -9.142 7.773 2.511 1.00 98.56 199 THR A N 1
ATOM 1495 C CA . THR A 1 199 ? -8.289 8.948 2.728 1.00 98.56 199 THR A CA 1
ATOM 1496 C C . THR A 1 199 ? -7.418 8.697 3.953 1.00 98.56 199 THR A C 1
ATOM 1498 O O . THR A 1 199 ? -7.940 8.586 5.058 1.00 98.56 199 THR A O 1
ATOM 1501 N N . ALA A 1 200 ? -6.100 8.601 3.780 1.00 98.25 200 ALA A N 1
ATOM 1502 C CA . ALA A 1 200 ? -5.156 8.358 4.870 1.00 98.25 200 ALA A CA 1
ATOM 1503 C C . ALA A 1 200 ? -4.024 9.391 4.850 1.00 98.25 200 ALA A C 1
ATOM 1505 O O . ALA A 1 200 ? -3.282 9.471 3.871 1.00 98.25 200 ALA A O 1
ATOM 1506 N N . THR A 1 201 ? -3.875 10.164 5.928 1.00 98.00 201 THR A N 1
ATOM 1507 C CA . THR A 1 201 ? -2.853 11.220 6.030 1.00 98.00 201 THR A CA 1
ATOM 1508 C C . THR A 1 201 ? -2.059 11.114 7.329 1.00 98.00 201 THR A C 1
ATOM 1510 O O . THR A 1 201 ? -2.641 11.047 8.407 1.00 98.00 201 THR A O 1
ATOM 1513 N N . THR A 1 202 ? -0.727 11.137 7.237 1.00 95.88 202 THR A N 1
ATOM 1514 C CA . THR A 1 202 ? 0.176 11.240 8.401 1.00 95.88 202 THR A CA 1
ATOM 1515 C C . THR A 1 202 ? 1.276 12.277 8.184 1.00 95.88 202 THR A C 1
ATOM 1517 O O . THR A 1 202 ? 1.721 12.457 7.053 1.00 95.88 202 THR A O 1
ATOM 1520 N N . ALA A 1 203 ? 1.753 12.976 9.219 1.00 92.94 203 ALA A N 1
ATOM 1521 C CA . ALA A 1 203 ? 2.863 13.919 9.027 1.00 92.94 203 ALA A CA 1
ATOM 1522 C C . ALA A 1 203 ? 4.231 13.214 8.978 1.00 92.94 203 ALA A C 1
ATOM 1524 O O . ALA A 1 203 ? 5.101 13.643 8.227 1.00 92.94 203 ALA A O 1
ATOM 1525 N N . GLY A 1 204 ? 4.431 12.112 9.710 1.00 87.94 204 GLY A N 1
ATOM 1526 C CA . GLY A 1 204 ? 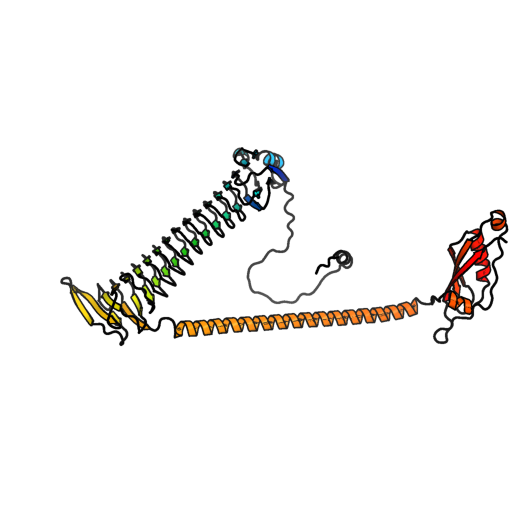5.734 11.423 9.757 1.00 87.94 204 GLY A CA 1
ATOM 1527 C C . GLY A 1 204 ? 5.698 9.903 9.615 1.00 87.94 204 GLY A C 1
ATOM 1528 O O . GLY A 1 204 ? 6.701 9.295 9.242 1.00 87.94 204 GLY A O 1
ATOM 1529 N N . GLY A 1 205 ? 4.565 9.263 9.895 1.00 93.62 205 GLY A N 1
ATOM 1530 C CA . GLY A 1 205 ? 4.506 7.810 9.979 1.00 93.62 205 GLY A CA 1
ATOM 1531 C C . GLY A 1 205 ? 4.420 7.085 8.633 1.00 93.62 205 GLY A C 1
ATOM 1532 O O . GLY A 1 205 ? 4.142 7.655 7.579 1.00 93.62 205 GLY A O 1
ATOM 1533 N N . HIS A 1 206 ? 4.631 5.772 8.678 1.00 96.75 206 HIS A N 1
ATOM 1534 C CA . HIS A 1 206 ? 4.292 4.855 7.597 1.00 96.75 206 HIS A CA 1
ATOM 1535 C C . HIS A 1 206 ? 2.783 4.694 7.439 1.00 96.75 206 HIS A C 1
ATOM 1537 O O . HIS A 1 206 ? 2.050 4.651 8.431 1.00 96.75 206 HIS A O 1
ATOM 1543 N N . ILE A 1 207 ? 2.350 4.529 6.191 1.00 98.25 207 ILE A N 1
ATOM 1544 C CA . ILE A 1 207 ? 0.987 4.118 5.869 1.00 98.25 207 ILE A CA 1
ATOM 1545 C C . ILE A 1 207 ? 1.039 2.749 5.201 1.00 98.25 207 ILE A C 1
ATOM 1547 O O . ILE A 1 207 ? 1.721 2.564 4.190 1.00 98.25 207 ILE A O 1
ATOM 1551 N N . ARG A 1 208 ? 0.311 1.789 5.770 1.00 98.38 208 ARG A N 1
ATOM 1552 C CA . ARG A 1 208 ? 0.069 0.473 5.177 1.00 98.38 208 ARG A CA 1
ATOM 1553 C C . ARG A 1 208 ? -1.423 0.308 4.941 1.00 98.38 208 ARG A C 1
ATOM 1555 O O . ARG A 1 208 ? -2.199 0.407 5.885 1.00 98.38 208 ARG A O 1
ATOM 1562 N N . ALA A 1 209 ? -1.791 0.045 3.697 1.00 98.00 209 ALA A N 1
ATOM 1563 C CA . ALA A 1 209 ? -3.143 -0.317 3.306 1.00 98.00 209 ALA A CA 1
ATOM 1564 C C . ALA A 1 209 ? -3.109 -1.624 2.507 1.00 98.00 209 ALA A C 1
ATOM 1566 O O . ALA A 1 209 ? -2.231 -1.805 1.659 1.00 98.00 209 ALA A O 1
ATOM 1567 N N . GLY A 1 210 ? -4.038 -2.538 2.765 1.00 97.88 210 GLY A N 1
ATOM 1568 C CA . GLY A 1 210 ? -4.244 -3.712 1.920 1.00 97.88 210 GLY A CA 1
ATOM 1569 C C . GLY A 1 210 ? -5.014 -3.352 0.653 1.00 97.88 210 GLY A C 1
ATOM 1570 O O . GLY A 1 210 ? -4.539 -2.560 -0.171 1.00 97.88 210 GLY A O 1
ATOM 1571 N N . VAL A 1 211 ? -6.170 -3.977 0.452 1.00 97.31 211 VAL A N 1
ATOM 1572 C CA . VAL A 1 211 ? -6.993 -3.802 -0.746 1.00 97.31 211 VAL A CA 1
ATOM 1573 C C . VAL A 1 211 ? -7.988 -2.667 -0.543 1.00 97.31 211 VAL A C 1
ATOM 1575 O O . VAL A 1 211 ? -8.838 -2.718 0.341 1.00 97.31 211 VAL A O 1
ATOM 1578 N N . VAL A 1 212 ? -7.934 -1.663 -1.417 1.00 97.75 212 VAL A N 1
ATOM 1579 C CA . VAL A 1 212 ? -8.923 -0.582 -1.492 1.00 97.75 212 VAL A CA 1
ATOM 1580 C C . VAL A 1 212 ? -9.771 -0.785 -2.741 1.00 97.75 212 VAL A C 1
ATOM 1582 O O . VAL A 1 212 ? -9.266 -0.695 -3.861 1.00 97.75 212 VAL A O 1
ATOM 1585 N N . LYS A 1 213 ? -11.062 -1.083 -2.578 1.00 96.12 213 LYS A N 1
ATOM 1586 C CA . LYS A 1 213 ? -11.968 -1.298 -3.720 1.00 96.12 213 LYS A CA 1
ATOM 1587 C C . LYS A 1 213 ? -12.319 0.009 -4.438 1.00 96.12 213 LYS A C 1
ATOM 1589 O O . LYS A 1 213 ? -12.457 -0.005 -5.658 1.00 96.12 213 LYS A O 1
ATOM 1594 N N . GLY A 1 214 ? -12.452 1.112 -3.699 1.00 95.62 214 GLY A N 1
ATOM 1595 C CA . GLY A 1 214 ? -12.741 2.442 -4.238 1.00 95.62 214 GLY A CA 1
ATOM 1596 C C . GLY A 1 214 ? -11.490 3.261 -4.572 1.00 95.62 214 GLY A C 1
ATOM 1597 O O . GLY A 1 214 ? -10.434 2.719 -4.906 1.00 95.62 214 GLY A O 1
ATOM 1598 N N . ASN A 1 215 ? -11.629 4.586 -4.486 1.00 97.31 215 ASN A N 1
ATOM 1599 C CA . ASN A 1 215 ? -10.529 5.534 -4.672 1.00 97.31 215 ASN A CA 1
ATOM 1600 C C . ASN A 1 215 ? -9.633 5.591 -3.427 1.00 97.31 215 ASN A C 1
ATOM 1602 O O . ASN A 1 215 ? -10.089 5.329 -2.315 1.00 97.31 215 ASN A O 1
ATOM 1606 N N . ALA A 1 216 ? -8.366 5.956 -3.606 1.00 98.00 216 ALA A N 1
ATOM 1607 C CA . ALA A 1 216 ? -7.410 6.063 -2.508 1.00 98.00 216 ALA A CA 1
ATOM 1608 C C . ALA A 1 216 ? -6.616 7.371 -2.585 1.00 98.00 216 ALA A C 1
ATOM 1610 O O . ALA A 1 216 ? -5.933 7.628 -3.573 1.00 98.00 216 ALA A O 1
ATOM 1611 N N . VAL A 1 217 ? -6.641 8.169 -1.522 1.00 98.44 217 VAL A N 1
ATOM 1612 C CA . VAL A 1 217 ? -5.766 9.330 -1.329 1.00 98.44 217 VAL A CA 1
ATOM 1613 C C . VAL A 1 217 ? -4.909 9.065 -0.101 1.00 98.44 217 VAL A C 1
ATOM 1615 O O . VAL A 1 217 ? -5.401 9.067 1.026 1.00 98.44 217 VAL A O 1
ATOM 1618 N N . VAL A 1 218 ? -3.620 8.810 -0.316 1.00 98.31 218 VAL A N 1
ATOM 1619 C CA . VAL A 1 218 ? -2.683 8.425 0.744 1.00 98.31 218 VAL A CA 1
ATOM 1620 C C . VAL A 1 218 ? -1.504 9.384 0.753 1.00 98.31 218 VAL A C 1
ATOM 1622 O O . VAL A 1 218 ? -0.782 9.493 -0.238 1.00 98.31 218 VAL A O 1
ATOM 1625 N N . ARG A 1 219 ? -1.304 10.087 1.869 1.00 98.12 219 ARG A N 1
ATOM 1626 C CA . ARG A 1 219 ? -0.283 11.134 1.997 1.00 98.12 219 ARG A CA 1
ATOM 1627 C C . ARG A 1 219 ? 0.531 10.946 3.270 1.00 98.12 219 ARG A C 1
ATOM 1629 O O . ARG A 1 219 ? -0.031 10.769 4.347 1.00 98.12 219 ARG A O 1
ATOM 1636 N N . THR A 1 220 ? 1.851 11.028 3.168 1.00 96.25 220 THR A N 1
ATOM 1637 C CA . THR A 1 220 ? 2.736 11.057 4.341 1.00 96.25 220 THR A CA 1
ATOM 1638 C C . THR A 1 220 ? 3.835 12.096 4.196 1.00 96.25 220 THR A C 1
ATOM 1640 O O . THR A 1 220 ? 4.383 12.280 3.117 1.00 96.25 220 THR A O 1
ATOM 1643 N N . GLY A 1 221 ? 4.179 12.803 5.269 1.00 92.06 221 GLY A N 1
ATOM 1644 C CA . GLY A 1 221 ? 5.247 13.802 5.205 1.00 92.06 221 GLY A CA 1
ATOM 1645 C C . GLY A 1 221 ? 6.662 13.212 5.185 1.00 92.06 221 GLY A C 1
ATOM 1646 O O . GLY A 1 221 ? 7.585 13.924 4.804 1.00 92.06 221 GLY A O 1
ATOM 1647 N N . GLY A 1 222 ? 6.858 11.928 5.512 1.00 88.88 222 GLY A N 1
ATOM 1648 C CA . GLY A 1 222 ? 8.200 11.320 5.516 1.00 88.88 222 GLY A CA 1
ATOM 1649 C C . GLY A 1 222 ? 8.258 9.792 5.491 1.00 88.88 222 GLY A C 1
ATOM 1650 O O . GLY A 1 222 ? 9.274 9.224 5.092 1.00 88.88 222 GLY A O 1
ATOM 1651 N N . GLY A 1 223 ? 7.185 9.102 5.873 1.00 94.00 223 GLY A N 1
ATOM 1652 C CA . GLY A 1 223 ? 7.185 7.646 5.930 1.00 94.00 223 GLY A CA 1
ATOM 1653 C C . GLY A 1 223 ? 7.002 6.965 4.570 1.00 94.00 223 GLY A C 1
ATOM 1654 O O . GLY A 1 223 ? 6.626 7.560 3.563 1.00 94.00 223 GLY A O 1
ATOM 1655 N N . HIS A 1 224 ? 7.266 5.661 4.551 1.00 96.94 224 HIS A N 1
ATOM 1656 C CA . HIS A 1 224 ? 6.878 4.753 3.472 1.00 96.94 224 HIS A CA 1
ATOM 1657 C C . HIS A 1 224 ? 5.363 4.597 3.321 1.00 96.94 224 HIS A C 1
ATOM 1659 O O . HIS A 1 224 ? 4.644 4.469 4.316 1.00 96.94 224 HIS A O 1
ATOM 1665 N N . ILE A 1 225 ? 4.919 4.513 2.070 1.00 98.38 225 ILE A N 1
ATOM 1666 C CA . ILE A 1 225 ? 3.565 4.102 1.700 1.00 98.38 225 ILE A CA 1
ATOM 1667 C C . ILE A 1 225 ? 3.644 2.693 1.120 1.00 98.38 225 ILE A C 1
ATOM 1669 O O . ILE A 1 225 ? 4.386 2.458 0.167 1.00 98.38 225 ILE A O 1
ATOM 1673 N N . ARG A 1 226 ? 2.853 1.763 1.657 1.00 98.31 226 ARG A N 1
ATOM 1674 C CA . ARG A 1 226 ? 2.612 0.457 1.037 1.00 98.31 226 ARG A CA 1
ATOM 1675 C C . ARG A 1 226 ? 1.121 0.266 0.814 1.00 98.31 226 ARG A C 1
ATOM 1677 O O . ARG A 1 226 ? 0.356 0.324 1.773 1.00 98.31 226 ARG A O 1
ATOM 1684 N N . VAL A 1 227 ? 0.740 -0.001 -0.430 1.00 97.94 227 VAL A N 1
ATOM 1685 C CA . VAL A 1 227 ? -0.632 -0.339 -0.816 1.00 97.94 227 VAL A CA 1
ATOM 1686 C C . VAL A 1 227 ? -0.620 -1.662 -1.573 1.00 97.94 227 VAL A C 1
ATOM 1688 O O . VAL A 1 227 ? 0.146 -1.822 -2.522 1.00 97.94 227 VAL A O 1
ATOM 1691 N N . VAL A 1 228 ? -1.448 -2.624 -1.169 1.00 97.75 228 VAL A N 1
ATOM 1692 C CA . VAL A 1 228 ? -1.518 -3.916 -1.872 1.00 97.75 228 VAL A CA 1
ATOM 1693 C C . VAL A 1 228 ? -2.221 -3.739 -3.213 1.00 97.75 228 VAL A C 1
ATOM 1695 O O . VAL A 1 228 ? -1.669 -4.072 -4.258 1.00 97.75 228 VAL A O 1
ATOM 1698 N N . SER A 1 229 ? -3.433 -3.189 -3.221 1.00 96.06 229 SER A N 1
ATOM 1699 C CA . SER A 1 229 ? -4.187 -3.027 -4.463 1.00 96.06 229 SER A CA 1
ATOM 1700 C C . SER A 1 229 ? -5.172 -1.878 -4.372 1.00 96.06 229 SER A C 1
ATOM 1702 O O . SER A 1 229 ? -5.801 -1.692 -3.334 1.00 96.06 229 SER A O 1
ATOM 1704 N N . VAL A 1 230 ? -5.361 -1.164 -5.482 1.00 94.56 230 VAL A N 1
ATOM 1705 C CA . VAL A 1 230 ? -6.429 -0.164 -5.619 1.00 94.56 230 VAL A CA 1
ATOM 1706 C C . VAL A 1 230 ? -7.296 -0.500 -6.829 1.00 94.56 230 VAL A C 1
ATOM 1708 O O . VAL A 1 230 ? -6.772 -0.765 -7.915 1.00 94.56 230 VAL A O 1
ATOM 1711 N N . GLY A 1 231 ? -8.612 -0.550 -6.613 1.00 91.44 231 GLY A N 1
ATOM 1712 C CA . GLY A 1 231 ? -9.619 -0.783 -7.649 1.00 91.44 231 GLY A CA 1
ATOM 1713 C C . GLY A 1 231 ? -10.008 0.489 -8.407 1.00 91.44 231 GLY A C 1
ATOM 1714 O O . GLY A 1 231 ? -10.189 0.439 -9.622 1.00 91.44 231 GLY A O 1
ATOM 1715 N N . GLY A 1 232 ? -10.098 1.626 -7.709 1.00 93.75 232 GLY A N 1
ATOM 1716 C CA . GLY A 1 232 ? -10.370 2.947 -8.285 1.00 93.75 232 GLY A CA 1
ATOM 1717 C C . GLY A 1 232 ? -9.111 3.770 -8.582 1.00 93.75 232 GLY A C 1
ATOM 1718 O O . GLY A 1 232 ? -8.019 3.234 -8.772 1.00 93.75 232 GLY A O 1
ATOM 1719 N N . THR A 1 233 ? -9.259 5.096 -8.616 1.00 96.12 233 THR A N 1
ATOM 1720 C CA . THR A 1 233 ? -8.131 6.022 -8.807 1.00 96.12 233 THR A CA 1
ATOM 1721 C C . THR A 1 233 ? -7.332 6.167 -7.514 1.00 96.12 233 THR A C 1
ATOM 1723 O O . THR A 1 233 ? -7.921 6.418 -6.459 1.00 96.12 233 THR A O 1
ATOM 1726 N N . ALA A 1 234 ? -6.004 6.075 -7.585 1.00 97.19 234 ALA A N 1
ATOM 1727 C CA . ALA A 1 234 ? -5.123 6.238 -6.433 1.00 97.19 234 ALA A CA 1
ATOM 1728 C C . ALA A 1 234 ? -4.188 7.442 -6.588 1.00 97.19 234 ALA A C 1
ATOM 1730 O O . ALA A 1 234 ? -3.549 7.608 -7.625 1.00 97.19 234 ALA A O 1
ATOM 1731 N N . ARG A 1 235 ? -4.045 8.233 -5.524 1.00 98.38 235 ARG A N 1
ATOM 1732 C CA . ARG A 1 235 ? -3.049 9.296 -5.392 1.00 98.38 235 ARG A CA 1
ATOM 1733 C C . ARG A 1 235 ? -2.207 9.041 -4.147 1.00 98.38 235 ARG A C 1
ATOM 1735 O O . ARG A 1 235 ? -2.708 9.148 -3.029 1.00 98.38 235 ARG A O 1
ATOM 1742 N N . LEU A 1 236 ? -0.942 8.690 -4.353 1.00 98.06 236 LEU A N 1
ATOM 1743 C CA . LEU A 1 236 ? 0.009 8.316 -3.308 1.00 98.06 236 LEU A CA 1
ATOM 1744 C C . LEU A 1 236 ? 1.149 9.335 -3.271 1.00 98.06 236 LEU A C 1
ATOM 1746 O O . LEU A 1 236 ? 1.847 9.513 -4.269 1.00 98.06 236 LEU A O 1
ATOM 1750 N N . GLU A 1 237 ? 1.351 9.997 -2.135 1.00 98.06 237 GLU A N 1
ATOM 1751 C CA . GLU A 1 237 ? 2.351 11.059 -2.008 1.00 98.06 237 GLU A CA 1
ATOM 1752 C C . GLU A 1 237 ? 3.179 10.948 -0.733 1.00 98.06 237 GLU A C 1
ATOM 1754 O O . GLU A 1 237 ? 2.638 10.829 0.367 1.00 98.06 237 GLU A O 1
ATOM 1759 N N . THR A 1 238 ? 4.499 11.061 -0.873 1.00 96.56 238 THR A N 1
ATOM 1760 C CA . THR A 1 238 ? 5.416 11.178 0.266 1.00 96.56 238 THR A CA 1
ATOM 1761 C C . THR A 1 238 ? 6.553 12.150 -0.013 1.00 96.56 238 THR A C 1
ATOM 1763 O O . THR A 1 238 ? 6.981 12.300 -1.151 1.00 96.56 238 THR A O 1
ATOM 1766 N N . THR A 1 239 ? 7.069 12.837 1.002 1.00 95.06 239 THR A N 1
ATOM 1767 C CA . THR A 1 239 ? 8.201 13.756 0.791 1.00 95.06 239 THR A CA 1
ATOM 1768 C C . THR A 1 239 ? 9.522 13.002 0.639 1.00 95.06 239 THR A C 1
ATOM 1770 O O . THR A 1 239 ? 10.340 13.370 -0.194 1.00 95.06 239 THR A O 1
ATOM 1773 N N . GLY A 1 240 ? 9.745 11.935 1.411 1.00 89.69 240 GLY A N 1
ATOM 1774 C CA . GLY A 1 240 ? 11.034 11.223 1.429 1.00 89.69 240 GLY A CA 1
ATOM 1775 C C . GLY A 1 240 ? 10.941 9.699 1.441 1.00 89.69 240 GLY A C 1
ATOM 1776 O O . GLY A 1 240 ? 11.939 9.020 1.219 1.00 89.69 240 GLY A O 1
ATOM 1777 N N . GLY A 1 241 ? 9.760 9.136 1.687 1.00 94.44 241 GLY A N 1
ATOM 1778 C CA . GLY A 1 241 ? 9.599 7.694 1.787 1.00 94.44 241 GLY A CA 1
ATOM 1779 C C . GLY A 1 241 ? 9.545 6.987 0.434 1.00 94.44 241 GLY A C 1
ATOM 1780 O O . GLY A 1 241 ? 9.202 7.553 -0.601 1.00 94.44 241 GLY A O 1
ATOM 1781 N N . ASN A 1 242 ? 9.832 5.690 0.454 1.00 97.19 242 ASN A N 1
ATOM 1782 C CA . ASN A 1 242 ? 9.479 4.778 -0.635 1.00 97.19 242 ASN A CA 1
ATOM 1783 C C . ASN A 1 242 ? 7.957 4.613 -0.778 1.00 97.19 242 ASN A C 1
ATOM 1785 O O . ASN A 1 242 ? 7.238 4.564 0.226 1.00 97.19 242 ASN A O 1
ATOM 1789 N N . ILE A 1 243 ? 7.495 4.447 -2.015 1.00 98.25 243 ILE A N 1
ATOM 1790 C CA . ILE A 1 243 ? 6.119 4.056 -2.335 1.00 98.25 243 ILE A CA 1
ATOM 1791 C C . ILE A 1 243 ? 6.164 2.658 -2.942 1.00 98.25 243 ILE A C 1
ATOM 1793 O O . ILE A 1 243 ? 6.880 2.425 -3.911 1.00 98.25 243 ILE A O 1
ATOM 1797 N N . THR A 1 244 ? 5.388 1.732 -2.393 1.00 98.19 244 THR A N 1
ATOM 1798 C CA . THR A 1 244 ? 5.231 0.385 -2.942 1.00 98.19 244 THR A CA 1
ATOM 1799 C C . THR A 1 244 ? 3.764 0.110 -3.228 1.00 98.19 244 THR A C 1
ATOM 1801 O O . THR A 1 244 ? 2.931 0.201 -2.325 1.00 98.19 244 THR A O 1
ATOM 1804 N N . VAL A 1 245 ? 3.464 -0.259 -4.471 1.00 97.81 245 VAL A N 1
ATOM 1805 C CA . VAL A 1 245 ? 2.133 -0.680 -4.916 1.00 97.81 245 VAL A CA 1
ATOM 1806 C C . VAL A 1 245 ? 2.245 -2.070 -5.522 1.00 97.81 245 VAL A C 1
ATOM 1808 O O . VAL A 1 245 ? 2.935 -2.253 -6.522 1.00 97.81 245 VAL A O 1
ATOM 1811 N N . GLU A 1 246 ? 1.591 -3.072 -4.938 1.00 96.81 246 GLU A N 1
ATOM 1812 C CA . GLU A 1 246 ? 1.694 -4.434 -5.483 1.00 96.81 246 GLU A CA 1
ATOM 1813 C C . GLU A 1 246 ? 0.888 -4.573 -6.779 1.00 96.81 246 GLU A C 1
ATOM 1815 O O . GLU A 1 246 ? 1.399 -5.133 -7.748 1.00 96.81 246 GLU A O 1
ATOM 1820 N N . ARG A 1 247 ? -0.324 -4.004 -6.836 1.00 95.75 247 ARG A N 1
ATOM 1821 C CA . ARG A 1 247 ? -1.181 -4.026 -8.029 1.00 95.75 247 ARG A CA 1
ATOM 1822 C C . ARG A 1 247 ? -1.929 -2.714 -8.254 1.00 95.75 247 ARG A C 1
ATOM 1824 O O . ARG A 1 247 ? -2.794 -2.320 -7.473 1.00 95.75 247 ARG A O 1
ATOM 1831 N N . ALA A 1 248 ? -1.640 -2.071 -9.376 1.00 94.06 248 ALA A N 1
ATOM 1832 C CA . ALA A 1 248 ? -2.356 -0.908 -9.879 1.00 94.06 248 ALA A CA 1
ATOM 1833 C C . ALA A 1 248 ? -3.382 -1.360 -10.929 1.00 94.06 248 ALA A C 1
ATOM 1835 O O . ALA A 1 248 ? -3.045 -1.506 -12.103 1.00 94.06 248 ALA A O 1
ATOM 1836 N N . SER A 1 249 ? -4.624 -1.619 -10.505 1.00 92.00 249 SER A N 1
ATOM 1837 C CA . SER A 1 249 ? -5.680 -2.138 -11.398 1.00 92.00 249 SER A CA 1
ATOM 1838 C C . SER A 1 249 ? -6.288 -1.060 -12.302 1.00 92.00 249 SER A C 1
ATOM 1840 O O . SER A 1 249 ? -6.774 -1.363 -13.386 1.00 92.00 249 SER A O 1
ATOM 1842 N N . SER A 1 250 ? -6.256 0.195 -11.855 1.00 92.69 250 SER A N 1
ATOM 1843 C CA . SER A 1 250 ? -6.807 1.362 -12.550 1.00 92.69 250 SER A CA 1
ATOM 1844 C C . SER A 1 250 ? -5.765 2.492 -12.572 1.00 92.69 250 SER A C 1
ATOM 1846 O O . SER A 1 250 ? -4.570 2.216 -12.673 1.00 92.69 250 SER A O 1
ATOM 1848 N N . HIS A 1 251 ? -6.179 3.758 -12.516 1.00 95.50 251 HIS A N 1
ATOM 1849 C CA . HIS A 1 251 ? -5.265 4.895 -12.565 1.00 95.50 251 HIS A CA 1
ATOM 1850 C C . HIS A 1 251 ? -4.545 5.119 -11.227 1.00 95.50 251 HIS A C 1
ATOM 1852 O O . HIS A 1 251 ? -5.194 5.383 -10.215 1.00 95.50 251 HIS A O 1
ATOM 1858 N N . VAL A 1 252 ? -3.212 5.066 -11.216 1.00 97.69 252 VAL A N 1
ATOM 1859 C CA . VAL A 1 252 ? -2.400 5.309 -10.015 1.00 97.69 252 VAL A CA 1
ATOM 1860 C C . VAL A 1 252 ? -1.373 6.400 -10.278 1.00 97.69 252 VAL A C 1
ATOM 1862 O O . VAL A 1 252 ? -0.483 6.239 -11.109 1.00 97.69 252 VAL A O 1
ATOM 1865 N N . THR A 1 253 ? -1.464 7.488 -9.519 1.00 98.12 253 THR A N 1
ATOM 1866 C CA . THR A 1 253 ? -0.441 8.531 -9.439 1.00 98.12 253 THR A CA 1
ATOM 1867 C C . THR A 1 253 ? 0.382 8.338 -8.167 1.00 98.12 253 THR A C 1
ATOM 1869 O O . THR A 1 253 ? -0.160 8.411 -7.064 1.00 98.12 253 THR A O 1
ATOM 1872 N N . ALA A 1 254 ? 1.688 8.121 -8.300 1.00 97.94 254 ALA A N 1
ATOM 1873 C CA . ALA A 1 254 ? 2.625 7.995 -7.185 1.00 97.94 254 ALA A CA 1
ATOM 1874 C C . ALA A 1 254 ? 3.703 9.081 -7.274 1.00 97.94 254 ALA A C 1
ATOM 1876 O O . ALA A 1 254 ? 4.373 9.213 -8.293 1.00 97.94 254 ALA A O 1
ATOM 1877 N N . THR A 1 255 ? 3.889 9.874 -6.221 1.00 98.12 255 THR A N 1
ATOM 1878 C CA . THR A 1 255 ? 4.911 10.930 -6.183 1.00 98.12 255 THR A CA 1
ATOM 1879 C C . THR A 1 255 ? 5.721 10.865 -4.897 1.00 98.12 255 THR A C 1
ATOM 1881 O O . THR A 1 255 ? 5.155 10.905 -3.807 1.00 98.12 255 THR A O 1
ATOM 1884 N N . THR A 1 256 ? 7.046 10.810 -5.019 1.00 96.94 256 THR A N 1
ATOM 1885 C CA . THR A 1 256 ? 7.968 10.927 -3.881 1.00 96.94 256 THR A CA 1
ATOM 1886 C C . THR A 1 256 ? 9.050 11.973 -4.127 1.00 96.94 256 THR A C 1
ATOM 1888 O O . THR A 1 256 ? 9.473 12.178 -5.262 1.00 96.94 256 THR A O 1
ATOM 1891 N N . GLY A 1 257 ? 9.494 12.673 -3.085 1.00 93.88 257 GLY A N 1
ATOM 1892 C CA . GLY A 1 257 ? 10.597 13.630 -3.208 1.00 93.88 257 GLY A CA 1
ATOM 1893 C C . GLY A 1 257 ? 11.983 12.978 -3.197 1.00 93.88 257 GLY A C 1
ATOM 1894 O O . GLY A 1 257 ? 12.887 13.503 -3.837 1.00 93.88 257 GLY A O 1
ATOM 1895 N N . GLY A 1 258 ? 12.158 11.830 -2.529 1.00 91.50 258 GLY A N 1
ATOM 1896 C CA . GLY A 1 258 ? 13.487 11.217 -2.353 1.00 91.50 258 GLY A CA 1
ATOM 1897 C C . GLY A 1 258 ? 13.532 9.697 -2.174 1.00 91.50 258 GLY A C 1
ATOM 1898 O O . GLY A 1 258 ? 14.609 9.151 -1.933 1.00 91.50 258 GLY A O 1
ATOM 1899 N N . GLY A 1 259 ? 12.393 9.007 -2.275 1.00 94.56 259 GLY A N 1
ATOM 1900 C CA . GLY A 1 259 ? 12.327 7.552 -2.149 1.00 94.56 259 GLY A CA 1
ATOM 1901 C C . GLY A 1 259 ? 12.269 6.790 -3.477 1.00 94.56 259 GLY A C 1
ATOM 1902 O O . GLY A 1 259 ? 11.996 7.325 -4.550 1.00 94.56 259 GLY A O 1
ATOM 1903 N N . ARG A 1 260 ? 12.446 5.470 -3.395 1.00 96.56 260 ARG A N 1
ATOM 1904 C CA . ARG A 1 260 ? 12.166 4.551 -4.507 1.00 96.56 260 ARG A CA 1
ATOM 1905 C C . ARG A 1 260 ? 10.661 4.368 -4.689 1.00 96.56 260 ARG A C 1
ATOM 1907 O O . ARG A 1 260 ? 9.929 4.224 -3.708 1.00 96.56 260 ARG A O 1
ATOM 1914 N N . ILE A 1 261 ? 10.219 4.285 -5.941 1.00 98.12 261 ILE A N 1
ATOM 1915 C CA . ILE A 1 261 ? 8.861 3.850 -6.276 1.00 98.12 261 ILE A CA 1
ATOM 1916 C C . ILE A 1 261 ? 8.919 2.441 -6.868 1.00 98.12 261 ILE A C 1
ATOM 1918 O O . ILE A 1 261 ? 9.619 2.205 -7.850 1.00 98.12 261 ILE A O 1
ATOM 1922 N N . ASP A 1 262 ? 8.185 1.512 -6.265 1.00 98.00 262 ASP A N 1
ATOM 1923 C CA . ASP A 1 262 ? 8.100 0.113 -6.673 1.00 98.00 262 ASP A CA 1
ATOM 1924 C C . ASP A 1 262 ? 6.655 -0.251 -7.040 1.00 98.00 262 ASP A C 1
ATOM 1926 O O . ASP A 1 262 ? 5.759 -0.185 -6.197 1.00 98.00 262 ASP A O 1
ATOM 1930 N N . PHE A 1 263 ? 6.442 -0.696 -8.278 1.00 97.50 263 PHE A N 1
ATOM 1931 C CA . PHE A 1 263 ? 5.192 -1.302 -8.734 1.00 97.50 263 PHE A CA 1
ATOM 1932 C C . PHE A 1 263 ? 5.398 -2.787 -9.030 1.00 97.50 263 PHE A C 1
ATOM 1934 O O . PHE A 1 263 ? 6.311 -3.159 -9.771 1.00 97.50 263 PHE A O 1
ATOM 1941 N N . GLY A 1 264 ? 4.533 -3.642 -8.486 1.00 95.31 264 GLY A N 1
ATOM 1942 C CA . GLY A 1 264 ? 4.462 -5.044 -8.887 1.00 95.31 264 GLY A CA 1
ATOM 1943 C C . GLY A 1 264 ? 3.839 -5.163 -10.275 1.00 95.31 264 GLY A C 1
ATOM 1944 O O . GLY A 1 264 ? 4.526 -5.395 -11.266 1.00 95.31 264 GLY A O 1
ATOM 1945 N N . GLU A 1 265 ? 2.536 -4.933 -10.355 1.00 94.50 265 GLU A N 1
ATOM 1946 C CA . GLU A 1 265 ? 1.762 -5.028 -11.588 1.00 94.50 265 GLU A CA 1
ATOM 1947 C C . GLU A 1 265 ? 1.065 -3.700 -11.906 1.00 94.50 265 GLU A C 1
ATOM 1949 O O . GLU A 1 265 ? 0.243 -3.212 -11.130 1.00 94.50 265 GLU A O 1
ATOM 1954 N N . ALA A 1 266 ? 1.380 -3.123 -13.065 1.00 93.81 266 ALA A N 1
ATOM 1955 C CA . ALA A 1 266 ? 0.745 -1.930 -13.616 1.00 93.81 266 ALA A CA 1
ATOM 1956 C C . ALA A 1 266 ? -0.287 -2.333 -14.681 1.00 93.81 266 ALA A C 1
ATOM 1958 O O . ALA A 1 266 ? -0.001 -2.292 -15.879 1.00 93.81 266 ALA A O 1
ATOM 1959 N N . ALA A 1 267 ? -1.464 -2.785 -14.232 1.00 92.12 267 ALA A N 1
ATOM 1960 C CA . ALA A 1 267 ? -2.578 -3.191 -15.092 1.00 92.12 267 ALA A CA 1
ATOM 1961 C C . ALA A 1 267 ? -3.319 -1.991 -15.703 1.00 92.12 267 ALA A C 1
ATOM 1963 O O . ALA A 1 267 ? -3.644 -2.009 -16.890 1.00 92.12 267 ALA A O 1
ATOM 1964 N N . GLY A 1 268 ? -3.548 -0.947 -14.907 1.00 91.75 268 GLY A N 1
ATOM 1965 C CA . GLY A 1 268 ? -4.127 0.317 -15.351 1.00 91.75 268 GLY A CA 1
ATOM 1966 C C . GLY A 1 268 ? -3.081 1.376 -15.710 1.00 91.75 268 GLY A C 1
ATOM 1967 O O . GLY A 1 268 ? -1.896 1.085 -15.874 1.00 91.75 268 GLY A O 1
ATOM 1968 N N . ALA A 1 269 ? -3.536 2.623 -15.856 1.00 93.69 269 ALA A N 1
ATOM 1969 C CA . ALA A 1 269 ? -2.671 3.753 -16.178 1.00 93.69 269 ALA A CA 1
ATOM 1970 C C . ALA A 1 269 ? -1.818 4.164 -14.966 1.00 93.69 269 ALA A C 1
ATOM 1972 O O . ALA A 1 269 ? -2.362 4.534 -13.927 1.00 93.69 269 ALA A O 1
ATOM 1973 N N . VAL A 1 270 ? -0.493 4.145 -15.090 1.00 96.50 270 VAL A N 1
ATOM 1974 C CA . VAL A 1 270 ? 0.416 4.500 -13.988 1.00 96.50 270 VAL A CA 1
ATOM 1975 C C . VAL A 1 270 ? 1.177 5.771 -14.321 1.00 96.50 270 VAL A C 1
ATOM 1977 O O . VAL A 1 270 ? 1.799 5.858 -15.373 1.00 96.50 270 VAL A O 1
ATOM 1980 N N . TRP A 1 271 ? 1.167 6.726 -13.395 1.00 97.44 271 TRP A N 1
ATOM 1981 C CA . TRP A 1 271 ? 2.049 7.888 -13.413 1.00 97.44 271 TRP A CA 1
ATOM 1982 C C . TRP A 1 271 ? 2.892 7.891 -12.141 1.00 97.44 271 TRP A C 1
ATOM 1984 O O . TRP A 1 271 ? 2.367 8.044 -11.039 1.00 97.44 271 TRP A O 1
ATOM 1994 N N . ALA A 1 272 ? 4.203 7.713 -12.275 1.00 97.88 272 ALA A N 1
ATOM 1995 C CA . ALA A 1 272 ? 5.127 7.734 -11.150 1.00 97.88 272 ALA A CA 1
ATOM 1996 C C . ALA A 1 272 ? 6.172 8.837 -11.311 1.00 97.88 272 ALA A C 1
ATOM 1998 O O . ALA A 1 272 ? 6.805 8.934 -12.359 1.00 97.88 272 ALA A O 1
ATOM 1999 N N . ARG A 1 273 ? 6.401 9.620 -10.254 1.00 98.12 273 ARG A N 1
ATOM 2000 C CA . ARG A 1 273 ? 7.449 10.641 -10.228 1.00 98.12 273 ARG A CA 1
ATOM 2001 C C . ARG A 1 273 ? 8.282 10.569 -8.961 1.00 98.12 273 ARG A C 1
ATOM 2003 O O . ARG A 1 273 ? 7.729 10.581 -7.861 1.00 98.12 273 ARG A O 1
ATOM 2010 N N . THR A 1 274 ? 9.600 10.558 -9.107 1.00 96.88 274 THR A N 1
ATOM 2011 C CA . THR A 1 274 ? 10.525 10.652 -7.976 1.00 96.88 274 THR A CA 1
ATOM 2012 C C . THR A 1 274 ? 11.570 11.748 -8.166 1.00 96.88 274 THR A C 1
ATOM 2014 O O . THR A 1 274 ? 12.160 11.877 -9.238 1.00 96.88 274 THR A O 1
ATOM 2017 N N . GLY A 1 275 ? 11.799 12.544 -7.119 1.00 93.06 275 GLY A N 1
ATOM 2018 C CA . GLY A 1 275 ? 12.905 13.505 -7.073 1.00 93.06 275 GLY A CA 1
ATOM 2019 C C . GLY A 1 275 ? 14.260 12.855 -6.767 1.00 93.06 275 GLY A C 1
ATOM 2020 O O . GLY A 1 275 ? 15.298 13.378 -7.167 1.00 93.06 275 GLY A O 1
ATOM 2021 N N . GLY A 1 276 ? 14.264 11.689 -6.117 1.00 86.44 276 GLY A N 1
ATOM 2022 C CA . GLY A 1 276 ? 15.473 10.946 -5.775 1.00 86.44 276 GLY A CA 1
ATOM 2023 C C . GLY A 1 276 ? 15.164 9.482 -5.479 1.00 86.44 276 GLY A C 1
ATOM 2024 O O . GLY A 1 276 ? 14.155 9.170 -4.865 1.00 86.44 276 GLY A O 1
ATOM 2025 N N . GLY A 1 277 ? 16.024 8.571 -5.925 1.00 87.94 277 GLY A N 1
ATOM 2026 C CA . GLY A 1 277 ? 15.765 7.132 -5.869 1.00 87.94 277 GLY A CA 1
ATOM 2027 C C . GLY A 1 277 ? 15.235 6.590 -7.199 1.00 87.94 277 GLY A C 1
ATOM 2028 O O . GLY A 1 277 ? 14.767 7.320 -8.059 1.00 87.94 277 GLY A O 1
ATOM 2029 N N . GLY A 1 278 ? 15.375 5.282 -7.416 1.00 94.00 278 GLY A N 1
ATOM 2030 C CA . GLY A 1 278 ? 14.952 4.655 -8.674 1.00 94.00 278 GLY A CA 1
ATOM 2031 C C . GLY A 1 278 ? 13.443 4.428 -8.764 1.00 94.00 278 GLY A C 1
ATOM 2032 O O . GLY A 1 278 ? 12.741 4.426 -7.752 1.00 94.00 278 GLY A O 1
ATOM 2033 N N . ILE A 1 279 ? 12.960 4.145 -9.969 1.00 98.06 279 ILE A N 1
ATOM 2034 C CA . ILE A 1 279 ? 11.611 3.618 -10.189 1.00 98.06 279 ILE A CA 1
ATOM 2035 C C . ILE A 1 279 ? 11.744 2.200 -10.722 1.00 98.06 279 ILE A C 1
ATOM 2037 O O . ILE A 1 279 ? 12.485 1.957 -11.671 1.00 98.06 279 ILE A O 1
ATOM 2041 N N . ARG A 1 280 ? 11.026 1.249 -10.135 1.00 97.69 280 ARG A N 1
ATOM 2042 C CA . ARG A 1 280 ? 11.005 -0.129 -10.616 1.00 97.69 280 ARG A CA 1
ATOM 2043 C C . ARG A 1 280 ? 9.575 -0.590 -10.822 1.00 97.69 280 ARG A C 1
ATOM 2045 O O . ARG A 1 280 ? 8.746 -0.483 -9.926 1.00 97.69 280 ARG A O 1
ATOM 2052 N N . VAL A 1 281 ? 9.312 -1.149 -11.996 1.00 97.06 281 VAL A N 1
ATOM 2053 C CA . VAL A 1 281 ? 8.031 -1.763 -12.344 1.00 97.06 281 VAL A CA 1
ATOM 2054 C C . VAL A 1 281 ? 8.299 -3.192 -12.794 1.00 97.06 281 VAL A C 1
ATOM 2056 O O . VAL A 1 281 ? 9.057 -3.415 -13.742 1.00 97.06 281 VAL A O 1
ATOM 2059 N N . LEU A 1 282 ? 7.721 -4.176 -12.100 1.00 94.50 282 LEU A N 1
ATOM 2060 C CA . LEU A 1 282 ? 7.946 -5.580 -12.454 1.00 94.50 282 LEU A CA 1
ATOM 2061 C C . LEU A 1 282 ? 7.189 -5.946 -13.733 1.00 94.50 282 LEU A C 1
ATOM 2063 O O . LEU A 1 282 ? 7.762 -6.590 -14.609 1.00 94.50 282 LEU A O 1
ATOM 2067 N N . GLN A 1 283 ? 5.938 -5.502 -13.871 1.00 93.06 283 GLN A N 1
ATOM 2068 C CA . GLN A 1 283 ? 5.109 -5.789 -15.037 1.00 93.06 283 GLN A CA 1
ATOM 2069 C C . GLN A 1 283 ? 4.300 -4.567 -15.482 1.00 93.06 283 GLN A C 1
ATOM 2071 O O . GLN A 1 283 ? 3.497 -4.035 -14.721 1.00 93.06 283 GLN A O 1
ATOM 2076 N N . VAL A 1 284 ? 4.488 -4.158 -16.736 1.00 93.38 284 VAL A N 1
ATOM 2077 C CA . VAL A 1 284 ? 3.776 -3.052 -17.389 1.00 93.38 284 VAL A CA 1
ATOM 2078 C C . VAL A 1 284 ? 2.762 -3.631 -18.365 1.00 93.38 284 VAL A C 1
ATOM 2080 O O . VAL A 1 284 ? 3.159 -4.182 -19.389 1.00 93.38 284 VAL A O 1
ATOM 2083 N N . LEU A 1 285 ? 1.473 -3.513 -18.058 1.00 91.56 285 LEU A N 1
ATOM 2084 C CA . LEU A 1 285 ? 0.367 -3.948 -18.921 1.00 91.56 285 LEU A CA 1
ATOM 2085 C C . LEU A 1 285 ? -0.390 -2.749 -19.506 1.00 91.56 285 LEU A C 1
ATOM 2087 O O . LEU A 1 285 ? -0.719 -2.757 -20.689 1.00 91.56 285 LEU A O 1
ATOM 2091 N N . GLY A 1 286 ? -0.654 -1.734 -18.680 1.00 90.69 286 GLY A N 1
ATOM 2092 C CA . GLY A 1 286 ? -1.310 -0.486 -19.064 1.00 90.69 286 GLY A CA 1
ATOM 2093 C C . GLY A 1 286 ? -0.326 0.632 -19.439 1.00 90.69 286 GLY A C 1
ATOM 2094 O O . GLY A 1 286 ? 0.892 0.474 -19.295 1.00 90.69 286 GLY A O 1
ATOM 2095 N N . PRO A 1 287 ? -0.837 1.782 -19.922 1.00 92.69 287 PRO A N 1
ATOM 2096 C CA . PRO A 1 287 ? -0.012 2.939 -20.250 1.00 92.69 287 PRO A CA 1
ATOM 2097 C C . PRO A 1 287 ? 0.704 3.458 -19.005 1.00 92.69 287 PRO A C 1
ATOM 2099 O O . PRO A 1 287 ? 0.076 3.750 -17.988 1.00 92.69 287 PRO A O 1
ATOM 2102 N N . THR A 1 288 ? 2.028 3.551 -19.085 1.00 95.38 288 THR A N 1
ATOM 2103 C CA . THR A 1 288 ? 2.869 3.848 -17.923 1.00 95.38 288 THR A CA 1
ATOM 2104 C C . THR A 1 288 ? 3.807 5.013 -18.216 1.00 95.38 288 THR A C 1
ATOM 2106 O O . THR A 1 288 ? 4.597 4.953 -19.156 1.00 95.38 288 THR A O 1
ATOM 2109 N N . GLU A 1 289 ? 3.727 6.060 -17.399 1.00 97.19 289 GLU A N 1
ATOM 2110 C CA . GLU A 1 289 ? 4.561 7.258 -17.458 1.00 97.19 289 GLU A CA 1
ATOM 2111 C C . GLU A 1 289 ? 5.396 7.386 -16.182 1.00 97.19 289 GLU A C 1
ATOM 2113 O O . GLU A 1 289 ? 4.863 7.438 -15.072 1.00 97.19 289 GLU A O 1
ATOM 2118 N N . LEU A 1 290 ? 6.719 7.386 -16.332 1.00 97.88 290 LEU A N 1
ATOM 2119 C CA . LEU A 1 290 ? 7.676 7.361 -15.231 1.00 97.88 290 LEU A CA 1
ATOM 2120 C C . LEU A 1 290 ? 8.678 8.498 -15.386 1.00 97.88 290 LEU A C 1
ATOM 2122 O O . LEU A 1 290 ? 9.318 8.613 -16.428 1.00 97.88 290 LEU A O 1
ATOM 2126 N N . GLU A 1 291 ? 8.865 9.273 -14.327 1.00 97.81 291 GLU A N 1
ATOM 2127 C CA . GLU A 1 291 ? 9.796 10.398 -14.297 1.00 97.81 291 GLU A CA 1
ATOM 2128 C C . GLU A 1 291 ? 10.691 10.306 -13.058 1.00 97.81 291 GLU A C 1
ATOM 2130 O O . GLU A 1 291 ? 10.207 10.303 -11.924 1.00 97.81 291 GLU A O 1
ATOM 2135 N N . ALA A 1 292 ? 12.005 10.241 -13.252 1.00 96.62 292 ALA A N 1
ATOM 2136 C CA . ALA A 1 292 ? 12.969 10.222 -12.156 1.00 96.62 292 ALA A CA 1
ATOM 2137 C C . ALA A 1 292 ? 14.021 11.316 -12.336 1.00 96.62 292 ALA A C 1
ATOM 2139 O O . ALA A 1 292 ? 14.818 11.259 -13.268 1.00 96.62 292 ALA A O 1
ATOM 2140 N N . THR A 1 293 ? 14.095 12.284 -11.424 1.00 96.19 293 THR A N 1
ATOM 2141 C CA . THR A 1 293 ? 15.151 13.307 -11.498 1.00 96.19 293 THR A CA 1
ATOM 2142 C C . THR A 1 293 ? 16.527 12.676 -11.277 1.00 96.19 293 THR A C 1
ATOM 2144 O O . THR A 1 293 ? 17.439 12.872 -12.077 1.00 96.19 293 THR A O 1
ATOM 2147 N N . VAL A 1 294 ? 16.662 11.867 -10.221 1.00 94.06 294 VAL A N 1
ATOM 2148 C CA . VAL A 1 294 ? 17.893 11.137 -9.891 1.00 94.06 294 VAL A CA 1
ATOM 2149 C C . VAL A 1 294 ? 17.553 9.699 -9.527 1.00 94.06 294 VAL A C 1
ATOM 2151 O O . VAL A 1 294 ? 16.864 9.454 -8.538 1.00 94.06 294 VAL A O 1
ATOM 2154 N N . GLY A 1 295 ? 18.091 8.739 -10.272 1.00 92.94 295 GLY A N 1
ATOM 2155 C CA . GLY A 1 295 ? 17.906 7.314 -10.024 1.00 92.94 295 GLY A CA 1
ATOM 2156 C C . GLY A 1 295 ? 17.591 6.531 -11.292 1.00 92.94 295 GLY A C 1
ATOM 2157 O O . GLY A 1 295 ? 17.149 7.067 -12.297 1.00 92.94 295 GLY A O 1
ATOM 2158 N N . SER A 1 296 ? 17.836 5.222 -11.251 1.00 94.75 296 SER A N 1
ATOM 2159 C CA . SER A 1 296 ? 17.594 4.356 -12.409 1.00 94.75 296 SER A CA 1
ATOM 2160 C C . SER A 1 296 ? 16.130 3.938 -12.524 1.00 94.75 296 SER A C 1
ATOM 2162 O O . SER A 1 296 ? 15.479 3.667 -11.511 1.00 94.75 296 SER A O 1
ATOM 2164 N N . ILE A 1 297 ? 15.643 3.809 -13.757 1.00 97.56 297 ILE A N 1
ATOM 2165 C CA . ILE A 1 297 ? 14.322 3.254 -14.058 1.00 97.56 297 ILE A CA 1
ATOM 2166 C C . ILE A 1 297 ? 14.492 1.816 -14.552 1.00 97.56 297 ILE A C 1
ATOM 2168 O O . ILE A 1 297 ? 15.229 1.560 -15.501 1.00 97.56 297 ILE A O 1
ATOM 2172 N N . GLN A 1 298 ? 13.817 0.867 -13.906 1.00 96.31 298 GLN A N 1
ATOM 2173 C CA . GLN A 1 298 ? 13.900 -0.562 -14.213 1.00 96.31 298 GLN A CA 1
ATOM 2174 C C . GLN A 1 298 ? 12.519 -1.124 -14.555 1.00 96.31 298 GLN A C 1
ATOM 2176 O O . GLN A 1 298 ? 11.612 -1.106 -13.725 1.00 96.31 298 GLN A O 1
ATOM 2181 N N . LEU A 1 299 ? 12.373 -1.666 -15.762 1.00 94.75 299 LEU A N 1
ATOM 2182 C CA . LEU A 1 299 ? 11.116 -2.193 -16.296 1.00 94.75 299 LEU A CA 1
ATOM 2183 C C . LEU A 1 299 ? 11.277 -3.661 -16.692 1.00 94.75 299 LEU A C 1
ATOM 2185 O O . LEU A 1 299 ? 11.731 -3.942 -17.798 1.00 94.75 299 LEU A O 1
ATOM 2189 N N . LEU A 1 300 ? 10.921 -4.600 -15.813 1.00 91.38 300 LEU A N 1
ATOM 2190 C CA . LEU A 1 300 ? 11.278 -6.013 -16.006 1.00 91.38 300 LEU A CA 1
ATOM 2191 C C . LEU A 1 300 ? 10.424 -6.728 -17.059 1.00 91.38 300 LEU A C 1
ATOM 2193 O O . LEU A 1 300 ? 10.928 -7.602 -17.750 1.00 91.38 300 LEU A O 1
ATOM 2197 N N . LYS A 1 301 ? 9.138 -6.409 -17.194 1.00 90.50 301 LYS A N 1
ATOM 2198 C CA . LYS A 1 301 ? 8.276 -7.047 -18.196 1.00 90.50 301 LYS A CA 1
ATOM 2199 C C . LYS A 1 301 ? 7.353 -6.023 -18.831 1.00 90.50 301 LYS A C 1
ATOM 2201 O O . LYS A 1 301 ? 6.310 -5.693 -18.271 1.00 90.50 301 LYS A O 1
ATOM 2206 N N . VAL A 1 302 ? 7.733 -5.537 -20.008 1.00 91.12 302 VAL A N 1
ATOM 2207 C CA . VAL A 1 302 ? 6.970 -4.532 -20.753 1.00 91.12 302 VAL A CA 1
ATOM 2208 C C . VAL A 1 302 ? 6.056 -5.205 -21.778 1.00 91.12 302 VAL A C 1
ATOM 2210 O O . VAL A 1 302 ? 6.531 -5.839 -22.721 1.00 91.12 302 VAL A O 1
ATOM 2213 N N . LEU A 1 303 ? 4.744 -5.088 -21.555 1.00 89.44 303 LEU A N 1
ATOM 2214 C CA . LEU A 1 303 ? 3.655 -5.592 -22.408 1.00 89.44 303 LEU A CA 1
ATOM 2215 C C . LEU A 1 303 ? 2.742 -4.465 -22.933 1.00 89.44 303 LEU A C 1
ATOM 2217 O O . LEU A 1 303 ? 2.056 -4.671 -23.935 1.00 89.44 303 LEU A O 1
ATOM 2221 N N . GLY A 1 304 ? 2.757 -3.295 -22.286 1.00 88.19 304 GLY A N 1
ATOM 2222 C CA . GLY A 1 304 ? 2.034 -2.081 -22.683 1.00 88.19 304 GLY A CA 1
ATOM 2223 C C . GLY A 1 304 ? 2.956 -0.911 -23.069 1.00 88.19 304 GLY A C 1
ATOM 2224 O O . GLY A 1 304 ? 4.180 -1.028 -22.960 1.00 88.19 304 GLY A O 1
ATOM 2225 N N . PRO A 1 305 ? 2.388 0.223 -23.525 1.00 90.50 305 PRO A N 1
ATOM 2226 C CA . PRO A 1 305 ? 3.157 1.403 -23.908 1.00 90.50 305 PRO A CA 1
ATOM 2227 C C . PRO A 1 305 ? 3.783 2.081 -22.685 1.00 90.50 305 PRO A C 1
ATOM 2229 O O . PRO A 1 305 ? 3.130 2.258 -21.652 1.00 90.50 305 PRO A O 1
ATOM 2232 N N . VAL A 1 306 ? 5.044 2.495 -22.819 1.00 94.00 306 VAL A N 1
ATOM 2233 C CA . VAL A 1 306 ? 5.793 3.127 -21.730 1.00 94.00 306 VAL A CA 1
ATOM 2234 C C . VAL A 1 306 ? 6.468 4.419 -22.169 1.00 94.00 306 VAL A C 1
ATOM 2236 O O . VAL A 1 306 ? 7.097 4.482 -23.225 1.00 94.00 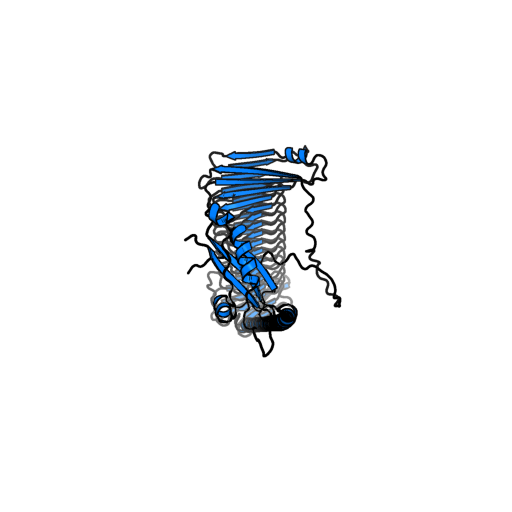306 VAL A O 1
ATOM 2239 N N . ARG A 1 307 ? 6.359 5.445 -21.326 1.00 96.25 307 ARG A N 1
ATOM 2240 C CA . ARG A 1 307 ? 7.145 6.674 -21.383 1.00 96.25 307 ARG A CA 1
ATOM 2241 C C . ARG A 1 307 ? 7.968 6.753 -20.106 1.00 96.25 307 ARG A C 1
ATOM 2243 O O . ARG A 1 307 ? 7.408 6.910 -19.031 1.00 96.25 307 ARG A O 1
ATOM 2250 N N . ALA A 1 308 ? 9.281 6.612 -20.210 1.00 97.12 308 ALA A N 1
ATOM 2251 C CA . ALA A 1 308 ? 10.174 6.734 -19.065 1.00 97.12 308 ALA A CA 1
ATOM 2252 C C . ALA A 1 308 ? 11.208 7.822 -19.331 1.00 97.12 308 ALA A C 1
ATOM 2254 O O . ALA A 1 308 ? 11.859 7.803 -20.376 1.00 97.12 308 ALA A O 1
ATOM 2255 N N . SER A 1 309 ? 11.366 8.749 -18.393 1.00 96.94 309 SER A N 1
ATOM 2256 C CA . SER A 1 309 ? 12.367 9.808 -18.450 1.00 96.94 309 SER A CA 1
ATOM 2257 C C . SER A 1 309 ? 13.191 9.856 -17.167 1.00 96.94 309 SER A C 1
ATOM 2259 O O . SER A 1 309 ? 12.665 9.730 -16.059 1.00 96.94 309 SER A O 1
ATOM 2261 N N . THR A 1 310 ? 14.501 10.041 -17.307 1.00 96.44 310 THR A N 1
ATOM 2262 C CA . THR A 1 310 ? 15.366 10.345 -16.169 1.00 96.44 310 THR A CA 1
ATOM 2263 C C . THR A 1 310 ? 16.435 11.370 -16.508 1.00 96.44 310 THR A C 1
ATOM 2265 O O . THR A 1 310 ? 17.007 11.321 -17.593 1.00 96.44 310 THR A O 1
ATOM 2268 N N . SER A 1 311 ? 16.724 12.291 -15.588 1.00 95.88 311 SER A N 1
ATOM 2269 C CA . SER A 1 311 ? 17.797 13.269 -15.801 1.00 95.88 311 SER A CA 1
ATOM 2270 C C . SER A 1 311 ? 19.171 12.714 -15.438 1.00 95.88 311 SER A C 1
ATOM 2272 O O . SER A 1 311 ? 20.145 12.980 -16.135 1.00 95.88 311 SER A O 1
ATOM 2274 N N . SER A 1 312 ? 19.274 11.906 -14.383 1.00 93.88 312 SER A N 1
ATOM 2275 C CA . SER A 1 312 ? 20.529 11.255 -14.002 1.00 93.88 312 SER A CA 1
ATOM 2276 C C . SER A 1 312 ? 20.280 9.832 -13.515 1.00 93.88 312 SER A C 1
ATOM 2278 O O . SER A 1 312 ? 19.744 9.611 -12.425 1.00 93.88 312 SER A O 1
ATOM 2280 N N . GLY A 1 313 ? 20.678 8.853 -14.322 1.00 92.75 313 GLY A N 1
ATOM 2281 C CA . GLY A 1 313 ? 20.480 7.440 -14.028 1.00 92.75 313 GLY A CA 1
ATOM 2282 C C . GLY A 1 313 ? 20.253 6.605 -15.279 1.00 92.75 313 GLY A C 1
ATOM 2283 O O . GLY A 1 313 ? 19.951 7.113 -16.351 1.00 92.75 313 GLY A O 1
ATOM 2284 N N . ASN A 1 314 ? 20.382 5.289 -15.136 1.00 95.50 314 ASN A N 1
ATOM 2285 C CA . ASN A 1 314 ? 20.211 4.376 -16.259 1.00 95.50 314 ASN A CA 1
ATOM 2286 C C . ASN A 1 314 ? 18.743 3.980 -16.426 1.00 95.50 314 ASN A C 1
ATOM 2288 O O . ASN A 1 314 ? 18.024 3.790 -15.441 1.00 95.50 314 ASN A O 1
ATOM 2292 N N . ILE A 1 315 ? 18.318 3.762 -17.667 1.00 97.00 315 ILE A N 1
ATOM 2293 C CA . ILE A 1 315 ? 17.031 3.129 -17.959 1.00 97.00 315 ILE A CA 1
ATOM 2294 C C . ILE A 1 315 ? 17.301 1.714 -18.446 1.00 97.00 315 ILE A C 1
ATOM 2296 O O . ILE A 1 315 ? 18.039 1.510 -19.405 1.00 97.00 315 ILE A O 1
ATOM 2300 N N . THR A 1 316 ? 16.699 0.720 -17.798 1.00 95.06 316 THR A N 1
ATOM 2301 C CA . THR A 1 316 ? 16.747 -0.671 -18.253 1.00 95.06 316 THR A CA 1
ATOM 2302 C C . THR A 1 316 ? 15.342 -1.194 -18.490 1.00 95.06 316 THR A C 1
ATOM 2304 O O . THR A 1 316 ? 14.519 -1.190 -17.573 1.00 95.06 316 THR A O 1
ATOM 2307 N N . ALA A 1 317 ? 15.070 -1.653 -19.710 1.00 93.44 317 ALA A N 1
ATOM 2308 C CA . ALA A 1 317 ? 13.753 -2.132 -20.107 1.00 93.44 317 ALA A CA 1
ATOM 2309 C C . ALA A 1 317 ? 13.818 -3.484 -20.818 1.00 93.44 317 ALA A C 1
ATOM 2311 O O . ALA A 1 317 ? 14.578 -3.669 -21.767 1.00 93.44 317 ALA A O 1
ATOM 2312 N N . TRP A 1 318 ? 12.977 -4.412 -20.373 1.00 91.88 318 TRP A N 1
ATOM 2313 C CA . TRP A 1 318 ? 12.832 -5.748 -20.939 1.00 91.88 318 TRP A CA 1
ATOM 2314 C C . TRP A 1 318 ? 11.458 -5.874 -21.599 1.00 91.88 318 TRP A C 1
ATOM 2316 O O . TRP A 1 318 ? 10.426 -5.987 -20.929 1.00 91.88 318 TRP A O 1
ATOM 2326 N N . PHE A 1 319 ? 11.440 -5.840 -22.930 1.00 88.38 319 PHE A N 1
ATOM 2327 C CA . PHE A 1 319 ? 10.215 -5.974 -23.713 1.00 88.38 319 PHE A CA 1
ATOM 2328 C C . PHE A 1 319 ? 9.837 -7.441 -23.885 1.00 88.38 319 PHE A C 1
ATOM 2330 O O . PHE A 1 319 ? 10.692 -8.314 -24.021 1.00 88.38 319 PHE A O 1
ATOM 2337 N N . SER A 1 320 ? 8.537 -7.721 -23.873 1.00 84.69 320 SER A N 1
ATOM 2338 C CA . SER A 1 320 ? 8.005 -9.064 -24.094 1.00 84.69 320 SER A CA 1
ATOM 2339 C C . SER A 1 320 ? 7.468 -9.226 -25.517 1.00 84.69 320 SER A C 1
ATOM 2341 O O . SER A 1 320 ? 7.100 -8.249 -26.163 1.00 84.69 320 SER A O 1
ATOM 2343 N N . LYS A 1 321 ? 7.397 -10.471 -26.005 1.00 76.75 321 LYS A N 1
ATOM 2344 C CA . LYS A 1 321 ? 6.847 -10.795 -27.335 1.00 76.75 321 LYS A CA 1
ATOM 2345 C C . LYS A 1 321 ? 5.355 -10.466 -27.451 1.00 76.75 321 LYS A C 1
ATOM 2347 O O . LYS A 1 321 ? 4.885 -10.129 -28.528 1.00 76.75 321 LYS A O 1
ATOM 2352 N N . ASP A 1 322 ? 4.631 -10.541 -26.332 1.00 69.94 322 ASP A N 1
ATOM 2353 C CA . ASP A 1 322 ? 3.181 -10.339 -26.268 1.00 69.94 322 ASP A CA 1
ATOM 2354 C C . ASP A 1 322 ? 2.830 -8.851 -26.111 1.00 69.94 322 ASP A C 1
ATOM 2356 O O . ASP A 1 322 ? 1.799 -8.514 -25.528 1.00 69.94 322 ASP A O 1
ATOM 2360 N N . LEU A 1 323 ? 3.713 -7.954 -26.572 1.00 66.88 323 LEU A N 1
ATOM 2361 C CA . LEU A 1 323 ? 3.503 -6.513 -26.548 1.00 66.88 323 LEU A CA 1
ATOM 2362 C C . LEU A 1 323 ? 2.216 -6.208 -27.328 1.00 66.88 323 LEU A C 1
ATOM 2364 O O . LEU A 1 323 ? 2.189 -6.230 -28.559 1.00 66.88 323 LEU A O 1
ATOM 2368 N N . LYS A 1 324 ? 1.122 -5.946 -26.606 1.00 62.94 324 LYS A N 1
ATOM 2369 C CA . LYS A 1 324 ? -0.169 -5.561 -27.187 1.00 62.94 324 LYS A CA 1
ATOM 2370 C C . LYS A 1 324 ? -0.104 -4.068 -27.451 1.00 62.94 324 LYS A C 1
ATOM 2372 O O . LYS A 1 324 ? -0.612 -3.253 -26.688 1.00 62.94 324 LYS A O 1
ATOM 2377 N N . VAL A 1 325 ? 0.649 -3.703 -28.479 1.00 53.78 325 VAL A N 1
ATOM 2378 C CA . VAL A 1 325 ? 1.040 -2.315 -28.679 1.00 53.78 325 VAL A CA 1
ATOM 2379 C C . VAL A 1 325 ? -0.171 -1.487 -29.130 1.00 53.78 325 VAL A C 1
ATOM 2381 O O . VAL A 1 325 ? -0.665 -1.646 -30.243 1.00 53.78 325 VAL A O 1
ATOM 2384 N N . GLN A 1 326 ? -0.651 -0.591 -28.265 1.00 58.38 326 GLN A N 1
ATOM 2385 C CA . GLN A 1 326 ? -1.636 0.452 -28.595 1.00 58.38 326 GLN A CA 1
ATOM 2386 C C . GLN A 1 326 ? -1.013 1.866 -28.608 1.00 58.38 326 GLN A C 1
ATOM 2388 O O . GLN A 1 326 ? -1.737 2.855 -28.558 1.00 58.38 326 GLN A O 1
ATOM 2393 N N . GLY A 1 327 ? 0.319 2.000 -28.693 1.00 66.06 327 GLY A N 1
ATOM 2394 C CA . GLY A 1 327 ? 0.973 3.309 -28.792 1.00 66.06 327 GLY A CA 1
ATOM 2395 C C . GLY A 1 327 ? 2.509 3.280 -28.723 1.00 66.06 327 GLY A C 1
ATOM 2396 O O . GLY A 1 327 ? 3.091 2.303 -28.244 1.00 66.06 327 GLY A O 1
ATOM 2397 N N . PRO A 1 328 ? 3.180 4.357 -29.179 1.00 78.06 328 PRO A N 1
ATOM 2398 C CA . PRO A 1 328 ? 4.638 4.441 -29.208 1.00 78.06 328 PRO A CA 1
ATOM 2399 C C . PRO A 1 328 ? 5.235 4.394 -27.797 1.00 78.06 328 PRO A C 1
ATOM 2401 O O . PRO A 1 328 ? 4.693 4.990 -26.866 1.00 78.06 328 PRO A O 1
ATOM 2404 N N . SER A 1 329 ? 6.380 3.723 -27.655 1.00 90.62 329 SER A N 1
ATOM 2405 C CA . SER A 1 329 ? 7.155 3.704 -26.407 1.00 90.62 329 SER A CA 1
ATOM 2406 C C . SER A 1 329 ? 8.344 4.652 -26.507 1.00 90.62 329 SER A C 1
ATOM 2408 O O . SER A 1 329 ? 8.988 4.742 -27.554 1.00 90.62 329 SER A O 1
ATOM 2410 N N . GLN A 1 330 ? 8.640 5.365 -25.424 1.00 95.19 330 GLN A N 1
ATOM 2411 C CA . GLN A 1 330 ? 9.701 6.361 -25.386 1.00 95.19 330 GLN A CA 1
ATOM 2412 C C . GLN A 1 330 ? 10.524 6.239 -24.104 1.00 95.19 330 GLN A C 1
ATOM 2414 O O . GLN A 1 330 ? 9.978 6.292 -23.006 1.00 95.19 330 GLN A O 1
ATOM 2419 N N . LEU A 1 331 ? 11.842 6.118 -24.251 1.00 96.56 331 LEU A N 1
ATOM 2420 C CA . LEU A 1 331 ? 12.800 6.110 -23.147 1.00 96.56 331 LEU A CA 1
ATOM 2421 C C . LEU A 1 331 ? 13.765 7.285 -23.336 1.00 96.56 331 LEU A C 1
ATOM 2423 O O . LEU A 1 331 ? 14.400 7.397 -24.387 1.00 96.56 331 LEU A O 1
ATOM 2427 N N . ILE A 1 332 ? 13.844 8.170 -22.345 1.00 97.00 332 ILE A N 1
ATOM 2428 C CA . ILE A 1 332 ? 14.646 9.397 -22.386 1.00 97.00 332 ILE A CA 1
ATOM 2429 C C . ILE A 1 332 ? 15.583 9.426 -21.185 1.00 97.00 332 ILE A C 1
ATOM 2431 O O . ILE A 1 332 ? 15.139 9.274 -20.052 1.00 97.00 332 ILE A O 1
ATOM 2435 N N . CYS A 1 333 ? 16.864 9.655 -21.419 1.00 94.88 333 CYS A N 1
ATOM 2436 C CA . CYS A 1 333 ? 17.849 9.832 -20.365 1.00 94.88 333 CYS A CA 1
ATOM 2437 C C . CYS A 1 333 ? 18.681 11.087 -20.650 1.00 94.88 333 CYS A C 1
ATOM 2439 O O . CYS A 1 333 ? 19.195 11.213 -21.750 1.00 94.88 333 CYS A O 1
ATOM 2441 N N . ASP A 1 334 ? 18.845 12.022 -19.718 1.00 94.19 334 ASP A N 1
ATOM 2442 C CA . ASP A 1 334 ? 19.765 13.141 -19.974 1.00 94.19 334 ASP A CA 1
ATOM 2443 C C . ASP A 1 334 ? 21.214 12.669 -19.759 1.00 94.19 334 ASP A C 1
ATOM 2445 O O . ASP A 1 334 ? 22.027 12.697 -20.682 1.00 94.19 334 ASP A O 1
ATOM 2449 N N . GLN A 1 335 ? 21.524 12.156 -18.565 1.00 93.00 335 GLN A N 1
ATOM 2450 C CA . GLN A 1 335 ? 22.828 11.588 -18.216 1.00 93.00 335 GLN A CA 1
ATOM 2451 C C . GLN A 1 335 ? 22.702 10.132 -17.759 1.00 93.00 335 GLN A C 1
ATOM 2453 O O . GLN A 1 335 ? 22.241 9.854 -16.646 1.00 93.00 335 GLN A O 1
ATOM 2458 N N . GLY A 1 336 ? 23.166 9.202 -18.591 1.00 91.94 336 GLY A N 1
ATOM 2459 C CA . GLY A 1 336 ? 23.128 7.773 -18.288 1.00 91.94 336 GLY A CA 1
ATOM 2460 C C . GLY A 1 336 ? 22.864 6.885 -19.498 1.00 91.94 336 GLY A C 1
ATOM 2461 O O . GLY A 1 336 ? 22.531 7.336 -20.597 1.00 91.94 336 GLY A O 1
ATOM 2462 N N . ASP A 1 337 ? 23.031 5.584 -19.277 1.00 94.50 337 ASP A N 1
ATOM 2463 C CA . ASP A 1 337 ? 22.876 4.581 -20.320 1.00 94.50 337 ASP A CA 1
ATOM 2464 C C . ASP A 1 337 ? 21.417 4.119 -20.433 1.00 94.50 337 ASP A C 1
ATOM 2466 O O . ASP A 1 337 ? 20.710 3.915 -19.437 1.00 94.50 337 ASP A O 1
ATOM 2470 N N . ILE A 1 338 ? 20.984 3.861 -21.666 1.00 96.44 338 ILE A N 1
ATOM 2471 C CA . ILE A 1 338 ? 19.718 3.186 -21.952 1.00 96.44 338 ILE A CA 1
ATOM 2472 C C . ILE A 1 338 ? 20.032 1.769 -22.413 1.00 96.44 338 ILE A C 1
ATOM 2474 O O . ILE A 1 338 ? 20.691 1.571 -23.430 1.00 96.44 338 ILE A O 1
ATOM 2478 N N . VAL A 1 339 ? 19.537 0.772 -21.685 1.00 94.69 339 VAL A N 1
ATOM 2479 C CA . VAL A 1 339 ? 19.710 -0.645 -22.011 1.00 94.69 339 VAL A CA 1
ATOM 2480 C C . VAL A 1 339 ? 18.348 -1.265 -22.284 1.00 94.69 339 VAL A C 1
ATOM 2482 O O . VAL A 1 339 ? 17.489 -1.324 -21.403 1.00 94.69 339 VAL A O 1
ATOM 2485 N N . VAL A 1 340 ? 18.149 -1.748 -23.505 1.00 93.25 340 VAL A N 1
ATOM 2486 C CA . VAL A 1 340 ? 16.897 -2.377 -23.924 1.00 93.25 340 VAL A CA 1
ATOM 2487 C C . VAL A 1 340 ? 17.146 -3.820 -24.321 1.00 93.25 340 VAL A C 1
ATOM 2489 O O . VAL A 1 340 ? 18.022 -4.106 -25.136 1.00 93.25 340 VAL A O 1
ATOM 2492 N N . TYR A 1 341 ? 16.332 -4.714 -23.771 1.00 90.31 341 TYR A N 1
ATOM 2493 C CA . TYR A 1 341 ? 16.286 -6.121 -24.136 1.00 90.31 341 TYR A CA 1
ATOM 2494 C C . TYR A 1 341 ? 15.038 -6.384 -24.974 1.00 90.31 341 TYR A C 1
ATOM 2496 O O . TYR A 1 341 ? 13.916 -6.110 -24.533 1.00 90.31 341 TYR A O 1
ATOM 2504 N N . LEU A 1 342 ? 15.244 -6.909 -26.180 1.00 87.94 342 LEU A N 1
ATOM 2505 C CA . LEU A 1 342 ? 14.198 -7.204 -27.154 1.00 87.94 342 LEU A CA 1
ATOM 2506 C C . LEU A 1 342 ? 14.147 -8.719 -27.433 1.00 87.94 342 LEU A C 1
ATOM 2508 O O . LEU A 1 342 ? 15.201 -9.324 -27.649 1.00 87.94 342 LEU A O 1
ATOM 2512 N N . PRO A 1 343 ? 12.953 -9.340 -27.481 1.00 86.00 343 PRO A N 1
ATOM 2513 C CA . PRO A 1 343 ? 12.810 -10.722 -27.926 1.00 86.00 343 PRO A CA 1
ATOM 2514 C C . PRO A 1 343 ? 13.110 -10.847 -29.421 1.00 86.00 343 PRO A C 1
ATOM 2516 O O . PRO A 1 343 ? 12.740 -9.970 -30.206 1.00 86.00 343 PRO A O 1
ATOM 2519 N N . LYS A 1 344 ? 13.673 -11.988 -29.838 1.00 81.31 344 LYS A N 1
ATOM 2520 C CA . LYS A 1 344 ? 14.010 -12.258 -31.248 1.00 81.31 344 LYS A CA 1
ATOM 2521 C C . LYS A 1 344 ? 12.822 -12.186 -32.197 1.00 81.31 344 LYS A C 1
ATOM 2523 O O . LYS A 1 344 ? 13.040 -11.933 -33.370 1.00 81.31 344 LYS A O 1
ATOM 2528 N N . GLN A 1 345 ? 11.601 -12.419 -31.719 1.00 80.56 345 GLN A N 1
ATOM 2529 C CA . GLN A 1 345 ? 10.383 -12.489 -32.535 1.00 80.56 345 GLN A CA 1
ATOM 2530 C C . GLN A 1 345 ? 9.548 -11.197 -32.502 1.00 80.56 345 GLN A C 1
ATOM 2532 O O . GLN A 1 345 ? 8.487 -11.142 -33.118 1.00 80.56 345 GLN A O 1
ATOM 2537 N N . LEU A 1 346 ? 9.979 -10.163 -31.769 1.00 84.25 346 LEU A N 1
ATOM 2538 C CA . LEU A 1 346 ? 9.217 -8.919 -31.650 1.00 84.25 346 LEU A CA 1
ATOM 2539 C C . LEU A 1 346 ? 9.372 -8.058 -32.910 1.00 84.25 346 LEU A C 1
ATOM 2541 O O . LEU A 1 346 ? 10.490 -7.783 -33.338 1.00 84.25 346 LEU A O 1
ATOM 2545 N N . ALA A 1 347 ? 8.256 -7.617 -33.487 1.00 86.75 347 ALA A N 1
ATOM 2546 C CA . ALA A 1 347 ? 8.235 -6.702 -34.625 1.00 86.75 347 ALA A CA 1
ATOM 2547 C C . ALA A 1 347 ? 8.211 -5.247 -34.127 1.00 86.75 347 ALA A C 1
ATOM 2549 O O . ALA A 1 347 ? 7.227 -4.803 -33.529 1.00 86.75 347 ALA A O 1
ATOM 2550 N N . ILE A 1 348 ? 9.318 -4.516 -34.298 1.00 87.75 348 ILE A N 1
ATOM 2551 C CA . ILE A 1 348 ? 9.475 -3.162 -33.745 1.00 87.75 348 ILE A CA 1
ATOM 2552 C C . ILE A 1 348 ? 10.450 -2.322 -34.573 1.00 87.75 348 ILE A C 1
ATOM 2554 O O . ILE A 1 348 ? 11.436 -2.834 -35.105 1.00 87.75 348 ILE A O 1
ATOM 2558 N N . THR A 1 349 ? 10.178 -1.022 -34.669 1.00 90.94 349 THR A N 1
ATOM 2559 C CA . THR A 1 349 ? 11.076 -0.045 -35.295 1.00 90.94 349 THR A CA 1
ATOM 2560 C C . THR A 1 349 ? 11.818 0.712 -34.202 1.00 90.94 349 THR A C 1
ATOM 2562 O O . THR A 1 349 ? 11.198 1.244 -33.285 1.00 90.94 349 THR A O 1
ATOM 2565 N N . ILE A 1 350 ? 13.141 0.771 -34.287 1.00 92.19 350 ILE A N 1
ATOM 2566 C CA . ILE A 1 350 ? 14.000 1.447 -33.316 1.00 92.19 350 ILE A CA 1
ATOM 2567 C C . ILE A 1 350 ? 14.437 2.783 -33.917 1.00 92.19 350 ILE A C 1
ATOM 2569 O O . ILE A 1 350 ? 14.998 2.807 -35.010 1.00 92.19 350 ILE A O 1
ATOM 2573 N N . ASP A 1 351 ? 14.194 3.875 -33.192 1.00 94.00 351 ASP A N 1
ATOM 2574 C CA . ASP A 1 351 ? 14.744 5.206 -33.478 1.00 94.00 351 ASP A CA 1
ATOM 2575 C C . ASP A 1 351 ? 15.522 5.668 -32.245 1.00 94.00 351 ASP A C 1
ATOM 2577 O O . ASP A 1 351 ? 14.937 6.045 -31.226 1.00 94.00 351 ASP A O 1
ATOM 2581 N N . ALA A 1 352 ? 16.844 5.557 -32.315 1.00 94.56 352 ALA A N 1
ATOM 2582 C CA . ALA A 1 352 ? 17.755 5.866 -31.226 1.00 94.56 352 ALA A CA 1
ATOM 2583 C C . ALA A 1 352 ? 18.569 7.122 -31.549 1.00 94.56 352 ALA A C 1
ATOM 2585 O O . ALA A 1 352 ? 19.167 7.224 -32.616 1.00 94.56 352 ALA A O 1
ATOM 2586 N N . THR A 1 353 ? 18.614 8.080 -30.625 1.00 95.00 353 THR A N 1
ATOM 2587 C CA . THR A 1 353 ? 19.341 9.347 -30.786 1.00 95.00 353 THR A CA 1
ATOM 2588 C C . THR A 1 353 ? 20.210 9.637 -29.563 1.00 95.00 353 THR A C 1
ATOM 2590 O O . THR A 1 353 ? 19.725 9.574 -28.434 1.00 95.00 353 THR A O 1
ATOM 2593 N N . ILE A 1 354 ? 21.473 9.998 -29.799 1.00 93.62 354 ILE A N 1
ATOM 2594 C CA . ILE A 1 354 ? 22.416 10.537 -28.811 1.00 93.62 354 ILE A CA 1
ATOM 2595 C C . ILE A 1 354 ? 22.736 11.978 -29.222 1.00 93.62 354 ILE A C 1
ATOM 2597 O O . ILE A 1 354 ? 23.343 12.186 -30.275 1.00 93.62 354 ILE A O 1
ATOM 2601 N N . GLU A 1 355 ? 22.306 12.975 -28.443 1.00 91.31 355 GLU A N 1
ATOM 2602 C CA . GLU A 1 355 ? 22.459 14.391 -28.823 1.00 91.31 355 GLU A CA 1
ATOM 2603 C C . GLU A 1 355 ? 23.915 14.862 -28.781 1.00 91.31 355 GLU A C 1
ATOM 2605 O O . GLU A 1 355 ? 24.357 15.515 -29.729 1.00 91.31 355 GLU A O 1
ATOM 2610 N N . MET A 1 356 ? 24.651 14.505 -27.722 1.00 88.75 356 MET A N 1
ATOM 2611 C CA . MET A 1 356 ? 26.082 14.767 -27.574 1.00 88.75 356 MET A CA 1
ATOM 2612 C C . MET A 1 356 ? 26.846 13.455 -27.729 1.00 88.75 356 MET A C 1
ATOM 2614 O O . MET A 1 356 ? 27.198 12.814 -26.745 1.00 88.75 356 MET A O 1
ATOM 2618 N N . ALA A 1 357 ? 27.082 13.040 -28.976 1.00 78.69 357 ALA A N 1
ATOM 2619 C CA . ALA A 1 357 ? 27.714 11.760 -29.274 1.00 78.69 357 ALA A CA 1
ATOM 2620 C C . ALA A 1 357 ? 29.076 11.625 -28.582 1.00 78.69 357 ALA A C 1
ATOM 2622 O O . ALA A 1 357 ? 29.247 10.679 -27.832 1.00 78.69 357 ALA A O 1
ATOM 2623 N N . GLY A 1 358 ? 30.010 12.572 -28.748 1.00 82.81 358 GLY A N 1
ATOM 2624 C CA . GLY A 1 358 ? 31.334 12.489 -28.106 1.00 82.81 358 GLY A CA 1
ATOM 2625 C C . GLY A 1 358 ? 31.969 11.098 -28.281 1.00 82.81 358 GLY A C 1
ATOM 2626 O O . GLY A 1 358 ? 32.072 10.616 -29.406 1.00 82.81 358 GLY A O 1
ATOM 2627 N N . ASP A 1 359 ? 32.305 10.437 -27.167 1.00 84.00 359 ASP A N 1
ATOM 2628 C CA . ASP A 1 359 ? 32.783 9.039 -27.125 1.00 84.00 359 ASP A CA 1
ATOM 2629 C C . ASP A 1 359 ? 31.660 7.992 -26.930 1.00 84.00 359 ASP A C 1
ATOM 2631 O O . ASP A 1 359 ? 31.916 6.784 -26.826 1.00 84.00 359 ASP A O 1
ATOM 2635 N N . HIS A 1 360 ? 30.406 8.432 -26.836 1.00 90.94 360 HIS A N 1
ATOM 2636 C CA . HIS A 1 360 ? 29.232 7.583 -26.677 1.00 90.94 360 HIS A CA 1
ATOM 2637 C C . HIS A 1 360 ? 28.819 6.918 -27.991 1.00 90.94 360 HIS A C 1
ATOM 2639 O O . HIS A 1 360 ? 29.013 7.433 -29.094 1.00 90.94 360 HIS A O 1
ATOM 2645 N N . ARG A 1 361 ? 28.217 5.737 -27.869 1.00 91.94 361 ARG A N 1
ATOM 2646 C CA . ARG A 1 361 ? 27.902 4.857 -28.999 1.00 91.94 361 ARG A CA 1
ATOM 2647 C C . ARG A 1 361 ? 26.572 4.143 -28.810 1.00 91.94 361 ARG A C 1
ATOM 2649 O O . ARG A 1 361 ? 26.103 3.935 -27.689 1.00 91.94 361 ARG A O 1
ATOM 2656 N N . VAL A 1 362 ? 25.989 3.742 -29.937 1.00 90.88 362 VAL A N 1
ATOM 2657 C CA . VAL A 1 362 ? 24.861 2.809 -29.978 1.00 90.88 362 VAL A CA 1
ATOM 2658 C C . VAL A 1 362 ? 25.429 1.411 -30.208 1.00 90.88 362 VAL A C 1
ATOM 2660 O O . VAL A 1 362 ? 25.920 1.107 -31.292 1.00 90.88 362 VAL A O 1
ATOM 2663 N N . GLU A 1 363 ? 25.396 0.575 -29.175 1.00 90.38 363 GLU A N 1
ATOM 2664 C CA . GLU A 1 363 ? 25.832 -0.821 -29.232 1.00 90.38 363 GLU A CA 1
ATOM 2665 C C . GLU A 1 363 ? 24.609 -1.690 -29.516 1.00 90.38 363 GLU A C 1
ATOM 2667 O O . GLU A 1 363 ? 23.715 -1.807 -28.678 1.00 90.38 363 GLU A O 1
ATOM 2672 N N . ALA A 1 364 ? 24.553 -2.300 -30.695 1.00 86.44 364 ALA A N 1
ATOM 2673 C CA . ALA A 1 364 ? 23.456 -3.177 -31.073 1.00 86.44 364 ALA A CA 1
ATOM 2674 C C . ALA A 1 364 ? 23.938 -4.603 -31.299 1.00 86.44 364 ALA A C 1
ATOM 2676 O O . ALA A 1 364 ? 25.034 -4.837 -31.806 1.00 86.44 364 ALA A O 1
ATOM 2677 N N . HIS A 1 365 ? 23.099 -5.559 -30.911 1.00 83.31 365 HIS A N 1
ATOM 2678 C CA . HIS A 1 365 ? 23.319 -6.965 -31.214 1.00 83.31 365 HIS A CA 1
ATOM 2679 C C . HIS A 1 365 ? 23.439 -7.177 -32.742 1.00 83.31 365 HIS A C 1
ATOM 2681 O O . HIS A 1 365 ? 22.682 -6.543 -33.476 1.00 83.31 365 HIS A O 1
ATOM 2687 N N . PRO A 1 366 ? 24.308 -8.082 -33.239 1.00 80.31 366 PRO A N 1
ATOM 2688 C CA . PRO A 1 366 ? 24.485 -8.325 -34.679 1.00 80.31 366 PRO A CA 1
ATOM 2689 C C . PRO A 1 366 ? 23.193 -8.663 -35.439 1.00 80.31 366 PRO A C 1
ATOM 2691 O O . PRO A 1 366 ? 23.042 -8.300 -36.600 1.00 80.31 366 PRO A O 1
ATOM 2694 N N . ASP A 1 367 ? 22.244 -9.315 -34.761 1.00 77.56 367 ASP A N 1
ATOM 2695 C CA . ASP A 1 367 ? 20.914 -9.652 -35.298 1.00 77.56 367 ASP A CA 1
ATOM 2696 C C . ASP A 1 367 ? 20.006 -8.416 -35.535 1.00 77.56 367 ASP A C 1
ATOM 2698 O O . ASP A 1 367 ? 18.910 -8.560 -36.075 1.00 77.56 367 ASP A O 1
ATOM 2702 N N . LEU A 1 368 ? 20.415 -7.207 -35.120 1.00 80.31 368 LEU A N 1
ATOM 2703 C CA . LEU A 1 368 ? 19.683 -5.954 -35.333 1.00 80.31 368 LEU A CA 1
ATOM 2704 C C . LEU A 1 368 ? 20.327 -5.136 -36.465 1.00 80.31 368 LEU A C 1
ATOM 2706 O O . LEU A 1 368 ? 21.349 -4.484 -36.236 1.00 80.31 368 LEU A O 1
ATOM 2710 N N . PRO A 1 369 ? 19.725 -5.093 -37.668 1.00 79.81 369 PRO A N 1
ATOM 2711 C CA . PRO A 1 369 ? 20.223 -4.266 -38.759 1.00 79.81 369 PRO A CA 1
ATOM 2712 C C . PRO A 1 369 ? 19.916 -2.788 -38.475 1.00 79.81 369 PRO A C 1
ATOM 2714 O O . PRO A 1 369 ? 18.840 -2.285 -38.806 1.00 79.81 369 PRO A O 1
ATOM 2717 N N . LEU A 1 370 ? 20.856 -2.086 -37.838 1.00 85.94 370 LEU A N 1
ATOM 2718 C CA . LEU A 1 370 ? 20.757 -0.649 -37.583 1.00 85.94 370 LEU A CA 1
ATOM 2719 C C . LEU A 1 370 ? 21.612 0.150 -38.564 1.00 85.94 370 LEU A C 1
ATOM 2721 O O . LEU A 1 370 ? 22.797 -0.116 -38.753 1.00 85.94 370 LEU A O 1
ATOM 2725 N N . THR A 1 371 ? 21.016 1.190 -39.134 1.00 87.94 371 THR A N 1
ATOM 2726 C CA . THR A 1 371 ? 21.719 2.231 -39.880 1.00 87.94 371 THR A CA 1
ATOM 2727 C C . THR A 1 371 ? 22.113 3.339 -38.916 1.00 87.94 371 THR A C 1
ATOM 2729 O O . THR A 1 371 ? 21.251 4.063 -38.421 1.00 87.94 371 THR A O 1
ATOM 2732 N N . VAL A 1 372 ? 23.411 3.489 -38.663 1.00 88.12 372 VAL A N 1
ATOM 2733 C CA . VAL A 1 372 ? 23.954 4.553 -37.809 1.00 88.12 372 VAL A CA 1
ATOM 2734 C C . VAL A 1 372 ? 24.403 5.730 -38.677 1.00 88.12 372 VAL A C 1
ATOM 2736 O O . VAL A 1 372 ? 25.129 5.552 -39.653 1.00 88.12 372 VAL A O 1
ATOM 2739 N N . ARG A 1 373 ? 23.967 6.942 -38.331 1.00 89.62 373 ARG A N 1
ATOM 2740 C CA . ARG A 1 373 ? 24.319 8.202 -38.995 1.00 89.62 373 ARG A CA 1
ATOM 2741 C C . ARG A 1 373 ? 24.860 9.196 -37.973 1.00 89.62 373 ARG A C 1
ATOM 2743 O O . ARG A 1 373 ? 24.291 9.353 -36.895 1.00 89.62 373 ARG A O 1
ATOM 2750 N N . TYR A 1 374 ? 25.913 9.908 -38.355 1.00 85.38 374 TYR A N 1
ATOM 2751 C CA . TYR A 1 374 ? 26.496 10.994 -37.572 1.00 85.38 374 TYR A CA 1
ATOM 2752 C C . TYR A 1 374 ? 26.114 12.325 -38.216 1.00 85.38 374 TYR A C 1
ATOM 2754 O O . TYR A 1 374 ? 26.392 12.558 -39.392 1.00 85.38 374 TYR A O 1
ATOM 2762 N N . LEU A 1 375 ? 25.436 13.179 -37.457 1.00 83.62 375 LEU A N 1
ATOM 2763 C CA . LEU A 1 375 ? 24.986 14.496 -37.885 1.00 83.62 375 LEU A CA 1
ATOM 2764 C C . LEU A 1 375 ? 25.795 15.553 -37.137 1.00 83.62 375 LEU A C 1
ATOM 2766 O O . LEU A 1 375 ? 25.656 15.714 -35.926 1.00 83.62 375 LEU A O 1
ATOM 2770 N N . THR A 1 376 ? 26.643 16.283 -37.854 1.00 78.75 376 THR A N 1
ATOM 2771 C CA . THR A 1 376 ? 27.432 17.374 -37.273 1.00 78.75 376 THR A CA 1
ATOM 2772 C C . THR A 1 376 ? 26.612 18.662 -37.266 1.00 78.75 376 THR A C 1
ATOM 2774 O O . THR A 1 376 ? 26.159 19.135 -38.308 1.00 78.75 376 THR A O 1
ATOM 2777 N N . SER A 1 377 ? 26.422 19.247 -36.087 1.00 73.56 377 SER A N 1
ATOM 2778 C CA . SER A 1 377 ? 25.801 20.557 -35.910 1.00 73.56 377 SER A CA 1
ATOM 2779 C C . SER A 1 377 ? 26.756 21.679 -36.325 1.00 73.56 377 SER A C 1
ATOM 2781 O O . SER A 1 377 ? 27.973 21.574 -36.164 1.00 73.56 377 SER A O 1
ATOM 2783 N N . ARG A 1 378 ? 26.203 22.809 -36.792 1.00 69.19 378 ARG A N 1
ATOM 2784 C CA . ARG A 1 378 ? 26.970 24.017 -37.165 1.00 69.19 378 ARG A CA 1
ATOM 2785 C C . ARG A 1 378 ? 27.792 24.601 -36.005 1.00 69.19 378 ARG A C 1
ATOM 2787 O O . ARG A 1 378 ? 28.721 25.356 -36.253 1.00 69.19 378 ARG A O 1
ATOM 2794 N N . LEU A 1 379 ? 27.449 24.247 -34.764 1.00 65.25 379 LEU A N 1
ATOM 2795 C CA . LEU A 1 379 ? 28.132 24.659 -33.531 1.00 65.25 379 LEU A CA 1
ATOM 2796 C C . LEU A 1 379 ? 29.160 23.621 -33.026 1.00 65.25 379 LEU A C 1
ATOM 2798 O O . LEU A 1 379 ? 29.634 23.732 -31.902 1.00 65.25 379 LEU A O 1
ATOM 2802 N N . GLY A 1 380 ? 29.491 22.597 -33.823 1.00 67.12 380 GLY A N 1
ATOM 2803 C CA . GLY A 1 380 ? 30.548 21.619 -33.517 1.00 67.12 380 GLY A CA 1
ATOM 2804 C C . GLY A 1 380 ? 30.115 20.385 -32.714 1.00 67.12 380 GLY A C 1
ATOM 2805 O O . GLY A 1 380 ? 30.908 19.462 -32.558 1.00 67.12 380 GLY A O 1
ATOM 2806 N N . GLY A 1 381 ? 28.866 20.316 -32.242 1.00 75.50 381 GLY A N 1
ATOM 2807 C CA . GLY A 1 381 ? 28.319 19.111 -31.605 1.00 75.50 381 GLY A CA 1
ATOM 2808 C C . GLY A 1 381 ? 27.992 18.014 -32.624 1.00 75.50 381 GLY A C 1
ATOM 2809 O O . GLY A 1 381 ? 27.431 18.307 -33.678 1.00 75.50 381 GLY A O 1
ATOM 2810 N N . GLN A 1 382 ? 28.318 16.756 -32.322 1.00 85.50 382 GLN A N 1
ATOM 2811 C CA . GLN A 1 382 ? 27.920 15.601 -33.133 1.00 85.50 382 GLN A CA 1
ATOM 2812 C C . GLN A 1 382 ? 26.711 14.915 -32.502 1.00 85.50 382 GLN A C 1
ATOM 2814 O O . GLN A 1 382 ? 26.763 14.540 -31.335 1.00 85.50 382 GLN A O 1
ATOM 2819 N N . THR A 1 383 ? 25.654 14.712 -33.279 1.00 88.38 383 THR A N 1
ATOM 2820 C CA . THR A 1 383 ? 24.489 13.910 -32.900 1.00 88.38 383 THR A CA 1
ATOM 2821 C C . THR A 1 383 ? 24.565 12.566 -33.612 1.00 88.38 383 THR A C 1
ATOM 2823 O O . THR A 1 383 ? 24.727 12.513 -34.832 1.00 88.38 383 THR A O 1
ATOM 2826 N N . LEU A 1 384 ? 24.438 11.471 -32.869 1.00 91.94 384 LEU A N 1
ATOM 2827 C CA . LEU A 1 384 ? 24.392 10.120 -33.424 1.00 91.94 384 LEU A CA 1
ATOM 2828 C C . LEU A 1 384 ? 22.931 9.684 -33.497 1.00 91.94 384 LEU A C 1
ATOM 2830 O O . LEU A 1 384 ? 22.230 9.690 -32.487 1.00 91.94 384 LEU A O 1
ATOM 2834 N N . ARG A 1 385 ? 22.471 9.286 -34.683 1.00 93.44 385 ARG A N 1
ATOM 2835 C CA . ARG A 1 385 ? 21.146 8.693 -34.878 1.00 93.44 385 ARG A CA 1
ATOM 2836 C C . ARG A 1 385 ? 21.271 7.286 -35.442 1.00 93.44 385 ARG A C 1
ATOM 2838 O O . ARG A 1 385 ? 21.960 7.088 -36.437 1.00 93.44 385 ARG A O 1
ATOM 2845 N N . ALA A 1 386 ? 20.615 6.321 -34.817 1.00 92.00 386 ALA A N 1
ATOM 2846 C CA . ALA A 1 386 ? 20.567 4.937 -35.254 1.00 92.00 386 ALA A CA 1
ATOM 2847 C C . ALA A 1 386 ? 19.114 4.522 -35.487 1.00 92.00 386 ALA A C 1
ATOM 2849 O O . ALA A 1 386 ? 18.289 4.586 -34.578 1.00 92.00 386 ALA A O 1
ATOM 2850 N N . GLU A 1 387 ? 18.812 4.092 -36.707 1.00 93.00 387 GLU A N 1
ATOM 2851 C CA . GLU A 1 387 ? 17.475 3.659 -37.111 1.00 93.00 387 GLU A CA 1
ATOM 2852 C C . GLU A 1 387 ? 17.524 2.237 -37.659 1.00 93.00 387 GLU A C 1
ATOM 2854 O O . GLU A 1 387 ? 18.426 1.884 -38.420 1.00 93.00 387 GLU A O 1
ATOM 2859 N N . GLY A 1 388 ? 16.540 1.416 -37.312 1.00 90.00 388 GLY A N 1
ATOM 2860 C CA . GLY A 1 388 ? 16.405 0.090 -37.901 1.00 90.00 388 GLY A CA 1
ATOM 2861 C C . GLY A 1 388 ? 15.112 -0.602 -37.512 1.00 90.00 388 GLY A C 1
ATOM 2862 O O . GLY A 1 388 ? 14.382 -0.158 -36.627 1.00 90.00 388 GLY A O 1
ATOM 2863 N N . ALA A 1 389 ? 14.816 -1.694 -38.205 1.00 88.25 389 ALA A N 1
ATOM 2864 C CA . ALA A 1 389 ? 13.592 -2.458 -38.028 1.00 88.25 389 ALA A CA 1
ATOM 2865 C C . ALA A 1 389 ? 13.930 -3.906 -37.668 1.00 88.25 389 ALA A C 1
ATOM 2867 O O . ALA A 1 389 ? 14.716 -4.557 -38.354 1.00 88.25 389 ALA A O 1
ATOM 2868 N N . LEU A 1 390 ? 13.310 -4.416 -36.607 1.00 85.75 390 LEU A N 1
ATOM 2869 C CA . LEU A 1 390 ? 13.368 -5.820 -36.216 1.00 85.75 390 LEU A CA 1
ATOM 2870 C C . LEU A 1 390 ? 12.092 -6.525 -36.709 1.00 85.75 390 LEU A C 1
ATOM 2872 O O . LEU A 1 390 ? 10.996 -5.987 -36.553 1.00 85.75 390 LEU A O 1
ATOM 2876 N N . ASN A 1 391 ? 12.233 -7.709 -37.319 1.00 83.38 391 ASN A N 1
ATOM 2877 C CA . ASN A 1 391 ? 11.139 -8.554 -37.836 1.00 83.38 391 ASN A CA 1
ATOM 2878 C C . ASN A 1 391 ? 10.094 -7.833 -38.711 1.00 83.38 391 ASN A C 1
ATOM 2880 O O . ASN A 1 391 ? 8.893 -7.999 -38.518 1.00 83.38 391 ASN A O 1
ATOM 2884 N N . GLY A 1 392 ? 10.543 -7.029 -39.678 1.00 77.56 392 GLY A N 1
ATOM 2885 C CA . GLY A 1 392 ? 9.646 -6.289 -40.580 1.00 77.56 392 GLY A CA 1
ATOM 2886 C C . GLY A 1 392 ? 9.176 -4.935 -40.039 1.00 77.56 392 GLY A C 1
ATOM 2887 O O . GLY A 1 392 ? 8.438 -4.233 -40.725 1.00 77.56 392 GLY A O 1
ATOM 2888 N N . GLY A 1 393 ? 9.652 -4.535 -38.855 1.00 76.75 393 GLY A N 1
ATOM 2889 C CA . GLY A 1 393 ? 9.310 -3.259 -38.235 1.00 76.75 393 GLY A CA 1
ATOM 2890 C C . GLY A 1 393 ? 7.938 -3.283 -37.570 1.00 76.75 393 GLY A C 1
ATOM 2891 O O . GLY A 1 393 ? 7.292 -4.317 -37.449 1.00 76.75 393 GLY A O 1
ATOM 2892 N N . GLY A 1 394 ? 7.497 -2.134 -37.073 1.00 82.75 394 GLY A N 1
ATOM 2893 C CA . GLY A 1 394 ? 6.224 -2.034 -36.371 1.00 82.75 394 GLY A CA 1
ATOM 2894 C C . GLY A 1 394 ? 6.097 -0.705 -35.656 1.00 82.75 394 GLY A C 1
ATOM 2895 O O . GLY A 1 394 ? 6.434 0.346 -36.202 1.00 82.75 394 GLY A O 1
ATOM 2896 N N . GLN A 1 395 ? 5.622 -0.745 -34.413 1.00 84.00 395 GLN A N 1
ATOM 2897 C CA . GLN A 1 395 ? 5.568 0.460 -33.594 1.00 84.00 395 GLN A CA 1
ATOM 2898 C C . GLN A 1 395 ? 6.968 0.985 -33.286 1.00 84.00 395 GLN A C 1
ATOM 2900 O O . GLN A 1 395 ? 7.935 0.227 -33.211 1.00 84.00 395 GLN A O 1
ATOM 2905 N N . VAL A 1 396 ? 7.066 2.302 -33.128 1.00 89.62 396 VAL A N 1
ATOM 2906 C CA . VAL A 1 396 ? 8.347 2.971 -32.918 1.00 89.62 396 VAL A CA 1
ATOM 2907 C C . VAL A 1 396 ? 8.692 2.970 -31.432 1.00 89.62 396 VAL A C 1
ATOM 2909 O O . VAL A 1 396 ? 7.938 3.497 -30.608 1.00 89.62 396 VAL A O 1
ATOM 2912 N N . LEU A 1 397 ? 9.855 2.412 -31.110 1.00 92.00 397 LEU A N 1
ATOM 2913 C CA . LEU A 1 397 ? 10.543 2.601 -29.844 1.00 92.00 397 LEU A CA 1
ATOM 2914 C C . LEU A 1 397 ? 11.542 3.744 -30.004 1.00 92.00 397 LEU A C 1
ATOM 2916 O O . LEU A 1 397 ? 12.565 3.600 -30.676 1.00 92.00 397 LEU A O 1
ATOM 2920 N N . ARG A 1 398 ? 11.229 4.881 -29.383 1.00 95.12 398 ARG A N 1
ATOM 2921 C CA . ARG A 1 398 ? 12.100 6.056 -29.382 1.00 95.12 398 ARG A CA 1
ATOM 2922 C C . ARG A 1 398 ? 13.026 6.014 -28.183 1.00 95.12 398 ARG A C 1
ATOM 2924 O O . ARG A 1 398 ? 12.563 6.025 -27.043 1.00 95.12 398 ARG A O 1
ATOM 2931 N N . LEU A 1 399 ? 14.321 6.013 -28.446 1.00 95.88 399 LEU A N 1
ATOM 2932 C CA . LEU A 1 399 ? 15.362 6.057 -27.431 1.00 95.88 399 LEU A CA 1
ATOM 2933 C C . LEU A 1 399 ? 16.119 7.364 -27.600 1.00 95.88 399 LEU A C 1
ATOM 2935 O O . LEU A 1 399 ? 16.610 7.662 -28.686 1.00 95.88 399 LEU A O 1
ATOM 2939 N N . LYS A 1 400 ? 16.201 8.161 -26.542 1.00 96.00 400 LYS A N 1
ATOM 2940 C CA . LYS A 1 400 ? 16.899 9.441 -26.585 1.00 96.00 400 LYS A CA 1
ATOM 2941 C C . LYS A 1 400 ? 17.820 9.562 -25.387 1.00 96.00 400 LYS A C 1
ATOM 2943 O O . LYS A 1 400 ? 17.345 9.456 -24.262 1.00 96.00 400 LYS A O 1
ATOM 2948 N N . THR A 1 401 ? 19.100 9.824 -25.626 1.00 94.69 401 THR A N 1
ATOM 2949 C CA . THR A 1 401 ? 20.020 10.243 -24.567 1.00 94.69 401 THR A CA 1
ATOM 2950 C C . THR A 1 401 ? 20.778 11.515 -24.928 1.00 94.69 401 THR A C 1
ATOM 2952 O O . THR A 1 401 ? 21.031 11.761 -26.109 1.00 94.69 401 THR A O 1
ATOM 2955 N N . VAL A 1 402 ? 21.085 12.365 -23.944 1.00 93.88 402 VAL A N 1
ATOM 2956 C CA . VAL A 1 402 ? 21.953 13.533 -24.174 1.00 93.88 402 VAL A CA 1
ATOM 2957 C C . VAL A 1 402 ? 23.410 13.097 -24.080 1.00 93.88 402 VAL A C 1
ATOM 2959 O O . VAL A 1 402 ? 24.143 13.258 -25.054 1.00 93.88 402 VAL A O 1
ATOM 2962 N N . ALA A 1 403 ? 23.796 12.491 -22.954 1.00 89.44 403 ALA A N 1
ATOM 2963 C CA . ALA A 1 403 ? 25.130 11.965 -22.686 1.00 89.44 403 ALA A CA 1
ATOM 2964 C C . ALA A 1 403 ? 25.044 10.560 -22.061 1.00 89.44 403 ALA A C 1
ATOM 2966 O O . ALA A 1 403 ? 24.760 10.393 -20.871 1.00 89.44 403 ALA A O 1
ATOM 2967 N N . GLY A 1 404 ? 25.304 9.537 -22.874 1.00 90.81 404 GLY A N 1
ATOM 2968 C CA . GLY A 1 404 ? 25.284 8.138 -22.460 1.00 90.81 404 GLY A CA 1
ATOM 2969 C C . GLY A 1 404 ? 25.196 7.185 -23.644 1.00 90.81 404 GLY A C 1
ATOM 2970 O O . GLY A 1 404 ? 24.963 7.595 -24.781 1.00 90.81 404 GLY A O 1
ATOM 2971 N N . ASN A 1 405 ? 25.409 5.899 -23.391 1.00 94.00 405 ASN A N 1
ATOM 2972 C CA . ASN A 1 405 ? 25.346 4.871 -24.422 1.00 94.00 405 ASN A CA 1
ATOM 2973 C C . ASN A 1 405 ? 23.934 4.302 -24.537 1.00 94.00 405 ASN A C 1
ATOM 2975 O O . ASN A 1 405 ? 23.198 4.186 -23.555 1.00 94.00 405 ASN A O 1
ATOM 2979 N N . ILE A 1 406 ? 23.582 3.860 -25.741 1.00 94.88 406 ILE A N 1
ATOM 2980 C CA . ILE A 1 406 ? 22.362 3.085 -25.965 1.00 94.88 406 ILE A CA 1
ATOM 2981 C C . ILE A 1 406 ? 22.780 1.660 -26.306 1.00 94.88 406 ILE A C 1
ATOM 2983 O O . ILE A 1 406 ? 23.480 1.440 -27.291 1.00 94.88 406 ILE A O 1
ATOM 2987 N N . LYS A 1 407 ? 22.355 0.692 -25.495 1.00 93.62 407 LYS A N 1
ATOM 2988 C CA . LYS A 1 407 ? 22.644 -0.732 -25.684 1.00 93.62 407 LYS A CA 1
ATOM 2989 C C . LYS A 1 407 ? 21.366 -1.476 -26.030 1.00 93.62 407 LYS A C 1
ATOM 2991 O O . LYS A 1 407 ? 20.413 -1.489 -25.253 1.00 93.62 407 LYS A O 1
ATOM 2996 N N . LEU A 1 408 ? 21.364 -2.115 -27.189 1.00 91.69 408 LEU A N 1
ATOM 2997 C CA . LEU A 1 408 ? 20.250 -2.885 -27.721 1.00 91.69 408 LEU A CA 1
ATOM 2998 C C . LEU A 1 408 ? 20.651 -4.354 -27.754 1.00 91.69 408 LEU A C 1
ATOM 3000 O O . LEU A 1 408 ? 21.455 -4.777 -28.586 1.00 91.69 408 LEU A O 1
ATOM 3004 N N . GLN A 1 409 ? 20.096 -5.128 -26.830 1.00 88.25 409 GLN A N 1
ATOM 3005 C CA . GLN A 1 409 ? 20.368 -6.552 -26.717 1.00 88.25 409 GLN A CA 1
ATOM 3006 C C . GLN A 1 409 ? 19.175 -7.349 -27.217 1.00 88.25 409 GLN A C 1
ATOM 3008 O O . GLN A 1 409 ? 18.031 -7.110 -26.831 1.00 88.25 409 GLN A O 1
ATOM 3013 N N . VAL A 1 410 ? 19.456 -8.327 -28.069 1.00 80.06 410 VAL A N 1
ATOM 3014 C CA . VAL A 1 410 ? 18.468 -9.317 -28.474 1.00 80.06 410 VAL A CA 1
ATOM 3015 C C . VAL A 1 410 ? 18.632 -10.507 -27.546 1.00 80.06 410 VAL A C 1
ATOM 3017 O O . VAL A 1 410 ? 19.613 -11.241 -27.630 1.00 80.06 410 VAL A O 1
ATOM 3020 N N . ALA A 1 411 ? 17.699 -10.663 -26.618 1.00 66.56 411 ALA A N 1
ATOM 3021 C CA . ALA A 1 411 ? 17.724 -11.725 -25.625 1.00 66.56 411 ALA A CA 1
ATOM 3022 C C . ALA A 1 411 ? 16.302 -12.229 -25.396 1.00 66.56 411 ALA A C 1
ATOM 3024 O O . ALA A 1 411 ? 15.367 -11.433 -25.287 1.00 66.56 411 ALA A O 1
ATOM 3025 N N . ASP A 1 412 ? 16.132 -13.545 -25.275 1.00 59.06 412 ASP A N 1
ATOM 3026 C CA . ASP A 1 412 ? 14.871 -14.090 -24.781 1.00 59.06 412 ASP A CA 1
ATOM 3027 C C . ASP A 1 412 ? 14.735 -13.684 -23.303 1.00 59.06 412 ASP A C 1
ATOM 3029 O O . ASP A 1 412 ? 15.547 -14.128 -22.485 1.00 59.06 412 ASP A O 1
ATOM 3033 N N . PRO A 1 413 ? 13.758 -12.834 -22.916 1.00 52.88 413 PRO A N 1
ATOM 3034 C CA . PRO A 1 413 ? 13.928 -11.967 -21.745 1.00 52.88 413 PRO A CA 1
ATOM 3035 C C . PRO A 1 413 ? 13.982 -12.703 -20.401 1.00 52.88 413 PRO A C 1
ATOM 3037 O O . PRO A 1 413 ? 14.319 -12.103 -19.387 1.00 52.88 413 PRO A O 1
ATOM 3040 N N . PHE A 1 414 ? 13.651 -13.996 -20.361 1.00 55.47 414 PHE A N 1
ATOM 3041 C CA . PHE A 1 414 ? 13.458 -14.725 -19.110 1.00 55.47 414 PHE A CA 1
ATOM 3042 C C . PHE A 1 414 ? 13.804 -16.220 -19.154 1.00 55.47 414 PHE A C 1
ATOM 3044 O O . PHE A 1 414 ? 13.707 -16.879 -18.125 1.00 55.47 414 PHE A O 1
ATOM 3051 N N . GLY A 1 415 ? 14.225 -16.776 -20.293 1.00 53.75 415 GLY A N 1
ATOM 3052 C CA . GLY A 1 415 ? 14.394 -18.228 -20.429 1.00 53.75 415 GLY A CA 1
ATOM 3053 C C . GLY A 1 415 ? 15.499 -18.798 -19.541 1.00 53.75 415 GLY A C 1
ATOM 3054 O O . GLY A 1 415 ? 15.256 -19.704 -18.752 1.00 53.75 415 GLY A O 1
ATOM 3055 N N . GLU A 1 416 ? 16.712 -18.255 -19.630 1.00 52.84 416 GLU A N 1
ATOM 3056 C CA . GLU A 1 416 ? 17.866 -18.848 -18.941 1.00 52.84 416 GLU A CA 1
ATOM 3057 C C . GLU A 1 416 ? 18.126 -18.268 -17.550 1.00 52.84 416 GLU A C 1
ATOM 3059 O O . GLU A 1 416 ? 18.458 -19.010 -16.628 1.00 52.84 416 GLU A O 1
ATOM 3064 N N . ILE A 1 417 ? 17.969 -16.953 -17.364 1.00 56.41 417 ILE A N 1
ATOM 3065 C CA . ILE A 1 417 ? 18.322 -16.293 -16.095 1.00 56.41 417 ILE A CA 1
ATOM 3066 C C . ILE A 1 417 ? 17.301 -16.619 -15.002 1.00 56.41 417 ILE A C 1
ATOM 3068 O O . ILE A 1 417 ? 17.695 -16.919 -13.875 1.00 56.41 417 ILE A O 1
ATOM 3072 N N . ILE A 1 418 ? 15.998 -16.599 -15.317 1.00 56.19 418 ILE A N 1
ATOM 3073 C CA . ILE A 1 418 ? 14.972 -17.018 -14.352 1.00 56.19 418 ILE A CA 1
ATOM 3074 C C . ILE A 1 418 ? 15.057 -18.514 -14.106 1.00 56.19 418 ILE A C 1
ATOM 3076 O O . ILE A 1 418 ? 14.937 -18.908 -12.958 1.00 56.19 418 ILE A O 1
ATOM 3080 N N . ARG A 1 419 ? 15.321 -19.340 -15.123 1.00 56.09 419 ARG A N 1
ATOM 3081 C CA . ARG A 1 419 ? 15.482 -20.784 -14.925 1.00 56.09 419 ARG A CA 1
ATOM 3082 C C . ARG A 1 419 ? 16.651 -21.098 -13.993 1.00 56.09 419 ARG A C 1
ATOM 3084 O O . ARG A 1 419 ? 16.435 -21.753 -12.983 1.00 56.09 419 ARG A O 1
ATOM 3091 N N . LYS A 1 420 ? 17.828 -20.500 -14.217 1.00 64.94 420 LYS A N 1
ATOM 3092 C CA . LYS A 1 420 ? 18.977 -20.631 -13.302 1.00 64.94 420 LYS A CA 1
ATOM 3093 C C . LYS A 1 420 ? 18.689 -20.085 -11.901 1.00 64.94 420 LYS A C 1
ATOM 3095 O O . LYS A 1 420 ? 19.130 -20.668 -10.915 1.00 64.94 420 LYS A O 1
ATOM 3100 N N . ARG A 1 421 ? 17.957 -18.970 -11.784 1.00 69.44 421 ARG A N 1
ATOM 3101 C CA . ARG A 1 421 ? 17.588 -18.398 -10.477 1.00 69.44 421 ARG A CA 1
ATOM 3102 C C . ARG A 1 421 ? 16.537 -19.241 -9.747 1.00 69.44 421 ARG A C 1
ATOM 3104 O O . ARG A 1 421 ? 16.670 -19.411 -8.543 1.00 69.44 421 ARG A O 1
ATOM 3111 N N . LEU A 1 422 ? 15.532 -19.765 -10.447 1.00 65.25 422 LEU A N 1
ATOM 3112 C CA . LEU A 1 422 ? 14.507 -20.661 -9.904 1.00 65.25 422 LEU A CA 1
ATOM 3113 C C . LEU A 1 422 ? 15.128 -21.978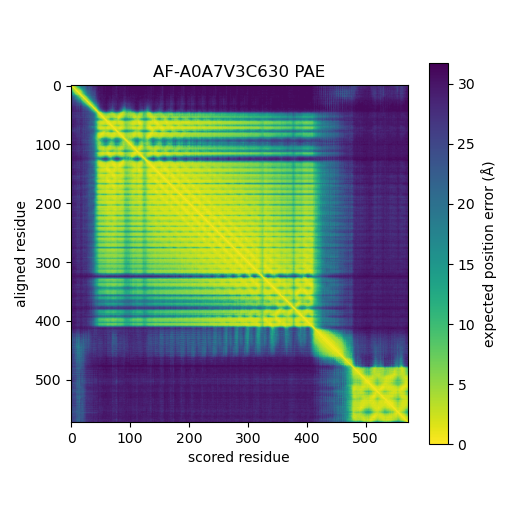 -9.456 1.00 65.25 422 LEU A C 1
ATOM 3115 O O . LEU A 1 422 ? 14.839 -22.413 -8.353 1.00 65.25 422 LEU A O 1
ATOM 3119 N N . GLU A 1 423 ? 16.021 -22.561 -10.256 1.00 73.88 423 GLU A N 1
ATOM 3120 C CA . GLU A 1 423 ? 16.773 -23.765 -9.885 1.00 73.88 423 GLU A CA 1
ATOM 3121 C C . GLU A 1 423 ? 17.642 -23.510 -8.641 1.00 73.88 423 GLU A C 1
ATOM 3123 O O . GLU A 1 423 ? 17.679 -24.331 -7.726 1.00 73.88 423 GLU A O 1
ATOM 3128 N N . TYR A 1 424 ? 18.284 -22.340 -8.549 1.00 75.06 424 TYR A N 1
ATOM 3129 C CA . TYR A 1 424 ? 19.052 -21.945 -7.365 1.00 75.06 424 TYR A CA 1
ATOM 3130 C C . TYR A 1 424 ? 18.172 -21.748 -6.117 1.00 75.06 424 TYR A C 1
ATOM 3132 O O . TYR A 1 424 ? 18.509 -22.239 -5.039 1.00 75.06 424 TYR A O 1
ATOM 3140 N N . GLU A 1 425 ? 17.044 -21.043 -6.239 1.00 74.19 425 GLU A N 1
ATOM 3141 C CA . GLU A 1 425 ? 16.102 -20.815 -5.135 1.00 74.19 425 GLU A CA 1
ATOM 3142 C C . GLU A 1 425 ? 15.428 -22.120 -4.687 1.00 74.19 425 GLU A C 1
ATOM 3144 O O . GLU A 1 425 ? 15.358 -22.380 -3.487 1.00 74.19 425 GLU A O 1
ATOM 3149 N N . GLN A 1 426 ? 15.011 -22.978 -5.625 1.00 73.38 426 GLN A N 1
ATOM 3150 C CA . GLN A 1 426 ? 14.480 -24.313 -5.335 1.00 73.38 426 GLN A CA 1
ATOM 3151 C C . GLN A 1 426 ? 15.516 -25.167 -4.608 1.00 73.38 426 GLN A C 1
ATOM 3153 O O . GLN A 1 426 ? 15.204 -25.721 -3.557 1.00 73.38 426 GLN A O 1
ATOM 3158 N N . GLY A 1 427 ? 16.767 -25.187 -5.077 1.00 87.81 427 GLY A N 1
ATOM 3159 C CA . GLY A 1 427 ? 17.848 -25.895 -4.392 1.00 87.81 427 GLY A CA 1
ATOM 3160 C C . GLY A 1 427 ? 18.084 -25.384 -2.966 1.00 87.81 427 GLY A C 1
ATOM 3161 O O . GLY A 1 427 ? 18.300 -26.179 -2.051 1.00 87.81 427 GLY A O 1
ATOM 3162 N N . ARG A 1 428 ? 17.989 -24.067 -2.733 1.00 89.56 428 ARG A N 1
ATOM 3163 C CA . ARG A 1 428 ? 18.080 -23.487 -1.380 1.00 89.56 428 ARG A CA 1
ATOM 3164 C C . ARG A 1 428 ? 16.908 -23.891 -0.487 1.00 89.56 428 ARG A C 1
ATOM 3166 O O . ARG A 1 428 ? 17.139 -24.210 0.678 1.00 89.56 428 ARG A O 1
ATOM 3173 N N . ILE A 1 429 ? 15.682 -23.873 -1.009 1.00 82.75 429 ILE A N 1
ATOM 3174 C CA . ILE A 1 429 ? 14.477 -24.264 -0.264 1.00 82.75 429 ILE A CA 1
ATOM 3175 C C . ILE A 1 429 ? 14.531 -25.752 0.079 1.00 82.75 429 ILE A C 1
ATOM 3177 O O . ILE A 1 429 ? 14.300 -26.110 1.228 1.00 82.75 429 ILE A O 1
ATOM 3181 N N . GLU A 1 430 ? 14.911 -26.614 -0.863 1.00 88.44 430 GLU A N 1
ATOM 3182 C CA . GLU A 1 430 ? 15.089 -28.049 -0.618 1.00 88.44 430 GLU A CA 1
ATOM 3183 C C . GLU A 1 430 ? 16.174 -28.325 0.425 1.00 88.44 430 GLU A C 1
ATOM 3185 O O . GLU A 1 430 ? 16.001 -29.180 1.294 1.00 88.44 430 GLU A O 1
ATOM 3190 N N . GLN A 1 431 ? 17.286 -27.583 0.388 1.00 90.31 431 GLN A N 1
ATOM 3191 C CA . GLN A 1 431 ? 18.313 -27.673 1.426 1.00 90.31 431 GLN A CA 1
ATOM 3192 C C . GLN A 1 431 ? 17.778 -27.240 2.794 1.00 90.31 431 GLN A C 1
ATOM 3194 O O . GLN A 1 431 ? 18.054 -27.905 3.791 1.00 90.31 431 GLN A O 1
ATOM 3199 N N . GLN A 1 432 ? 17.003 -26.155 2.857 1.00 85.00 432 GLN A N 1
ATOM 3200 C CA . GLN A 1 432 ? 16.381 -25.707 4.102 1.00 85.00 432 GLN A CA 1
ATOM 3201 C C . GLN A 1 432 ? 15.353 -26.712 4.626 1.00 85.00 432 GLN A C 1
ATOM 3203 O O . GLN A 1 432 ? 15.373 -26.998 5.822 1.00 85.00 432 GLN A O 1
ATOM 3208 N N . LEU A 1 433 ? 14.521 -27.291 3.756 1.00 86.50 433 LEU A N 1
ATOM 3209 C CA . LEU A 1 433 ? 13.564 -28.330 4.131 1.00 86.50 433 LEU A CA 1
ATOM 3210 C C . LEU A 1 433 ? 14.284 -29.564 4.671 1.00 86.50 433 LEU A C 1
ATOM 3212 O O . LEU A 1 433 ? 13.964 -30.006 5.765 1.00 86.50 433 LEU A O 1
ATOM 3216 N N . LYS A 1 434 ? 15.328 -30.051 3.988 1.00 92.75 434 LYS A N 1
ATOM 3217 C CA . LYS A 1 434 ? 16.132 -31.186 4.473 1.00 92.75 434 LYS A CA 1
ATOM 3218 C C . LYS A 1 434 ? 16.768 -30.917 5.833 1.00 92.75 434 LYS A C 1
ATOM 3220 O O . LYS A 1 434 ? 16.858 -31.817 6.665 1.00 92.75 434 LYS A O 1
ATOM 3225 N N . LEU A 1 435 ? 17.239 -29.693 6.070 1.00 91.19 435 LEU A N 1
ATOM 3226 C CA . LEU A 1 435 ? 17.786 -29.308 7.371 1.00 91.19 435 LEU A CA 1
ATOM 3227 C C . LEU A 1 435 ? 16.697 -29.260 8.449 1.00 91.19 435 LEU A C 1
ATOM 3229 O O . LEU A 1 435 ? 16.942 -29.723 9.562 1.00 91.19 435 LEU A O 1
ATOM 3233 N N . GLN A 1 436 ? 15.509 -28.740 8.127 1.00 88.50 436 GLN A N 1
ATOM 3234 C CA . GLN A 1 436 ? 14.366 -28.718 9.041 1.00 88.50 436 GLN A CA 1
ATOM 3235 C C . GLN A 1 436 ? 13.853 -30.124 9.356 1.00 88.50 436 GLN A C 1
ATOM 3237 O O . GLN A 1 436 ? 13.662 -30.436 10.527 1.00 88.50 436 GLN A O 1
ATOM 3242 N N . GLU A 1 437 ? 13.700 -30.988 8.354 1.00 91.56 437 GLU A N 1
ATOM 3243 C CA . GLU A 1 437 ? 13.315 -32.393 8.522 1.00 91.56 437 GLU A CA 1
ATOM 3244 C C . GLU A 1 437 ? 14.316 -33.127 9.411 1.00 91.56 437 GLU A C 1
ATOM 3246 O O . GLU A 1 437 ? 13.930 -33.736 10.404 1.00 91.56 437 GLU A O 1
ATOM 3251 N N . LYS A 1 438 ? 15.619 -32.988 9.139 1.00 93.38 438 LYS A N 1
ATOM 3252 C CA . LYS A 1 438 ? 16.663 -33.615 9.957 1.00 93.38 438 LYS A CA 1
ATOM 3253 C C . LYS A 1 438 ? 16.673 -33.093 11.395 1.00 93.38 438 LYS A C 1
ATOM 3255 O O . LYS A 1 438 ? 16.921 -33.860 12.324 1.00 93.38 438 LYS A O 1
ATOM 3260 N N . ALA A 1 439 ? 16.421 -31.800 11.596 1.00 90.12 439 ALA A N 1
ATOM 3261 C CA . ALA A 1 439 ? 16.293 -31.223 12.931 1.00 90.12 439 ALA A CA 1
ATOM 3262 C C . ALA A 1 439 ? 15.058 -31.771 13.664 1.00 90.12 439 ALA A C 1
ATOM 3264 O O . ALA A 1 439 ? 15.157 -32.116 14.840 1.00 90.12 439 ALA A O 1
ATOM 3265 N N . LEU A 1 440 ? 13.929 -31.912 12.963 1.00 86.44 440 LEU A N 1
ATOM 3266 C CA . LEU A 1 440 ? 12.698 -32.476 13.509 1.00 86.44 440 LEU A CA 1
ATOM 3267 C C . LEU A 1 440 ? 12.874 -33.957 13.872 1.00 86.44 440 LEU A C 1
ATOM 3269 O O . LEU A 1 440 ? 12.477 -34.368 14.956 1.00 86.44 440 LEU A O 1
ATOM 3273 N N . GLU A 1 441 ? 13.532 -34.741 13.016 1.00 92.75 441 GLU A N 1
ATOM 3274 C CA . GLU A 1 441 ? 13.883 -36.139 13.289 1.00 92.75 441 GLU A CA 1
ATOM 3275 C C . GLU A 1 441 ? 14.806 -36.276 14.501 1.00 92.75 441 GLU A C 1
ATOM 3277 O O . GLU A 1 441 ? 14.619 -37.166 15.330 1.00 92.75 441 GLU A O 1
ATOM 3282 N N . LEU A 1 442 ? 15.811 -35.403 14.628 1.00 90.56 442 LEU A N 1
ATOM 3283 C CA . LEU A 1 442 ? 16.685 -35.378 15.802 1.00 90.56 442 LEU A CA 1
ATOM 3284 C C . LEU A 1 442 ? 15.899 -35.030 17.067 1.00 90.56 442 LEU A C 1
ATOM 3286 O O . LEU A 1 442 ? 16.118 -35.643 18.110 1.00 90.56 442 LEU A O 1
ATOM 3290 N N . GLN A 1 443 ? 14.970 -34.081 16.975 1.00 88.19 443 GLN A N 1
ATOM 3291 C CA . GLN A 1 443 ? 14.123 -33.682 18.091 1.00 88.19 443 GLN A CA 1
ATOM 3292 C C . GLN A 1 443 ? 13.166 -34.808 18.506 1.00 88.19 443 GLN A C 1
ATOM 3294 O O . GLN A 1 443 ? 13.052 -35.084 19.698 1.00 88.19 443 GLN A O 1
ATOM 3299 N N . LEU A 1 444 ? 12.555 -35.506 17.545 1.00 87.69 444 LEU A N 1
ATOM 3300 C CA . LEU A 1 444 ? 11.750 -36.708 17.778 1.00 87.69 444 LEU A CA 1
ATOM 3301 C C . LEU A 1 444 ? 12.579 -37.811 18.437 1.00 87.69 444 LEU A C 1
ATOM 3303 O O . LEU A 1 444 ? 12.187 -38.301 19.488 1.00 87.69 444 LEU A O 1
ATOM 3307 N N . LYS A 1 445 ? 13.775 -38.118 17.919 1.00 90.75 445 LYS A N 1
ATOM 3308 C CA . LYS A 1 445 ? 14.683 -39.103 18.534 1.00 90.75 445 LYS A CA 1
ATOM 3309 C C . LYS A 1 445 ? 15.094 -38.724 19.954 1.00 90.75 445 LYS A C 1
ATOM 3311 O O . LYS A 1 445 ? 15.233 -39.596 20.807 1.00 90.75 445 LYS A O 1
ATOM 3316 N N . HIS A 1 446 ? 15.320 -37.439 20.225 1.00 89.62 446 HIS A N 1
ATOM 3317 C CA . HIS A 1 446 ? 15.604 -36.974 21.581 1.00 89.62 446 HIS A CA 1
ATOM 3318 C C . HIS A 1 446 ? 14.390 -37.117 22.499 1.00 89.62 446 HIS A C 1
ATOM 3320 O O . HIS A 1 446 ? 14.561 -37.533 23.642 1.00 89.62 446 HIS A O 1
ATOM 3326 N N . GLN A 1 447 ? 13.182 -36.825 22.009 1.00 83.12 447 GLN A N 1
ATOM 3327 C CA . GLN A 1 447 ? 11.955 -37.038 22.772 1.00 83.12 447 GLN A CA 1
ATOM 3328 C C . GLN A 1 447 ? 11.697 -38.519 23.041 1.00 83.12 447 GLN A C 1
ATOM 3330 O O . GLN A 1 447 ? 11.414 -38.861 24.181 1.00 83.12 447 GLN A O 1
ATOM 3335 N N . GLU A 1 448 ? 11.857 -39.392 22.046 1.00 86.69 448 GLU A N 1
ATOM 3336 C CA . GLU A 1 448 ? 11.726 -40.845 22.195 1.00 86.69 448 GLU A CA 1
ATOM 3337 C C . GLU A 1 448 ? 12.715 -41.386 23.226 1.00 86.69 448 GLU A C 1
ATOM 3339 O O . GLU A 1 448 ? 12.305 -42.080 24.149 1.00 86.69 448 GLU A O 1
ATOM 3344 N N . ARG A 1 449 ? 13.995 -40.998 23.147 1.00 87.50 449 ARG A N 1
ATOM 3345 C CA . ARG A 1 449 ? 15.003 -41.392 24.146 1.00 87.50 449 ARG A CA 1
ATOM 3346 C C . ARG A 1 449 ? 14.671 -40.882 25.541 1.00 87.50 449 ARG A C 1
ATOM 3348 O O . ARG A 1 449 ? 14.813 -41.630 26.499 1.00 87.50 449 ARG A O 1
ATOM 3355 N N . ALA A 1 450 ? 14.214 -39.637 25.664 1.00 81.94 450 ALA A N 1
ATOM 3356 C CA . ALA A 1 450 ? 13.795 -39.092 26.951 1.00 81.94 450 ALA A CA 1
ATOM 3357 C C . ALA A 1 450 ? 12.581 -39.851 27.511 1.00 81.94 450 ALA A C 1
ATOM 3359 O O . ALA A 1 450 ? 12.523 -40.113 28.709 1.00 81.94 450 ALA A O 1
ATOM 3360 N N . LEU A 1 451 ? 11.636 -40.247 26.653 1.00 74.75 451 LEU A N 1
ATOM 3361 C CA . LEU A 1 451 ? 10.477 -41.054 27.030 1.00 74.75 451 LEU A CA 1
ATOM 3362 C C . LEU A 1 451 ? 10.886 -42.476 27.420 1.00 74.75 451 LEU A C 1
ATOM 3364 O O . LEU A 1 451 ? 10.392 -42.982 28.418 1.00 74.75 451 LEU A O 1
ATOM 3368 N N . GLU A 1 452 ? 11.813 -43.101 26.696 1.00 81.12 452 GLU A N 1
ATOM 3369 C CA . GLU A 1 452 ? 12.387 -44.405 27.039 1.00 81.12 452 GLU A CA 1
ATOM 3370 C C . GLU A 1 452 ? 13.168 -44.360 28.352 1.00 81.12 452 GLU A C 1
ATOM 3372 O O . GLU A 1 452 ? 13.060 -45.278 29.158 1.00 81.12 452 GLU A O 1
ATOM 3377 N N . GLU A 1 453 ? 13.945 -43.306 28.601 1.00 83.06 453 GLU A N 1
ATOM 3378 C CA . GLU A 1 453 ? 14.641 -43.109 29.872 1.00 83.06 453 GLU A CA 1
ATOM 3379 C C . GLU A 1 453 ? 13.651 -42.883 31.012 1.00 83.06 453 GLU A C 1
ATOM 3381 O O . GLU A 1 453 ? 13.799 -43.492 32.069 1.00 83.06 453 GLU A O 1
ATOM 3386 N N . GLN A 1 454 ? 12.602 -42.085 30.794 1.00 75.00 454 GLN A N 1
ATOM 3387 C CA . GLN A 1 454 ? 11.519 -41.906 31.761 1.00 75.00 454 GLN A CA 1
ATOM 3388 C C . GLN A 1 454 ? 10.742 -43.198 32.003 1.00 75.00 454 GLN A C 1
ATOM 3390 O O . GLN A 1 454 ? 10.385 -43.470 33.144 1.00 75.00 454 GLN A O 1
ATOM 3395 N N . LEU A 1 455 ? 10.488 -44.000 30.968 1.00 68.00 455 LEU A N 1
ATOM 3396 C CA . LEU A 1 455 ? 9.837 -45.302 31.083 1.00 68.00 455 LEU A CA 1
ATOM 3397 C C . LEU A 1 455 ? 10.737 -46.288 31.818 1.00 68.00 455 LEU A C 1
ATOM 3399 O O . LEU A 1 455 ? 10.264 -46.899 32.759 1.00 68.00 455 LEU A O 1
ATOM 3403 N N . LYS A 1 456 ? 12.035 -46.370 31.505 1.00 73.69 456 LYS A N 1
ATOM 3404 C CA . LYS A 1 456 ? 13.006 -47.190 32.252 1.00 73.69 456 LYS A CA 1
ATOM 3405 C C . LYS A 1 456 ? 13.142 -46.735 33.696 1.00 73.69 456 LYS A C 1
ATOM 3407 O O . LYS A 1 456 ? 13.288 -47.570 34.584 1.00 73.69 456 LYS A O 1
ATOM 3412 N N . HIS A 1 457 ? 13.116 -45.428 33.949 1.00 71.69 457 HIS A N 1
ATOM 3413 C CA . HIS A 1 457 ? 13.161 -44.892 35.303 1.00 71.69 457 HIS A CA 1
ATOM 3414 C C . HIS A 1 457 ? 11.853 -45.178 36.042 1.00 71.69 457 HIS A C 1
ATOM 3416 O O . HIS A 1 457 ? 11.913 -45.563 37.203 1.00 71.69 457 HIS A O 1
ATOM 3422 N N . LYS A 1 458 ? 10.697 -45.082 35.376 1.00 64.56 458 LYS A N 1
ATOM 3423 C CA . LYS A 1 458 ? 9.395 -45.480 35.923 1.00 64.56 458 LYS A CA 1
ATOM 3424 C C . LYS A 1 458 ? 9.268 -46.982 36.109 1.00 64.56 458 LYS A C 1
ATOM 3426 O O . LYS A 1 458 ? 8.642 -47.376 37.070 1.00 64.56 458 LYS A O 1
ATOM 3431 N N . GLU A 1 459 ? 9.834 -47.817 35.247 1.00 65.06 459 GLU A N 1
ATOM 3432 C CA . GLU A 1 459 ? 9.873 -49.278 35.380 1.00 65.06 459 GLU A CA 1
ATOM 3433 C C . GLU A 1 459 ? 10.830 -49.693 36.488 1.00 65.06 459 GLU A C 1
ATOM 3435 O O . GLU A 1 459 ? 10.507 -50.585 37.262 1.00 65.06 459 GLU A O 1
ATOM 3440 N N . LYS A 1 460 ? 11.979 -49.019 36.623 1.00 68.62 460 LYS A N 1
ATOM 3441 C CA . LYS A 1 460 ? 12.849 -49.176 37.790 1.00 68.62 460 LYS A CA 1
ATOM 3442 C C . LYS A 1 460 ? 12.172 -48.680 39.049 1.00 68.62 460 LYS A C 1
ATOM 3444 O O . LYS A 1 460 ? 12.298 -49.354 40.050 1.00 68.62 460 LYS A O 1
ATOM 3449 N N . GLU A 1 461 ? 11.460 -47.558 39.030 1.00 59.38 461 GLU A N 1
ATOM 3450 C CA . GLU A 1 461 ? 10.693 -47.091 40.184 1.00 59.38 461 GLU A CA 1
ATOM 3451 C C . GLU A 1 461 ? 9.553 -48.050 40.491 1.00 59.38 461 GLU A C 1
ATOM 3453 O O . GLU A 1 461 ? 9.469 -48.487 41.617 1.00 59.38 461 GLU A O 1
ATOM 3458 N N . LEU A 1 462 ? 8.727 -48.457 39.530 1.00 56.00 462 LEU A N 1
ATOM 3459 C CA . LEU A 1 462 ? 7.654 -49.440 39.703 1.00 56.00 462 LEU A CA 1
ATOM 3460 C C . LEU A 1 462 ? 8.199 -50.796 40.142 1.00 56.00 462 LEU A C 1
ATOM 3462 O O . LEU A 1 462 ? 7.571 -51.435 40.967 1.00 56.00 462 LEU A O 1
ATOM 3466 N N . GLY A 1 463 ? 9.356 -51.222 39.641 1.00 60.69 463 GLY A N 1
ATOM 3467 C CA . GLY A 1 463 ? 10.046 -52.445 40.043 1.00 60.69 463 GLY A CA 1
ATOM 3468 C C . GLY A 1 463 ? 10.668 -52.330 41.432 1.00 60.69 463 GLY A C 1
ATOM 3469 O O . GLY A 1 463 ? 10.540 -53.251 42.225 1.00 60.69 463 GLY A O 1
ATOM 3470 N N . LEU A 1 464 ? 11.252 -51.179 41.771 1.00 54.09 464 LEU A N 1
ATOM 3471 C CA . LEU A 1 464 ? 11.799 -50.862 43.090 1.00 54.09 464 LEU A CA 1
ATOM 3472 C C . LEU A 1 464 ? 10.680 -50.647 44.109 1.00 54.09 464 LEU A C 1
ATOM 3474 O O . LEU A 1 464 ? 10.864 -51.020 45.252 1.00 54.09 464 LEU A O 1
ATOM 3478 N N . PHE A 1 465 ? 9.530 -50.096 43.713 1.00 47.66 465 PHE A N 1
ATOM 3479 C CA . PHE A 1 465 ? 8.303 -49.951 44.497 1.00 47.66 465 PHE A CA 1
ATOM 3480 C C . PHE A 1 465 ? 7.554 -51.273 44.581 1.00 47.66 465 PHE A C 1
ATOM 3482 O O . PHE A 1 465 ? 6.958 -51.508 45.614 1.00 47.66 465 PHE A O 1
ATOM 3489 N N . ALA A 1 466 ? 7.603 -52.147 43.576 1.00 49.91 466 ALA A N 1
ATOM 3490 C CA . ALA A 1 466 ? 7.077 -53.505 43.651 1.00 49.91 466 ALA A CA 1
ATOM 3491 C C . ALA A 1 466 ? 7.967 -54.373 44.542 1.00 49.91 466 ALA A C 1
ATOM 3493 O O . ALA A 1 466 ? 7.428 -55.088 45.368 1.00 49.91 466 ALA A O 1
ATOM 3494 N N . GLU A 1 467 ? 9.300 -54.254 44.475 1.00 47.97 467 GLU A N 1
ATOM 3495 C CA . GLU A 1 467 ? 10.246 -54.879 45.411 1.00 47.97 467 GLU A CA 1
ATOM 3496 C C . GLU A 1 467 ? 10.184 -54.249 46.805 1.00 47.97 467 GLU A C 1
ATOM 3498 O O . GLU A 1 467 ? 10.299 -54.976 47.786 1.00 47.97 467 GLU A O 1
ATOM 3503 N N . LEU A 1 468 ? 9.993 -52.929 46.939 1.00 45.19 468 LEU A N 1
ATOM 3504 C CA . LEU A 1 468 ? 9.766 -52.276 48.232 1.00 45.19 468 LEU A CA 1
ATOM 3505 C C . LEU A 1 468 ? 8.399 -52.652 48.771 1.00 45.19 468 LEU A C 1
ATOM 3507 O O . LEU A 1 468 ? 8.307 -52.828 49.968 1.00 45.19 468 LEU A O 1
ATOM 3511 N N . GLN A 1 469 ? 7.358 -52.775 47.947 1.00 41.97 469 GLN A N 1
ATOM 3512 C CA . GLN A 1 469 ? 6.037 -53.245 48.359 1.00 41.97 469 GLN A CA 1
ATOM 3513 C C . GLN A 1 469 ? 6.069 -54.732 48.672 1.00 41.97 469 GLN A C 1
ATOM 3515 O O . GLN A 1 469 ? 5.393 -55.105 49.612 1.00 41.97 469 GLN A O 1
ATOM 3520 N N . LEU A 1 470 ? 6.875 -55.558 47.994 1.00 42.09 470 LEU A N 1
ATOM 3521 C CA . LEU A 1 470 ? 7.087 -56.963 48.352 1.00 42.09 470 LEU A CA 1
ATOM 3522 C C . LEU A 1 470 ? 7.898 -57.073 49.643 1.00 42.09 470 LEU A C 1
ATOM 3524 O O . LEU A 1 470 ? 7.497 -57.813 50.520 1.00 42.09 470 LEU A O 1
ATOM 3528 N N . LYS A 1 471 ? 8.970 -56.291 49.826 1.00 42.19 471 LYS A N 1
ATOM 3529 C CA . LYS A 1 471 ? 9.792 -56.278 51.053 1.00 42.19 471 LYS A CA 1
ATOM 3530 C C . LYS A 1 471 ? 9.106 -55.575 52.229 1.00 42.19 471 LYS A C 1
ATOM 3532 O O . LYS A 1 471 ? 9.336 -55.956 53.374 1.00 42.19 471 LYS A O 1
ATOM 3537 N N . LEU A 1 472 ? 8.266 -54.561 51.985 1.00 41.69 472 LEU A N 1
ATOM 3538 C CA . LEU A 1 472 ? 7.374 -53.959 52.984 1.00 41.69 472 LEU A CA 1
ATOM 3539 C C . LEU A 1 472 ? 6.197 -54.884 53.256 1.00 41.69 472 LEU A C 1
ATOM 3541 O O . LEU A 1 472 ? 5.842 -54.987 54.413 1.00 41.69 472 LEU A O 1
ATOM 3545 N N . ALA A 1 473 ? 5.611 -55.573 52.278 1.00 40.34 473 ALA A N 1
ATOM 3546 C CA . ALA A 1 473 ? 4.599 -56.603 52.515 1.00 40.34 473 ALA A CA 1
ATOM 3547 C C . ALA A 1 473 ? 5.206 -57.796 53.264 1.00 40.34 473 ALA A C 1
ATOM 3549 O O . ALA A 1 473 ? 4.622 -58.258 54.226 1.00 40.34 473 ALA A O 1
ATOM 3550 N N . GLU A 1 474 ? 6.428 -58.226 52.974 1.00 43.59 474 GLU A N 1
ATOM 3551 C CA . GLU A 1 474 ? 7.136 -59.255 53.748 1.00 43.59 474 GLU A CA 1
ATOM 3552 C C . GLU A 1 474 ? 7.478 -58.783 55.173 1.00 43.59 474 GLU A C 1
ATOM 3554 O O . GLU A 1 474 ? 7.512 -59.593 56.100 1.00 43.59 474 GLU A O 1
ATOM 3559 N N . ARG A 1 475 ? 7.681 -57.472 55.395 1.00 44.34 475 ARG A N 1
ATOM 3560 C CA . ARG A 1 475 ? 7.900 -56.884 56.735 1.00 44.34 475 ARG A CA 1
ATOM 3561 C C . ARG A 1 475 ? 6.631 -56.424 57.466 1.00 44.34 475 ARG A C 1
ATOM 3563 O O . ARG A 1 475 ? 6.677 -56.296 58.687 1.00 44.34 475 ARG A O 1
ATOM 3570 N N . LEU A 1 476 ? 5.521 -56.168 56.773 1.00 39.34 476 LEU A N 1
ATOM 3571 C CA . LEU A 1 476 ? 4.275 -55.595 57.317 1.00 39.34 476 LEU A CA 1
ATOM 3572 C C . LEU A 1 476 ? 3.052 -56.515 57.145 1.00 39.34 476 LEU A C 1
ATOM 3574 O O . LEU A 1 476 ? 2.039 -56.289 57.806 1.00 39.34 476 LEU A O 1
ATOM 3578 N N . TRP A 1 477 ? 3.119 -57.582 56.346 1.00 44.09 477 TRP A N 1
ATOM 3579 C CA . TRP A 1 477 ? 2.079 -58.614 56.220 1.00 44.09 477 TRP A CA 1
ATOM 3580 C C . TRP A 1 477 ? 2.429 -59.849 57.042 1.00 44.09 477 TRP A C 1
ATOM 3582 O O . TRP A 1 477 ? 2.697 -60.936 56.548 1.00 44.09 477 TRP A O 1
ATOM 3592 N N . GLY A 1 478 ? 2.300 -59.697 58.355 1.00 45.38 478 GLY A N 1
ATOM 3593 C CA . GLY A 1 478 ? 1.996 -60.820 59.238 1.00 45.38 478 GLY A CA 1
ATOM 3594 C C . GLY A 1 478 ? 0.491 -61.090 59.364 1.00 45.38 478 GLY A C 1
ATOM 3595 O O . GLY A 1 478 ? 0.082 -61.568 60.418 1.00 45.38 478 GLY A O 1
ATOM 3596 N N . ARG A 1 479 ? -0.355 -60.700 58.393 1.00 56.12 479 ARG A N 1
ATOM 3597 C CA . ARG A 1 479 ? -1.820 -60.883 58.455 1.00 56.12 479 ARG A CA 1
ATOM 3598 C C . ARG A 1 479 ? -2.402 -61.154 57.069 1.00 56.12 479 ARG A C 1
ATOM 3600 O O . ARG A 1 479 ? -2.673 -60.220 56.322 1.00 56.12 479 ARG A O 1
ATOM 3607 N N . VAL A 1 480 ? -2.627 -62.424 56.748 1.00 61.03 480 VAL A N 1
ATOM 3608 C CA . VAL A 1 480 ? -3.403 -62.812 55.560 1.00 61.03 480 VAL A CA 1
ATOM 3609 C C . VAL A 1 480 ? -4.883 -62.583 55.881 1.00 61.03 480 VAL A C 1
ATOM 3611 O O . VAL A 1 480 ? -5.363 -63.068 56.907 1.00 61.03 480 VAL A O 1
ATOM 3614 N N . ARG A 1 481 ? -5.612 -61.811 55.065 1.00 67.75 481 ARG A N 1
ATOM 3615 C CA . ARG A 1 481 ? -7.072 -61.682 55.210 1.00 67.75 481 ARG A CA 1
ATOM 3616 C C . ARG A 1 481 ? -7.712 -62.838 54.451 1.00 67.75 481 ARG A C 1
ATOM 3618 O O . ARG A 1 481 ? -7.595 -62.895 53.233 1.00 67.75 481 ARG A O 1
ATOM 3625 N N . VAL A 1 482 ? -8.332 -63.761 55.176 1.00 71.75 482 VAL A N 1
ATOM 3626 C CA . VAL A 1 482 ? -8.971 -64.949 54.593 1.00 71.75 482 VAL A CA 1
ATOM 3627 C C . VAL A 1 482 ? -10.476 -64.745 54.609 1.00 71.75 482 VAL A C 1
ATOM 3629 O O . VAL A 1 482 ? -11.025 -64.209 55.583 1.00 71.75 482 VAL A O 1
ATOM 3632 N N . ASP A 1 483 ? -11.126 -65.156 53.523 1.00 76.19 483 ASP A N 1
ATOM 3633 C CA . ASP A 1 483 ? -12.570 -65.047 53.377 1.00 76.19 483 ASP A CA 1
ATOM 3634 C C . ASP A 1 483 ? -13.299 -65.747 54.550 1.00 76.19 483 ASP A C 1
ATOM 3636 O O . ASP A 1 483 ? -12.898 -66.846 54.957 1.00 76.19 483 ASP A O 1
ATOM 3640 N N . PRO A 1 484 ? -14.338 -65.123 55.142 1.00 74.94 484 PRO A N 1
ATOM 3641 C CA . PRO A 1 484 ? -15.100 -65.694 56.252 1.00 74.94 484 PRO A CA 1
ATOM 3642 C C . PRO A 1 484 ? -15.614 -67.114 56.019 1.00 74.94 484 PRO A C 1
ATOM 3644 O O . PRO A 1 484 ? -15.598 -67.923 56.951 1.00 74.94 484 PRO A O 1
ATOM 3647 N N . GLU A 1 485 ? -16.054 -67.443 54.803 1.00 75.62 485 GLU A N 1
ATOM 3648 C CA . GLU A 1 485 ? -16.589 -68.771 54.507 1.00 75.62 485 GLU A CA 1
ATOM 3649 C C . GLU A 1 485 ? -15.480 -69.816 54.491 1.00 75.62 485 GLU A C 1
ATOM 3651 O O . GLU A 1 485 ? -15.631 -70.894 55.070 1.00 75.62 485 GLU A O 1
ATOM 3656 N N . GLU A 1 486 ? -14.333 -69.485 53.904 1.00 76.94 486 GLU A N 1
ATOM 3657 C CA . GLU A 1 486 ? -13.176 -70.374 53.889 1.00 76.94 486 GLU A CA 1
ATOM 3658 C C . GLU A 1 486 ? -12.649 -70.617 55.309 1.00 76.94 486 GLU A C 1
ATOM 3660 O O . GLU A 1 486 ? -12.373 -71.758 55.692 1.00 76.94 486 GLU A O 1
ATOM 3665 N N . GLN A 1 487 ? -12.584 -69.567 56.130 1.00 79.19 487 GLN A N 1
ATOM 3666 C CA . GLN A 1 487 ? -12.088 -69.693 57.494 1.00 79.19 487 GLN A CA 1
ATOM 3667 C C . GLN A 1 487 ? -13.082 -70.398 58.424 1.00 79.19 487 GLN A C 1
ATOM 3669 O O . GLN A 1 487 ? -12.666 -71.086 59.358 1.00 79.19 487 GLN A O 1
ATOM 3674 N N . SER A 1 488 ? -14.387 -70.306 58.153 1.00 75.44 488 SER A N 1
ATOM 3675 C CA . SER A 1 488 ? -15.407 -71.059 58.890 1.00 75.44 488 SER A CA 1
ATOM 3676 C C . SER A 1 488 ? -15.262 -72.578 58.721 1.00 75.44 488 SER A C 1
ATOM 3678 O O . SER A 1 488 ? -15.452 -73.315 59.685 1.00 75.44 488 SER A O 1
ATOM 3680 N N . ARG A 1 489 ? -14.828 -73.052 57.541 1.00 80.12 489 ARG A N 1
ATOM 3681 C CA . ARG A 1 489 ? -14.595 -74.486 57.261 1.00 80.12 489 ARG A CA 1
ATOM 3682 C C . ARG A 1 489 ? -13.412 -75.063 58.031 1.00 80.12 489 ARG A C 1
ATOM 3684 O O . ARG A 1 489 ? -13.319 -76.273 58.199 1.00 80.12 489 ARG A O 1
ATOM 3691 N N . ARG A 1 490 ? -12.512 -74.197 58.496 1.00 79.44 490 ARG A N 1
ATOM 3692 C CA . ARG A 1 490 ? -11.327 -74.557 59.281 1.00 79.44 490 ARG A CA 1
ATOM 3693 C C . ARG A 1 490 ? -11.574 -74.452 60.786 1.00 79.44 490 ARG A C 1
ATOM 3695 O O . ARG A 1 490 ? -10.636 -74.588 61.563 1.00 79.44 490 ARG A O 1
ATOM 3702 N N . LEU A 1 491 ? -12.802 -74.170 61.222 1.00 82.88 491 LEU A N 1
ATOM 3703 C CA . LEU A 1 491 ? -13.148 -74.080 62.636 1.00 82.88 491 LEU A CA 1
ATOM 3704 C C . LEU A 1 491 ? -13.181 -75.483 63.261 1.00 82.88 491 LEU A C 1
ATOM 3706 O O . LEU A 1 491 ? -13.986 -76.323 62.876 1.00 82.88 491 LEU A O 1
ATOM 3710 N N . ILE A 1 492 ? -12.305 -75.725 64.235 1.00 87.44 492 ILE A N 1
ATOM 3711 C CA . ILE A 1 492 ? -12.186 -77.008 64.945 1.00 87.44 492 ILE A CA 1
ATOM 3712 C C . ILE A 1 492 ? -13.097 -77.022 66.173 1.00 87.44 492 ILE A C 1
ATOM 3714 O O . ILE A 1 492 ? -13.740 -78.026 66.464 1.00 87.44 492 ILE A O 1
ATOM 3718 N N . GLN A 1 493 ? -13.151 -75.909 66.907 1.00 84.31 493 GLN A N 1
ATOM 3719 C CA . GLN A 1 493 ? -13.950 -75.791 68.121 1.00 84.31 493 GLN A CA 1
ATOM 3720 C C . GLN A 1 493 ? -14.738 -74.489 68.105 1.00 84.31 493 GLN A C 1
ATOM 3722 O O . GLN A 1 493 ? -14.163 -73.407 67.966 1.00 84.31 493 GLN A O 1
ATOM 3727 N N . LYS A 1 494 ? -16.050 -74.619 68.298 1.00 86.31 494 LYS A N 1
ATOM 3728 C CA . LYS A 1 494 ? -17.014 -73.526 68.315 1.00 86.31 494 LYS A CA 1
ATOM 3729 C C . LYS A 1 494 ? -17.756 -73.522 69.646 1.00 86.31 494 LYS A C 1
ATOM 3731 O O . LYS A 1 494 ? -18.240 -74.560 70.084 1.00 86.31 494 LYS A O 1
ATOM 3736 N N . VAL A 1 495 ? -17.828 -72.355 70.273 1.00 88.50 495 VAL A N 1
ATOM 3737 C CA . VAL A 1 495 ? -18.613 -72.116 71.489 1.00 88.50 495 VAL A CA 1
ATOM 3738 C C . VAL A 1 495 ? -19.677 -71.084 71.152 1.00 88.50 495 VAL A C 1
ATOM 3740 O O . VAL A 1 495 ? -19.340 -69.979 70.728 1.00 88.50 495 VAL A O 1
ATOM 3743 N N . ASP A 1 496 ? -20.946 -71.429 71.315 1.00 85.94 496 ASP A N 1
ATOM 3744 C CA . ASP A 1 496 ? -22.033 -70.509 70.990 1.00 85.94 496 ASP A CA 1
ATOM 3745 C C . ASP A 1 496 ? -22.195 -69.462 72.107 1.00 85.94 496 ASP A C 1
ATOM 3747 O O . ASP A 1 496 ? -22.049 -69.784 73.291 1.00 85.94 496 ASP A O 1
ATOM 3751 N N . PRO A 1 497 ? -22.452 -68.187 71.768 1.00 87.38 497 PRO A N 1
ATOM 3752 C CA . PRO A 1 497 ? -22.561 -67.140 72.766 1.00 87.38 497 PRO A CA 1
ATOM 3753 C C . PRO A 1 497 ? -23.844 -67.261 73.584 1.00 87.38 497 PRO A C 1
ATOM 3755 O O . PRO A 1 497 ? -24.947 -67.371 73.051 1.00 87.38 497 PRO A O 1
ATOM 3758 N N . VAL A 1 498 ? -23.698 -67.168 74.905 1.00 87.19 498 VAL A N 1
ATOM 3759 C CA . VAL A 1 498 ? -24.832 -67.179 75.832 1.00 87.19 498 VAL A CA 1
ATOM 3760 C C . VAL A 1 498 ? -25.572 -65.847 75.747 1.00 87.19 498 VAL A C 1
ATOM 3762 O O . VAL A 1 498 ? -24.968 -64.785 75.886 1.00 87.19 498 VAL A O 1
ATOM 3765 N N . TYR A 1 499 ? -26.889 -65.897 75.545 1.00 87.06 499 TYR A N 1
ATOM 3766 C CA . TYR A 1 499 ? -27.730 -64.703 75.483 1.00 87.06 499 TYR A CA 1
ATOM 3767 C C . TYR A 1 499 ? -27.784 -64.008 76.858 1.00 87.06 499 TYR A C 1
ATOM 3769 O O . TYR A 1 499 ? -28.316 -64.597 77.802 1.00 87.06 499 TYR A O 1
ATOM 3777 N N . PRO A 1 500 ? -27.300 -62.759 77.009 1.00 86.31 500 PRO A N 1
ATOM 3778 C CA . PRO A 1 500 ? -27.322 -62.076 78.302 1.00 86.31 500 PRO A CA 1
ATOM 3779 C C . PRO A 1 500 ? -28.750 -61.821 78.795 1.00 86.31 500 PRO A C 1
ATOM 3781 O O . PRO A 1 500 ? -29.575 -61.284 78.052 1.00 86.31 500 PRO A O 1
ATOM 3784 N N . GLU A 1 501 ? -29.045 -62.110 80.067 1.00 84.50 501 GLU A N 1
ATOM 3785 C CA . GLU A 1 501 ? -30.391 -61.890 80.626 1.00 84.50 501 GLU A CA 1
ATOM 3786 C C . GLU A 1 501 ? -30.854 -60.432 80.527 1.00 84.50 501 GLU A C 1
ATOM 3788 O O . GLU A 1 501 ? -32.033 -60.172 80.287 1.00 84.50 501 GLU A O 1
ATOM 3793 N N . ALA A 1 502 ? -29.930 -59.475 80.67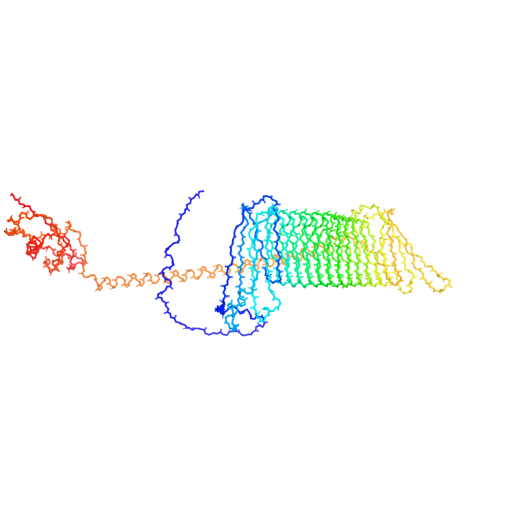0 1.00 80.81 502 ALA A N 1
ATOM 3794 C CA . ALA A 1 502 ? -30.220 -58.052 80.511 1.00 80.81 502 ALA A CA 1
ATOM 3795 C C . ALA A 1 502 ? -30.728 -57.729 79.093 1.00 80.81 502 ALA A C 1
ATOM 3797 O O . ALA A 1 502 ? -31.722 -57.021 78.939 1.00 80.81 502 ALA A O 1
ATOM 3798 N N . ALA A 1 503 ? -30.112 -58.319 78.062 1.00 83.88 503 ALA A N 1
ATOM 3799 C CA . ALA A 1 503 ? -30.552 -58.176 76.677 1.00 83.88 503 ALA A CA 1
ATOM 3800 C C . ALA A 1 503 ? -31.876 -58.919 76.417 1.00 83.88 503 ALA A C 1
ATOM 3802 O O . ALA A 1 503 ? -32.715 -58.422 75.669 1.00 83.88 503 ALA A O 1
ATOM 3803 N N . ARG A 1 504 ? -32.100 -60.066 77.078 1.00 85.31 504 ARG A N 1
ATOM 3804 C CA . ARG A 1 504 ? -33.353 -60.836 76.995 1.00 85.31 504 ARG A CA 1
ATOM 3805 C C . ARG A 1 504 ? -34.541 -60.074 77.593 1.00 85.31 504 ARG A C 1
ATOM 3807 O O . ARG A 1 504 ? -35.573 -59.954 76.940 1.00 85.31 504 ARG A O 1
ATOM 3814 N N . LYS A 1 505 ? -34.384 -59.494 78.790 1.00 84.56 505 LYS A N 1
ATOM 3815 C CA . LYS A 1 505 ? -35.413 -58.663 79.450 1.00 84.56 505 LYS A CA 1
ATOM 3816 C C . LYS A 1 505 ? -35.733 -57.400 78.650 1.00 84.56 505 LYS A C 1
ATOM 3818 O O . LYS A 1 505 ? -36.895 -57.022 78.546 1.00 84.56 505 LYS A O 1
ATOM 3823 N N . ALA A 1 506 ? -34.717 -56.791 78.041 1.00 82.50 506 ALA A N 1
ATOM 3824 C CA . ALA A 1 506 ? -34.863 -55.612 77.188 1.00 82.50 506 ALA A CA 1
ATOM 3825 C C . ALA A 1 506 ? -35.291 -55.931 75.738 1.00 82.50 506 ALA A C 1
ATOM 3827 O O . ALA A 1 506 ? -35.388 -55.020 74.922 1.00 82.50 506 ALA A O 1
ATOM 3828 N N . ARG A 1 507 ? -35.536 -57.210 75.407 1.00 85.62 507 ARG A N 1
ATOM 3829 C CA . ARG A 1 507 ? -35.898 -57.701 74.064 1.00 85.62 507 ARG A CA 1
ATOM 3830 C C . ARG A 1 507 ? -34.939 -57.270 72.937 1.00 85.62 507 ARG A C 1
ATOM 3832 O O . ARG A 1 507 ? -35.346 -57.112 71.790 1.00 85.62 507 ARG A O 1
ATOM 3839 N N . VAL A 1 508 ? -33.657 -57.090 73.251 1.00 79.69 508 VAL A N 1
ATOM 3840 C CA . VAL A 1 508 ? -32.629 -56.628 72.305 1.00 79.69 508 VAL A CA 1
ATOM 3841 C C . VAL A 1 508 ? -32.128 -57.800 71.474 1.00 79.69 508 VAL A C 1
ATOM 3843 O O . VAL A 1 508 ? -31.453 -58.660 72.028 1.00 79.69 508 VAL A O 1
ATOM 3846 N N . GLN A 1 509 ? -32.404 -57.801 70.171 1.00 83.94 509 GLN A N 1
ATOM 3847 C CA . GLN A 1 509 ? -31.962 -58.792 69.176 1.00 83.94 509 GLN A CA 1
ATOM 3848 C C . GLN A 1 509 ? -31.073 -58.137 68.105 1.00 83.94 509 GLN A C 1
ATOM 3850 O O . GLN A 1 509 ? -31.029 -56.910 67.999 1.00 83.94 509 GLN A O 1
ATOM 3855 N N . GLY A 1 510 ? -30.390 -58.938 67.283 1.00 81.12 510 GLY A N 1
ATOM 3856 C CA . GLY A 1 510 ? -29.706 -58.434 66.087 1.00 81.12 510 GLY A CA 1
ATOM 3857 C C . GLY A 1 510 ? -28.392 -59.132 65.743 1.00 81.12 510 GLY A C 1
ATOM 3858 O O . GLY A 1 510 ? -27.887 -59.974 66.489 1.00 81.12 510 GLY A O 1
ATOM 3859 N N . LEU A 1 511 ? -27.838 -58.762 64.584 1.00 84.19 511 LEU A N 1
ATOM 3860 C CA . LEU A 1 511 ? -26.581 -59.297 64.066 1.00 84.19 511 LEU A CA 1
ATOM 3861 C C . LEU A 1 511 ? -25.374 -58.603 64.710 1.00 84.19 511 LEU A C 1
ATOM 3863 O O . LEU A 1 511 ? -25.241 -57.377 64.669 1.00 84.19 511 LEU A O 1
ATOM 3867 N N . VAL A 1 512 ? -24.452 -59.402 65.232 1.00 86.31 512 VAL A N 1
ATOM 3868 C CA . VAL A 1 512 ? -23.138 -58.967 65.696 1.00 86.31 512 VAL A CA 1
ATOM 3869 C C . VAL A 1 512 ? -22.088 -59.409 64.683 1.00 86.31 512 VAL A C 1
ATOM 3871 O O . VAL A 1 512 ? -22.072 -60.566 64.275 1.00 86.31 512 VAL A O 1
ATOM 3874 N N . ARG A 1 513 ? -21.186 -58.504 64.294 1.00 83.06 513 ARG A N 1
ATOM 3875 C CA . ARG A 1 513 ? -20.024 -58.818 63.450 1.00 83.06 513 ARG A CA 1
ATOM 3876 C C . ARG A 1 513 ? -18.740 -58.457 64.169 1.00 83.06 513 ARG A C 1
ATOM 3878 O O . ARG A 1 513 ? -18.598 -57.331 64.652 1.00 83.06 513 ARG A O 1
ATOM 3885 N N . LEU A 1 514 ? -17.813 -59.404 64.210 1.00 82.31 514 LEU A N 1
ATOM 3886 C CA . LEU A 1 514 ? -16.525 -59.279 64.877 1.00 82.31 514 LEU A CA 1
ATOM 3887 C C . LEU A 1 514 ? -15.399 -59.547 63.880 1.00 82.31 514 LEU A C 1
ATOM 3889 O O . LEU A 1 514 ? -15.469 -60.489 63.095 1.00 82.31 514 LEU A O 1
ATOM 3893 N N . GLU A 1 515 ? -14.345 -58.744 63.934 1.00 83.25 515 GLU A N 1
ATOM 3894 C CA . GLU A 1 515 ? -13.086 -59.031 63.255 1.00 83.25 515 GLU A CA 1
ATOM 3895 C C . GLU A 1 515 ? -12.165 -59.777 64.219 1.00 83.25 515 GLU A C 1
ATOM 3897 O O . GLU A 1 515 ? -11.946 -59.332 65.345 1.00 83.25 515 GLU A O 1
ATOM 3902 N N . VAL A 1 516 ? -11.641 -60.921 63.791 1.00 83.62 516 VAL A N 1
ATOM 3903 C CA . VAL A 1 516 ? -10.843 -61.813 64.632 1.00 83.62 516 VAL A CA 1
ATOM 3904 C C . VAL A 1 516 ? -9.479 -62.014 64.001 1.00 83.62 516 VAL A C 1
ATOM 3906 O O . VAL A 1 516 ? -9.374 -62.463 62.859 1.00 83.62 516 VAL A O 1
ATOM 3909 N N . LEU A 1 517 ? -8.431 -61.721 64.771 1.00 83.62 517 LEU A N 1
ATOM 3910 C CA . LEU A 1 517 ? -7.075 -62.155 64.466 1.00 83.62 517 LEU A CA 1
ATOM 3911 C C . LEU A 1 517 ? -6.851 -63.546 65.058 1.00 83.62 517 LEU A C 1
ATOM 3913 O O . LEU A 1 517 ? -6.816 -63.720 66.279 1.00 83.62 517 LEU A O 1
ATOM 3917 N N . ILE A 1 518 ? -6.670 -64.518 64.178 1.00 83.38 518 ILE A N 1
ATOM 3918 C CA . ILE A 1 518 ? -6.341 -65.899 64.499 1.00 83.38 518 ILE A CA 1
ATOM 3919 C C . ILE A 1 518 ? -4.818 -66.016 64.481 1.00 83.38 518 ILE A C 1
ATOM 3921 O O . ILE A 1 518 ? -4.165 -65.725 63.479 1.00 83.38 518 ILE A O 1
ATOM 3925 N N . GLY A 1 519 ? -4.240 -66.395 65.616 1.00 78.50 519 GLY A N 1
ATOM 3926 C CA . GLY A 1 519 ? -2.801 -66.573 65.764 1.00 78.50 519 GLY A CA 1
ATOM 3927 C C . GLY A 1 519 ? -2.283 -67.810 65.031 1.00 78.50 519 GLY A C 1
ATOM 3928 O O . GLY A 1 519 ? -3.042 -68.674 64.603 1.00 78.50 519 GLY A O 1
ATOM 3929 N N . ARG A 1 520 ? -0.955 -67.945 64.964 1.00 80.62 520 ARG A N 1
ATOM 3930 C CA . ARG A 1 520 ? -0.274 -69.061 64.274 1.00 80.62 520 ARG A CA 1
ATOM 3931 C C . ARG A 1 520 ? -0.661 -70.450 64.806 1.00 80.62 520 ARG A C 1
ATOM 3933 O O . ARG A 1 520 ? -0.583 -71.421 64.073 1.00 80.62 520 ARG A O 1
ATOM 3940 N N . GLY A 1 521 ? -1.086 -70.546 66.067 1.00 78.06 521 GLY A N 1
ATOM 3941 C CA . GLY A 1 521 ? -1.579 -71.786 66.683 1.00 78.06 521 GLY A CA 1
ATOM 3942 C C . GLY A 1 521 ? -3.082 -72.035 66.514 1.00 78.06 521 GLY A C 1
ATOM 3943 O O . GLY A 1 521 ? -3.603 -72.952 67.139 1.00 78.06 521 GLY A O 1
ATOM 3944 N N . GLY A 1 522 ? -3.791 -71.208 65.735 1.00 81.94 522 GLY A N 1
ATOM 3945 C CA . GLY A 1 522 ? -5.227 -71.359 65.494 1.00 81.94 522 GLY A CA 1
ATOM 3946 C C . GLY A 1 522 ? -6.140 -70.776 66.578 1.00 81.94 522 GLY A C 1
ATOM 3947 O O . GLY A 1 522 ? -7.341 -71.021 66.559 1.00 81.94 522 GLY A O 1
ATOM 3948 N N . THR A 1 523 ? -5.612 -70.008 67.535 1.00 85.38 523 THR A N 1
ATOM 3949 C CA . THR A 1 523 ? -6.401 -69.382 68.614 1.00 85.38 523 THR A CA 1
ATOM 3950 C C . THR A 1 523 ? -6.779 -67.937 68.289 1.00 85.38 523 THR A C 1
ATOM 3952 O O . THR A 1 523 ? -6.003 -67.221 67.655 1.00 85.38 523 THR A O 1
ATOM 3955 N N . ALA A 1 524 ? -7.948 -67.475 68.744 1.00 84.00 524 ALA A N 1
ATOM 3956 C CA . ALA A 1 524 ? -8.317 -66.059 68.665 1.00 84.00 524 ALA A CA 1
ATOM 3957 C C . ALA A 1 524 ? -7.440 -65.224 69.614 1.00 84.00 524 ALA A C 1
ATOM 3959 O O . ALA A 1 524 ? -7.467 -65.421 70.826 1.00 84.00 524 ALA A O 1
ATOM 3960 N N . GLN A 1 525 ? -6.662 -64.285 69.072 1.00 76.31 525 GLN A N 1
ATOM 3961 C CA . GLN A 1 525 ? -5.725 -63.462 69.851 1.00 76.31 525 GLN A CA 1
ATOM 3962 C C . GLN A 1 525 ? -6.145 -61.993 69.949 1.00 76.31 525 GLN A C 1
ATOM 3964 O O . GLN A 1 525 ? -5.703 -61.290 70.854 1.00 76.31 525 GLN A O 1
ATOM 3969 N N . ASN A 1 526 ? -7.010 -61.515 69.051 1.00 75.62 526 ASN A N 1
ATOM 3970 C CA . ASN A 1 526 ? -7.560 -60.164 69.124 1.00 75.62 526 ASN A CA 1
ATOM 3971 C C . ASN A 1 526 ? -8.934 -60.130 68.445 1.00 75.62 526 ASN A C 1
ATOM 3973 O O . ASN A 1 526 ? -9.022 -60.393 67.246 1.00 75.62 526 ASN A O 1
ATOM 3977 N N . VAL A 1 527 ? -9.991 -59.859 69.211 1.00 81.50 527 VAL A N 1
ATOM 3978 C CA . VAL A 1 527 ? -11.375 -59.825 68.722 1.00 81.50 527 VAL A CA 1
ATOM 3979 C C . VAL A 1 527 ? -11.873 -58.393 68.828 1.00 81.50 527 VAL A C 1
ATOM 3981 O O . VAL A 1 527 ? -11.934 -57.836 69.920 1.00 81.50 527 VAL A O 1
ATOM 3984 N N . LYS A 1 528 ? -12.209 -57.787 67.691 1.00 82.12 528 LYS A N 1
ATOM 3985 C CA . LYS A 1 528 ? -12.698 -56.413 67.614 1.00 82.12 528 LYS A CA 1
ATOM 3986 C C . LYS A 1 528 ? -14.150 -56.402 67.163 1.00 82.12 528 LYS A C 1
ATOM 3988 O O . LYS A 1 528 ? -14.484 -56.953 66.116 1.00 82.12 528 LYS A O 1
ATOM 3993 N N . VAL A 1 529 ? -15.007 -55.723 67.919 1.00 79.69 529 VAL A N 1
ATOM 3994 C CA . VAL A 1 529 ? -16.402 -55.509 67.526 1.00 79.69 529 VAL A CA 1
ATOM 3995 C C . VAL A 1 529 ? -16.459 -54.534 66.351 1.00 79.69 529 VAL A C 1
ATOM 3997 O O . VAL A 1 529 ? -15.979 -53.406 66.457 1.00 79.69 529 VAL A O 1
ATOM 4000 N N . LEU A 1 530 ? -17.041 -54.968 65.231 1.00 79.44 530 LEU A N 1
ATOM 4001 C CA . LEU A 1 530 ? -17.298 -54.107 64.074 1.00 79.44 530 LEU A CA 1
ATOM 4002 C C . LEU A 1 530 ? -18.708 -53.513 64.124 1.00 79.44 530 LEU A C 1
ATOM 4004 O O . LEU A 1 530 ? -18.898 -52.346 63.795 1.00 79.44 530 LEU A O 1
ATOM 4008 N N . SER A 1 531 ? -19.701 -54.313 64.520 1.00 73.75 531 SER A N 1
ATOM 4009 C CA . SER A 1 531 ? -21.102 -53.883 64.615 1.00 73.75 531 SER A CA 1
ATOM 4010 C C . SER A 1 531 ? -21.915 -54.801 65.529 1.00 73.75 531 SER A C 1
ATOM 4012 O O . SER A 1 531 ? -21.636 -55.997 65.575 1.00 73.75 531 SER A O 1
ATOM 4014 N N . GLY A 1 532 ? -22.946 -54.270 66.190 1.00 78.31 532 GLY A N 1
ATOM 4015 C CA . GLY A 1 532 ? -23.862 -55.013 67.068 1.00 78.31 532 GLY A CA 1
ATOM 4016 C C . GLY A 1 532 ? -24.116 -54.275 68.386 1.00 78.31 532 GLY A C 1
ATOM 4017 O O . GLY A 1 532 ? -23.291 -53.469 68.810 1.00 78.31 532 GLY A O 1
ATOM 4018 N N . HIS A 1 533 ? -25.257 -54.520 69.038 1.00 77.38 533 HIS A N 1
ATOM 4019 C CA . HIS A 1 533 ? -25.573 -53.869 70.316 1.00 77.38 533 HIS A CA 1
ATOM 4020 C C . HIS A 1 533 ? -24.576 -54.302 71.403 1.00 77.38 533 HIS A C 1
ATOM 4022 O O . HIS A 1 533 ? -24.288 -55.489 71.529 1.00 77.38 533 HIS A O 1
ATOM 4028 N N . SER A 1 534 ? -24.098 -53.366 72.232 1.00 82.06 534 SER A N 1
ATOM 4029 C CA . SER A 1 534 ? -22.998 -53.579 73.189 1.00 82.06 534 SER A CA 1
ATOM 4030 C C . SER A 1 534 ? -23.152 -54.810 74.094 1.00 82.06 534 SER A C 1
ATOM 4032 O O . SER A 1 534 ? -22.194 -55.560 74.256 1.00 82.06 534 SER A O 1
ATOM 4034 N N . TRP A 1 535 ? -24.351 -55.075 74.630 1.00 79.50 535 TRP A N 1
ATOM 4035 C CA . TRP A 1 535 ? -24.611 -56.268 75.448 1.00 79.50 535 TRP A CA 1
ATOM 4036 C C . TRP A 1 535 ? -24.454 -57.583 74.667 1.00 79.50 535 TRP A C 1
ATOM 4038 O O . TRP A 1 535 ? -23.864 -58.527 75.183 1.00 79.50 535 TRP A O 1
ATOM 4048 N N . LEU A 1 536 ? -24.926 -57.642 73.418 1.00 86.56 536 LEU A N 1
ATOM 4049 C CA . LEU A 1 536 ? -24.794 -58.824 72.555 1.00 86.56 536 LEU A CA 1
ATOM 4050 C C . LEU A 1 536 ? -23.365 -58.976 72.017 1.00 86.56 536 LEU A C 1
ATOM 4052 O O . LEU A 1 536 ? -22.843 -60.084 71.927 1.00 86.56 536 LEU A O 1
ATOM 4056 N N . ALA A 1 537 ? -22.716 -57.855 71.695 1.00 82.44 537 ALA A N 1
ATOM 4057 C CA . ALA A 1 537 ? -21.346 -57.827 71.202 1.00 82.44 537 ALA A CA 1
ATOM 4058 C C . ALA A 1 537 ? -20.351 -58.369 72.234 1.00 82.44 537 ALA A C 1
ATOM 4060 O O . ALA A 1 537 ? -19.482 -59.162 71.882 1.00 82.44 537 ALA A O 1
ATOM 4061 N N . GLN A 1 538 ? -20.526 -58.010 73.509 1.00 82.81 538 GLN A N 1
ATOM 4062 C CA . GLN A 1 538 ? -19.687 -58.509 74.596 1.00 82.81 538 GLN A CA 1
ATOM 4063 C C . GLN A 1 538 ? -19.835 -60.028 74.791 1.00 82.81 538 GLN A C 1
ATOM 4065 O O . GLN A 1 538 ? -18.838 -60.725 74.977 1.00 82.81 538 GLN A O 1
ATOM 4070 N N . ALA A 1 539 ? -21.059 -60.557 74.692 1.00 87.00 539 ALA A N 1
ATOM 4071 C CA . ALA A 1 539 ? -21.313 -61.997 74.779 1.00 87.00 539 ALA A CA 1
ATOM 4072 C C . ALA A 1 539 ? -20.720 -62.767 73.587 1.00 87.00 539 ALA A C 1
ATOM 4074 O O . ALA A 1 539 ? -20.075 -63.802 73.765 1.00 87.00 539 ALA A O 1
ATOM 4075 N N . ALA A 1 540 ? -20.885 -62.235 72.372 1.00 86.62 540 ALA A N 1
ATOM 4076 C CA . ALA A 1 540 ? -20.288 -62.796 71.163 1.00 86.62 540 ALA A CA 1
ATOM 4077 C C . ALA A 1 540 ? -18.755 -62.809 71.234 1.00 86.62 540 ALA A C 1
ATOM 4079 O O . ALA A 1 540 ? -18.124 -63.804 70.883 1.00 86.62 540 ALA A O 1
ATOM 4080 N N . GLU A 1 541 ? -18.145 -61.735 71.734 1.00 86.81 541 GLU A N 1
ATOM 4081 C CA . GLU A 1 541 ? -16.696 -61.645 71.893 1.00 86.81 541 GLU A CA 1
ATOM 4082 C C . GLU A 1 541 ? -16.157 -62.699 72.871 1.00 86.81 541 GLU A C 1
ATOM 4084 O O . GLU A 1 541 ? -15.179 -63.385 72.566 1.00 86.81 541 GLU A O 1
ATOM 4089 N N . GLN A 1 542 ? -16.802 -62.867 74.029 1.00 86.06 542 GLN A N 1
ATOM 4090 C CA . GLN A 1 542 ? -16.399 -63.857 75.034 1.00 86.06 542 GLN A CA 1
ATOM 4091 C C . GLN A 1 542 ? -16.453 -65.293 74.505 1.00 86.06 542 GLN A C 1
ATOM 4093 O O . GLN A 1 542 ? -15.592 -66.107 74.849 1.00 86.06 542 GLN A O 1
ATOM 4098 N N . ALA A 1 543 ? -17.437 -65.595 73.660 1.00 87.81 543 ALA A N 1
ATOM 4099 C CA . ALA A 1 543 ? -17.573 -66.897 73.026 1.00 87.81 543 ALA A CA 1
ATOM 4100 C C . ALA A 1 543 ? -16.496 -67.116 71.954 1.00 87.81 543 ALA A C 1
ATOM 4102 O O . ALA A 1 543 ? -15.788 -68.121 71.978 1.00 87.81 543 ALA A O 1
ATOM 4103 N N . VAL A 1 544 ? -16.294 -66.135 71.067 1.00 88.31 544 VAL A N 1
ATOM 4104 C CA . VAL A 1 544 ? -15.331 -66.218 69.955 1.00 88.31 544 VAL A CA 1
ATOM 4105 C C . VAL A 1 544 ? -13.881 -66.309 70.436 1.00 88.31 544 VAL A C 1
ATOM 4107 O O . VAL A 1 544 ? -13.063 -66.969 69.799 1.00 88.31 544 VAL A O 1
ATOM 4110 N N . ARG A 1 545 ? -13.541 -65.735 71.596 1.00 87.62 545 ARG A N 1
ATOM 4111 C CA . ARG A 1 545 ? -12.210 -65.909 72.212 1.00 87.62 545 ARG A CA 1
ATOM 4112 C C . ARG A 1 545 ? -11.881 -67.364 72.567 1.00 87.62 545 ARG A C 1
ATOM 4114 O O . ARG A 1 545 ? -10.709 -67.702 72.699 1.00 87.62 545 ARG A O 1
ATOM 4121 N N . GLN A 1 546 ? -12.893 -68.214 72.718 1.00 86.69 546 GLN A N 1
ATOM 4122 C CA . GLN A 1 546 ? -12.732 -69.634 73.043 1.00 86.69 546 GLN A CA 1
ATOM 4123 C C . GLN A 1 546 ? -12.711 -70.523 71.795 1.00 86.69 546 GLN A C 1
ATOM 4125 O O . GLN A 1 546 ? -12.508 -71.732 71.903 1.00 86.69 546 GLN A O 1
ATOM 4130 N N . TRP A 1 547 ? -12.913 -69.944 70.610 1.00 90.81 547 TRP A N 1
ATOM 4131 C CA . TRP A 1 547 ? -12.900 -70.691 69.362 1.00 90.81 547 TRP A CA 1
ATOM 4132 C C . TRP A 1 547 ? -11.477 -71.083 68.975 1.00 90.81 547 TRP A C 1
ATOM 4134 O O . TRP A 1 547 ? -10.504 -70.362 69.232 1.00 90.81 547 TRP A O 1
ATOM 4144 N N . ARG A 1 548 ? -11.366 -72.239 68.322 1.00 86.69 548 ARG A N 1
ATOM 4145 C CA . ARG A 1 548 ? -10.109 -72.728 67.756 1.00 86.69 548 ARG A CA 1
ATOM 4146 C C . ARG A 1 548 ? -10.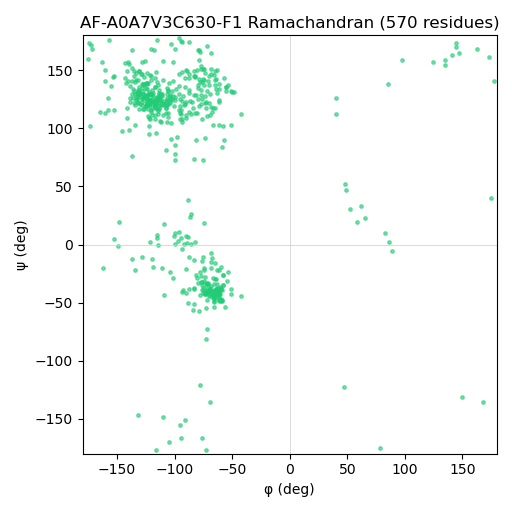301 -73.087 66.299 1.00 86.69 548 ARG A C 1
ATOM 4148 O O . ARG A 1 548 ? -11.225 -73.819 65.954 1.00 86.69 548 ARG A O 1
ATOM 4155 N N . TRP A 1 549 ? -9.390 -72.613 65.468 1.00 87.81 549 TRP A N 1
ATOM 4156 C CA . TRP A 1 549 ? -9.303 -72.923 64.050 1.00 87.81 549 TRP A CA 1
ATOM 4157 C C . TRP A 1 549 ? -8.086 -73.794 63.777 1.00 87.81 549 TRP A C 1
ATOM 4159 O O . TRP A 1 549 ? -7.113 -73.787 64.530 1.00 87.81 549 TRP A O 1
ATOM 4169 N N . GLN A 1 550 ? -8.113 -74.512 62.664 1.00 85.31 550 GLN A N 1
ATOM 4170 C CA . GLN A 1 550 ? -6.922 -75.125 62.113 1.00 85.31 550 GLN A CA 1
ATOM 4171 C C . GLN A 1 550 ? -5.933 -74.011 61.729 1.00 85.31 550 GLN A C 1
ATOM 4173 O O . GLN A 1 550 ? -6.338 -73.052 61.061 1.00 85.31 550 GLN A O 1
ATOM 4178 N N . PRO A 1 551 ? -4.657 -74.103 62.150 1.00 81.69 551 PRO A N 1
ATOM 4179 C CA . PRO A 1 551 ? -3.623 -73.160 61.749 1.00 81.69 551 PRO A CA 1
ATOM 4180 C C . PRO A 1 551 ? -3.600 -72.961 60.236 1.00 81.69 551 PRO A C 1
ATOM 4182 O O . PRO A 1 551 ? -3.609 -73.928 59.472 1.00 81.69 551 PRO A O 1
ATOM 4185 N N . PHE A 1 552 ? -3.571 -71.706 59.797 1.00 76.44 552 PHE A N 1
ATOM 4186 C CA . PHE A 1 552 ? -3.468 -71.408 58.378 1.00 76.44 552 PHE A CA 1
ATOM 4187 C C . PHE A 1 552 ? -2.006 -71.537 57.956 1.00 76.44 552 PHE A C 1
ATOM 4189 O O . PHE A 1 552 ? -1.152 -70.780 58.421 1.00 76.44 552 PHE A O 1
ATOM 4196 N N . ILE A 1 553 ? -1.728 -72.528 57.113 1.00 75.62 553 ILE A N 1
ATOM 4197 C CA . ILE A 1 553 ? -0.394 -72.789 56.580 1.00 75.62 553 ILE A CA 1
ATOM 4198 C C . ILE A 1 553 ? -0.278 -72.109 55.218 1.00 75.62 553 ILE A C 1
ATOM 4200 O O . ILE A 1 553 ? -1.106 -72.345 54.340 1.00 75.62 553 ILE A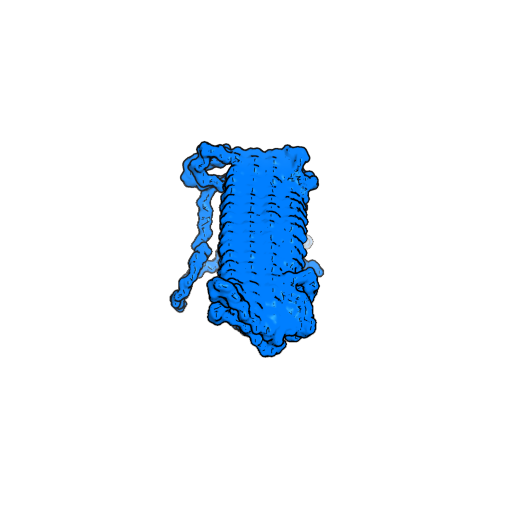 O 1
ATOM 4204 N N . LEU A 1 554 ? 0.739 -71.267 55.065 1.00 64.62 554 LEU A N 1
ATOM 4205 C CA . LEU A 1 554 ? 1.138 -70.669 53.796 1.00 64.62 554 LEU A CA 1
ATOM 4206 C C . LEU A 1 554 ? 2.630 -70.958 53.611 1.00 64.62 554 LEU A C 1
ATOM 4208 O O . LEU A 1 554 ? 3.406 -70.709 54.535 1.00 64.62 554 LEU A O 1
ATOM 4212 N N . ASP A 1 555 ? 3.007 -71.536 52.470 1.00 64.50 555 ASP A N 1
ATOM 4213 C CA . ASP A 1 555 ? 4.381 -71.968 52.159 1.00 64.50 555 ASP A CA 1
ATOM 4214 C C . ASP A 1 555 ? 5.032 -72.779 53.300 1.00 64.50 555 ASP A C 1
ATOM 4216 O O . ASP A 1 555 ? 6.107 -72.451 53.808 1.00 64.50 555 ASP A O 1
ATOM 4220 N N . ASP A 1 556 ? 4.318 -73.815 53.760 1.00 68.25 556 ASP A N 1
ATOM 4221 C CA . ASP A 1 556 ? 4.701 -74.728 54.851 1.00 68.25 556 ASP A CA 1
ATOM 4222 C C . ASP A 1 556 ? 4.975 -74.068 56.217 1.00 68.25 556 ASP A C 1
ATOM 4224 O O . ASP A 1 556 ? 5.583 -74.669 57.109 1.00 68.25 556 ASP A O 1
ATOM 4228 N N . ARG A 1 557 ? 4.485 -72.839 56.444 1.00 65.62 557 ARG A N 1
ATOM 4229 C CA . ARG A 1 557 ? 4.613 -72.134 57.730 1.00 65.62 557 ARG A CA 1
ATOM 4230 C C . ARG A 1 557 ? 3.265 -71.634 58.263 1.00 65.62 557 ARG A C 1
ATOM 4232 O O . ARG A 1 557 ? 2.467 -71.087 57.503 1.00 65.62 557 ARG A O 1
ATOM 4239 N N . PRO A 1 558 ? 2.993 -71.757 59.578 1.00 74.44 558 PRO A N 1
ATOM 4240 C CA . PRO A 1 558 ? 1.779 -71.211 60.170 1.00 74.44 558 PRO A CA 1
ATOM 4241 C C . PRO A 1 558 ? 1.846 -69.682 60.252 1.00 74.44 558 PRO A C 1
ATOM 4243 O O . PRO A 1 558 ? 2.739 -69.116 60.895 1.00 74.44 558 PRO A O 1
ATOM 4246 N N . VAL A 1 559 ? 0.867 -69.010 59.644 1.00 72.88 559 VAL A N 1
ATOM 4247 C CA . VAL A 1 559 ? 0.769 -67.543 59.593 1.00 72.88 559 VAL A CA 1
ATOM 4248 C C . VAL A 1 559 ? -0.478 -67.035 60.331 1.00 72.88 559 VAL A C 1
ATOM 4250 O O . VAL A 1 559 ? -1.488 -67.738 60.387 1.00 72.88 559 VAL A O 1
ATOM 4253 N N . PRO A 1 560 ? -0.445 -65.831 60.937 1.00 76.69 560 PRO A N 1
ATOM 4254 C CA . PRO A 1 560 ? -1.638 -65.235 61.527 1.00 76.69 560 PRO A CA 1
ATOM 4255 C C . PRO A 1 560 ? -2.620 -64.789 60.437 1.00 76.69 560 PRO A C 1
ATOM 4257 O O . PRO A 1 560 ? -2.217 -64.215 59.422 1.00 76.69 560 PRO A O 1
ATOM 4260 N N . VAL A 1 561 ? -3.912 -64.991 60.684 1.00 79.19 561 VAL A N 1
ATOM 4261 C CA . VAL A 1 561 ? -4.991 -64.689 59.734 1.00 79.19 561 VAL A CA 1
ATOM 4262 C C . VAL A 1 561 ? -6.004 -63.739 60.346 1.00 79.19 561 VAL A C 1
ATOM 4264 O O . VAL A 1 561 ? -6.381 -63.890 61.504 1.00 79.19 561 VAL A O 1
ATOM 4267 N N . LEU A 1 562 ? -6.478 -62.776 59.560 1.00 80.50 562 LEU A N 1
ATOM 4268 C CA . LEU A 1 562 ? -7.578 -61.893 59.933 1.00 80.50 562 LEU A CA 1
ATOM 4269 C C . LEU A 1 562 ? -8.850 -62.328 59.198 1.00 80.50 562 LEU A C 1
ATOM 4271 O O . LEU A 1 562 ? -8.851 -62.416 57.971 1.00 80.50 562 LEU A O 1
ATOM 4275 N N . THR A 1 563 ? -9.935 -62.574 59.928 1.00 82.44 563 THR A N 1
ATOM 4276 C CA . THR A 1 563 ? -11.237 -62.912 59.334 1.00 82.44 563 THR A CA 1
ATOM 4277 C C . THR A 1 563 ? -12.377 -62.180 60.039 1.00 82.44 563 THR A C 1
ATOM 4279 O O . THR A 1 563 ? -12.185 -61.581 61.098 1.00 82.44 563 THR A O 1
ATOM 4282 N N . THR A 1 564 ? -13.571 -62.193 59.452 1.00 83.44 564 THR A N 1
ATOM 4283 C CA . THR A 1 564 ? -14.776 -61.607 60.052 1.00 83.44 564 THR A CA 1
ATOM 4284 C C . THR A 1 564 ? -15.777 -62.707 60.366 1.00 83.44 564 THR A C 1
ATOM 4286 O O . THR A 1 564 ? -16.159 -63.460 59.481 1.00 83.44 564 THR A O 1
ATOM 4289 N N . VAL A 1 565 ? -16.231 -62.783 61.614 1.00 83.94 565 VAL A N 1
ATOM 4290 C CA . VAL A 1 565 ? -17.275 -63.717 62.049 1.00 83.94 565 VAL A CA 1
ATOM 4291 C C . VAL A 1 565 ? -18.550 -62.951 62.369 1.00 83.94 565 VAL A C 1
ATOM 4293 O O . VAL A 1 565 ? -18.504 -61.849 62.918 1.00 83.94 565 VAL A O 1
ATOM 4296 N N . SER A 1 566 ? -19.691 -63.529 62.007 1.00 82.81 566 SER A N 1
ATOM 4297 C CA . SER A 1 566 ? -21.003 -62.916 62.213 1.00 82.81 566 SER A CA 1
ATOM 4298 C C . SER A 1 566 ? -21.899 -63.859 63.007 1.00 82.81 566 SER A C 1
ATOM 4300 O O . SER A 1 566 ? -21.890 -65.063 62.756 1.00 82.81 566 SER A O 1
ATOM 4302 N N . TRP A 1 567 ? -22.664 -63.317 63.953 1.00 83.31 567 TRP A N 1
ATOM 4303 C CA . TRP A 1 567 ? -23.602 -64.070 64.780 1.00 83.31 567 TRP A CA 1
ATOM 4304 C C . TRP A 1 567 ? -24.929 -63.341 64.916 1.00 83.31 567 TRP A C 1
ATOM 4306 O O . TRP A 1 567 ? -24.942 -62.150 65.221 1.00 83.31 567 TRP A O 1
ATOM 4316 N N . GLU A 1 568 ? -26.043 -64.043 64.741 1.00 87.31 568 GLU A N 1
ATOM 4317 C CA . GLU A 1 568 ? -27.375 -63.468 64.904 1.00 87.31 568 GLU A CA 1
ATOM 4318 C C . GLU A 1 568 ? -28.000 -63.920 66.227 1.00 87.31 568 GLU A C 1
ATOM 4320 O O . GLU A 1 568 ? -28.139 -65.115 66.480 1.00 87.31 568 GLU A O 1
ATOM 4325 N N . PHE A 1 569 ? -28.367 -62.965 67.086 1.00 87.12 569 PHE A N 1
ATOM 4326 C CA . PHE A 1 569 ? -29.105 -63.244 68.318 1.00 87.12 569 PHE A CA 1
ATOM 4327 C C . PHE A 1 569 ? -30.599 -63.057 68.079 1.00 87.12 569 PHE A C 1
ATOM 4329 O O . PHE A 1 569 ? -31.045 -61.945 67.779 1.00 87.12 569 PHE A O 1
ATOM 4336 N N . ARG A 1 570 ? -31.364 -64.135 68.260 1.00 84.38 570 ARG A N 1
ATOM 4337 C CA . ARG A 1 570 ? -32.830 -64.149 68.223 1.00 84.38 570 ARG A CA 1
ATOM 4338 C C . ARG A 1 570 ? -33.361 -64.650 69.565 1.00 84.38 570 ARG A C 1
ATOM 4340 O O . ARG A 1 570 ? -32.708 -65.453 70.224 1.00 84.38 570 ARG A O 1
ATOM 4347 N N . LEU A 1 571 ? -34.493 -64.103 69.998 1.00 81.25 571 LEU A N 1
ATOM 4348 C CA . LEU A 1 571 ? -35.230 -64.624 71.150 1.00 81.25 571 LEU A CA 1
ATOM 4349 C C . LEU A 1 571 ? -36.170 -65.691 70.620 1.00 81.25 571 LEU A C 1
ATOM 4351 O O . LEU A 1 571 ? -36.860 -65.426 69.634 1.00 81.25 571 LEU A O 1
ATOM 4355 N N . ASP A 1 572 ? -36.146 -66.846 71.269 1.00 63.28 572 ASP A N 1
ATOM 4356 C CA . ASP A 1 572 ? -37.094 -67.927 71.022 1.00 63.28 572 ASP A CA 1
ATOM 4357 C C . ASP A 1 572 ? -38.517 -67.541 71.445 1.00 63.28 572 ASP A C 1
ATOM 4359 O O . ASP A 1 572 ? -38.663 -66.781 72.440 1.00 63.28 572 ASP A O 1
#

Sequence (572 aa):
MRYRTSNSILLLLALLLGWPELAAAQTSPRREPRSLLGRSAQAPAGVLEEKSGVFPARQGGLLRLTTDVGNIRVLSGESDQVRYQVRVETDSRVPHARNLLGQFEFVARSVFDGVVITGNLPRRAAQGPLFVSFEVSVPQDYHLDLSTQAGSIEVQDIKGRVSAVTAGGNITLGNAGGPTRLETQGGHITVQDVGGELTATTAGGHIRAGVVKGNAVVRTGGGHIRVVSVGGTARLETTGGNITVERASSHVTATTGGGRIDFGEAAGAVWARTGGGGIRVLQVLGPTELEATVGSIQLLKVLGPVRASTSSGNITAWFSKDLKVQGPSQLICDQGDIVVYLPKQLAITIDATIEMAGDHRVEAHPDLPLTVRYLTSRLGGQTLRAEGALNGGGQVLRLKTVAGNIKLQVADPFGEIIRKRLEYEQGRIEQQLKLQEKALELQLKHQERALEEQLKHKEKELGLFAELQLKLAERLWGRVRVDPEEQSRRLIQKVDPVYPEAARKARVQGLVRLEVLIGRGGTAQNVKVLSGHSWLAQAAEQAVRQWRWQPFILDDRPVPVLTTVSWEFRLD